Protein AF-0000000085047199 (afdb_homodimer)

Solvent-accessible surface area (backbone atoms only — not comparable to full-atom values): 19420 Å² total; per-residue (Å²): 117,48,75,77,82,39,86,48,45,67,44,55,68,60,93,44,68,46,81,56,95,71,26,40,35,42,41,34,53,51,65,13,33,79,44,28,37,49,86,72,67,48,75,38,83,56,32,27,30,48,27,32,76,36,67,72,45,54,24,23,40,33,38,36,36,38,49,59,74,70,35,55,49,20,31,47,38,41,32,36,55,75,51,96,34,33,33,36,38,38,32,50,28,36,61,51,88,68,34,20,33,43,32,38,34,46,23,56,88,44,36,32,29,40,36,40,41,82,38,59,42,80,63,47,58,42,25,38,38,42,22,35,57,53,36,21,37,38,38,26,38,17,89,76,75,70,66,69,40,66,41,32,38,38,62,42,88,75,26,75,53,63,36,26,37,39,36,36,42,24,9,51,39,96,29,53,36,56,37,37,38,34,71,69,41,59,45,69,48,71,71,71,77,86,129,118,46,77,78,81,40,85,48,46,67,43,56,69,60,93,45,70,47,77,56,96,72,27,40,36,41,41,33,52,51,65,14,33,78,45,28,37,50,85,72,66,48,73,37,82,56,32,26,30,47,27,30,76,38,66,72,44,54,25,23,40,34,37,34,36,40,50,59,74,69,35,55,48,20,30,48,38,41,32,36,54,76,51,97,34,32,35,36,38,37,32,50,29,35,62,51,88,68,34,20,33,45,32,39,34,46,24,56,88,44,37,32,28,39,36,38,43,81,38,59,42,81,62,47,59,43,24,39,39,43,23,35,56,53,36,19,36,40,37,26,38,16,86,75,73,71,67,68,40,66,41,31,38,36,63,41,89,77,27,74,52,64,36,28,37,39,36,36,42,25,10,51,38,96,28,54,35,56,40,36,38,32,70,69,41,60,45,69,47,72,70,71,78,85,128

pLDDT: mean 97.34, std 3.45, range [72.44, 98.94]

Organism: Alkalihalophilus pseudofirmus (strain ATCC BAA-2126 / JCM 17055 / OF4) (NCBI:txid398511)

InterPro domains:
  IPR009784 Protein of unknown function DUF1349 [PF07081] (10-188)
  IPR009784 Protein of unknown function DUF1349 [PTHR35332] (5-188)
  IPR013320 Concanavalin A-like lectin/glucanase domain superfamily [SSF49899] (10-189)
  IPR015987 Uncharacterised conserved protein UCP022704 [PIRSF022704] (6-194)

Foldseek 3Di:
DQLLPDPKDKDLAAPDWDDDPQKIKGKAAEQADQFFCPPPHDGGDRFMWIWDKDFDQWKKKKKKKFWDWDDFQWWKFKKKCDDNQFMKTWIWTHHDQAWTWGWMWTGARGHIDIDTDIDGPPQGMKMWMWTGHQQKIWIWIDSPVPDTDTDDIDGTPPRNGIIIMGMTTYHNHRTIIMMMMHDIDMGGHPPDDDD/DQLLPDPKDKDLAAPDWDDDPQKIKGKAAEQADQFFCPPPHDGGDRFMWIWDKDFDQWKKKKKKKFWDWDDFQWWKFKKKCDDNQFMKTWTWTDHDQAWTWGWMWTGARGHIDIDTDIDGPPQGMKMWMWTGHQQKIWIWIDSPVPDTDTDDIDGTPPRNGIIIMGMTTYHNHRTIIMMMMHDIDMGGHPPDDDD

Secondary structure (DSSP, 8-state):
--TTTS--EEES--SEEEEETTEEEEE--BS--EEESTTT--EEE---EEEEEE--SEEEEEEEEEE---STT-EEEEEEEEETTEEEEEEEEE--SSEEEEEEEEEETTEEEEEEEEEETT--EEEEEEEEETTEEEEEEESSSSS-EEEEEEE-TT-SS-EEEEEEEEBSSS---EEEEEEEEEES--SPPP-/--TTTS--EEES--SEEEEETTEEEEE--BS--EEESTTT--EEE---EEEEEE--SEEEEEEEEEE---STT-EEEEEEEEETTEEEEEEEEE--SSEEEEEEEEEETTEEEEEEEEEETT--EEEEEEEEETTEEEEEEESSSSS-EEEEEEE-TT-SS-EEEEEEEEBSSS---EEEEEEEEEES--SPPP-

Sequence (390 aa):
MNFISDNNKWIFKPKKFEIQDHNVAITTEPQTDFWQRTYYGFQNDNAPALLLPVEEKYFSFVVRTDFDYNGRFDQCGVIIYQDSENWFKASIEYENEQFQRLGSVVTNNGYSDWATIDISSKQKHMYYRLSRRESDFCIECSYDGIDFKQMRIFHLFSGNETVNIGIYACSPESSSFLARFSEFEMTDCLWKEHEMNFISDNNKWIFKPKKFEIQDHNVAITTEPQTDFWQRTYYGFQNDNAPALLLPVEEKYFSFVVRTDFDYNGRFDQCGVIIYQDSENWFKASIEYENEQFQRLGSVVTNNGYSDWATIDISSKQKHMYYRLSRRESDFCIECSYDGIDFKQMRIFHLFSGNETVNIGIYACSPESSSFLARFSEFEMTDCLWKEHE

Nearest PDB structures (foldseek):
  3mep-assembly1_A  TM=9.555E-01  e=7.178E-19  Pectobacterium atrosepticum SCRI1043
  3o12-assembly1_A  TM=9.445E-01  e=4.398E-18  Saccharomyces cerevisiae
  7k1r-assembly1_A  TM=7.188E-01  e=2.346E-09  Enterobacter sp. enrichment culture clone nf1B6
  1yrz-assembly2_B  TM=7.118E-01  e=1.557E-07  Halalkalibacterium halodurans C-125
  5joy-assembly1_A  TM=7.774E-01  e=1.058E-06  Bacteroides ovatus

Radius of gyration: 20.82 Å; Cα contacts (8 Å, |Δi|>4): 1166; chains: 2; bounding box: 46×63×42 Å

Structure (mmCIF, N/CA/C/O backbone):
data_AF-0000000085047199-model_v1
#
loop_
_entity.id
_entity.type
_entity.pdbx_description
1 polymer 'DUF1349 domain-containing protein'
#
loop_
_atom_site.group_PDB
_atom_site.id
_atom_site.type_symbol
_atom_site.label_atom_id
_atom_site.label_alt_id
_atom_site.label_comp_id
_atom_site.label_asym_id
_atom_site.label_entity_id
_atom_site.label_seq_id
_atom_site.pdbx_PDB_ins_code
_atom_site.Cartn_x
_atom_site.Cartn_y
_atom_site.Cartn_z
_atom_site.occupancy
_atom_site.B_iso_or_equiv
_atom_site.auth_seq_id
_atom_site.auth_comp_id
_atom_site.auth_asym_id
_atom_site.auth_atom_id
_atom_site.pdbx_PDB_model_num
ATOM 1 N N . MET A 1 1 ? -16.812 -22.156 -9.836 1 75.81 1 MET A N 1
ATOM 2 C CA . MET A 1 1 ? -15.523 -21.953 -10.477 1 75.81 1 MET A CA 1
ATOM 3 C C . MET A 1 1 ? -14.406 -22.609 -9.656 1 75.81 1 MET A C 1
ATOM 5 O O . MET A 1 1 ? -14.461 -22.625 -8.43 1 75.81 1 MET A O 1
ATOM 9 N N . ASN A 1 2 ? -13.594 -23.266 -10.422 1 87.56 2 ASN A N 1
ATOM 10 C CA . ASN A 1 2 ? -12.453 -23.953 -9.828 1 87.56 2 ASN A CA 1
ATOM 11 C C . ASN A 1 2 ? -11.141 -23.531 -10.477 1 87.56 2 ASN A C 1
ATOM 13 O O . ASN A 1 2 ? -10.977 -23.656 -11.695 1 87.56 2 ASN A O 1
ATOM 17 N N . PHE A 1 3 ? -10.281 -23.031 -9.703 1 92.75 3 PHE A N 1
ATOM 18 C CA . PHE A 1 3 ? -9.055 -22.438 -10.227 1 92.75 3 PHE A CA 1
ATOM 19 C C . PHE A 1 3 ? -8.266 -23.453 -11.047 1 92.75 3 PHE A C 1
ATOM 21 O O . PHE A 1 3 ? -7.746 -23.125 -12.117 1 92.75 3 PHE A O 1
ATOM 28 N N . ILE A 1 4 ? -8.141 -24.672 -10.641 1 89.19 4 ILE A N 1
ATOM 29 C CA . ILE A 1 4 ? -7.277 -25.672 -11.273 1 89.19 4 ILE A CA 1
ATOM 30 C C . ILE A 1 4 ? -8.016 -26.344 -12.422 1 89.19 4 ILE A C 1
ATOM 32 O O . ILE A 1 4 ? -7.434 -26.594 -13.484 1 89.19 4 ILE A O 1
ATOM 36 N N . SER A 1 5 ? -9.25 -26.547 -12.25 1 84.56 5 SER A N 1
ATOM 37 C CA . SER A 1 5 ? -10 -27.328 -13.219 1 84.56 5 SER A CA 1
ATOM 38 C C . SER A 1 5 ? -10.508 -26.469 -14.367 1 84.56 5 SER A C 1
ATOM 40 O O . SER A 1 5 ? -10.852 -26.969 -15.438 1 84.56 5 SER A O 1
ATOM 42 N N . ASP A 1 6 ? -10.539 -25.25 -14.086 1 86.19 6 ASP A N 1
ATOM 43 C CA . ASP A 1 6 ? -11.07 -24.359 -15.109 1 86.19 6 ASP A CA 1
ATOM 44 C C . ASP A 1 6 ? -9.977 -23.953 -16.094 1 86.19 6 ASP A C 1
ATOM 46 O O . ASP A 1 6 ? -8.859 -24.469 -16.047 1 86.19 6 ASP A O 1
ATOM 50 N N . ASN A 1 7 ? -10.359 -23.125 -17.047 1 88.31 7 ASN A N 1
ATOM 51 C CA . ASN A 1 7 ? -9.508 -22.766 -18.172 1 88.31 7 ASN A CA 1
ATOM 52 C C . ASN A 1 7 ? -8.414 -21.797 -17.75 1 88.31 7 ASN A C 1
ATOM 54 O O . ASN A 1 7 ? -8.328 -20.688 -18.281 1 88.31 7 ASN A O 1
ATOM 58 N N . ASN A 1 8 ? -7.52 -22.359 -16.891 1 92.25 8 ASN A N 1
ATOM 59 C CA . ASN A 1 8 ? -6.363 -21.547 -16.531 1 92.25 8 ASN A CA 1
ATOM 60 C C . ASN A 1 8 ? -5.301 -21.562 -17.625 1 92.25 8 ASN A C 1
ATOM 62 O O . ASN A 1 8 ? -5.305 -22.438 -18.484 1 92.25 8 ASN A O 1
ATOM 66 N N . LYS A 1 9 ? -4.539 -20.484 -17.641 1 96.69 9 LYS A N 1
ATOM 67 C CA . LYS A 1 9 ? -3.492 -20.344 -18.641 1 96.69 9 LYS A CA 1
ATOM 68 C C . LYS A 1 9 ? -2.227 -19.734 -18.047 1 96.69 9 LYS A C 1
ATOM 70 O O . LYS A 1 9 ? -2.301 -18.906 -17.141 1 96.69 9 LYS A O 1
ATOM 75 N N . TRP A 1 10 ? -1.139 -20.172 -18.594 1 98 10 TRP A N 1
ATOM 76 C CA . TRP A 1 10 ? 0.147 -19.625 -18.172 1 98 10 TRP A CA 1
ATOM 77 C C . TRP A 1 10 ? 0.481 -18.359 -18.969 1 98 10 TRP A C 1
ATOM 79 O O . TRP A 1 10 ? 0.246 -18.297 -20.172 1 98 10 TRP A O 1
ATOM 89 N N . ILE A 1 11 ? 0.966 -17.406 -18.25 1 98.19 11 ILE A N 1
ATOM 90 C CA . ILE A 1 11 ? 1.838 -16.422 -18.906 1 98.19 11 ILE A CA 1
ATOM 91 C C . ILE A 1 11 ? 3.275 -16.625 -18.422 1 98.19 11 ILE A C 1
ATOM 93 O O . ILE A 1 11 ? 3.51 -16.953 -17.266 1 98.19 11 ILE A O 1
ATOM 97 N N . PHE A 1 12 ? 4.242 -16.531 -19.391 1 98.31 12 PHE A N 1
ATOM 98 C CA . PHE A 1 12 ? 5.648 -16.797 -19.109 1 98.31 12 PHE A CA 1
ATOM 99 C C . PHE A 1 12 ? 5.816 -18.156 -18.438 1 98.31 12 PHE A C 1
ATOM 101 O O . PHE A 1 12 ? 6.441 -18.281 -17.391 1 98.31 12 PHE A O 1
ATOM 108 N N . LYS A 1 13 ? 5.344 -19.203 -19.094 1 98.31 13 LYS A N 1
ATOM 109 C CA . LYS A 1 13 ? 5.289 -20.562 -18.562 1 98.31 13 LYS A CA 1
ATOM 110 C C . LYS A 1 13 ? 6.656 -21 -18.047 1 98.31 13 LYS A C 1
ATOM 112 O O . LYS A 1 13 ? 7.664 -20.891 -18.75 1 98.31 13 LYS A O 1
ATOM 117 N N . PRO A 1 14 ? 6.688 -21.484 -16.812 1 98.44 14 PRO A N 1
ATOM 118 C CA . PRO A 1 14 ? 7.973 -21.922 -16.266 1 98.44 14 PRO A CA 1
ATOM 119 C C . PRO A 1 14 ? 8.492 -23.203 -16.906 1 98.44 14 PRO A C 1
ATOM 121 O O . PRO A 1 14 ? 7.711 -24 -17.438 1 98.44 14 PRO A O 1
ATOM 124 N N . LYS A 1 15 ? 9.789 -23.438 -16.828 1 98.44 15 LYS A N 1
ATOM 125 C CA . LYS A 1 15 ? 10.406 -24.641 -17.359 1 98.44 15 LYS A CA 1
ATOM 126 C C . LYS A 1 15 ? 9.984 -25.875 -16.562 1 98.44 15 LYS A C 1
ATOM 128 O O . LYS A 1 15 ? 9.789 -26.953 -17.125 1 98.44 15 LYS A O 1
ATOM 133 N N . LYS A 1 16 ? 9.898 -25.719 -15.33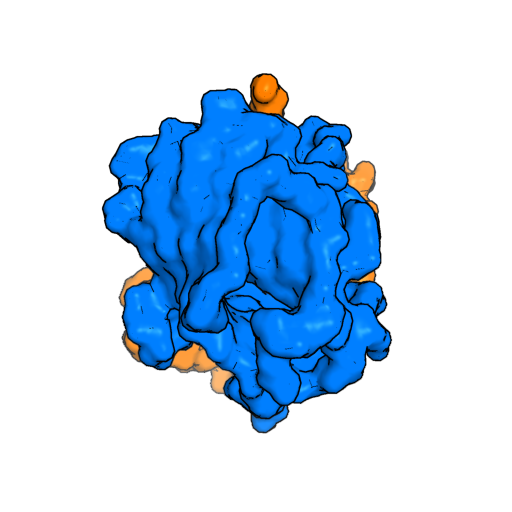6 1 98.62 16 LYS A N 1
ATOM 134 C CA . LYS A 1 16 ? 9.539 -26.828 -14.445 1 98.62 16 LYS A CA 1
ATOM 135 C C . LYS A 1 16 ? 8.336 -26.469 -13.578 1 98.62 16 LYS A C 1
ATOM 137 O O . LYS A 1 16 ? 8.359 -25.469 -12.852 1 98.62 16 LYS A O 1
ATOM 142 N N . PHE A 1 17 ? 7.289 -27.234 -13.703 1 98.25 17 PHE A N 1
ATOM 143 C CA . PHE A 1 17 ? 6.098 -27.094 -12.875 1 98.25 17 PHE A CA 1
ATOM 144 C C . PHE A 1 17 ? 5.348 -28.422 -12.773 1 98.25 17 PHE A C 1
ATOM 146 O O . PHE A 1 17 ? 5.617 -29.344 -13.531 1 98.25 17 PHE A O 1
ATOM 153 N N . GLU A 1 18 ? 4.488 -28.469 -11.727 1 97.81 18 GLU A N 1
ATOM 154 C CA . GLU A 1 18 ? 3.607 -29.609 -11.539 1 97.81 18 GLU A CA 1
ATOM 155 C C . GLU A 1 18 ? 2.215 -29.172 -11.102 1 97.81 18 GLU A C 1
ATOM 157 O O . GLU A 1 18 ? 2.072 -28.266 -10.273 1 97.81 18 GLU A O 1
ATOM 162 N N . ILE A 1 19 ? 1.224 -29.703 -11.734 1 96 19 ILE A N 1
ATOM 163 C CA . ILE A 1 19 ? -0.161 -29.547 -11.297 1 96 19 ILE A CA 1
ATOM 164 C C . ILE A 1 19 ? -0.762 -30.922 -10.992 1 96 19 ILE A C 1
ATOM 166 O O . ILE A 1 19 ? -0.966 -31.734 -11.898 1 96 19 ILE A O 1
ATOM 170 N N . GLN A 1 20 ? -0.962 -31.172 -9.688 1 93.38 20 GLN A N 1
ATOM 171 C CA . GLN A 1 20 ? -1.479 -32.469 -9.266 1 93.38 20 GLN A CA 1
ATOM 172 C C . GLN A 1 20 ? -2.391 -32.312 -8.047 1 93.38 20 GLN A C 1
ATOM 174 O O . GLN A 1 20 ? -2.041 -31.641 -7.082 1 93.38 20 GLN A O 1
ATOM 179 N N . ASP A 1 21 ? -3.561 -33.031 -8.031 1 90.56 21 ASP A N 1
ATOM 180 C CA . ASP A 1 21 ? -4.453 -33.125 -6.879 1 90.56 21 ASP A CA 1
ATOM 181 C C . ASP A 1 21 ? -4.789 -31.734 -6.332 1 90.56 21 ASP A C 1
ATOM 183 O O . ASP A 1 21 ? -4.656 -31.484 -5.133 1 90.56 21 ASP A O 1
ATOM 187 N N . HIS A 1 22 ? -5.008 -30.781 -7.121 1 90.25 22 HIS A N 1
ATOM 188 C CA . HIS A 1 22 ? -5.426 -29.438 -6.777 1 90.25 22 HIS A CA 1
ATOM 189 C C . HIS A 1 22 ? -4.281 -28.641 -6.152 1 90.25 22 HIS A C 1
ATOM 191 O O . HIS A 1 22 ? -4.512 -27.734 -5.352 1 90.25 22 HIS A O 1
ATOM 197 N N . ASN A 1 23 ? -3.084 -29.156 -6.41 1 96.31 23 ASN A N 1
ATOM 198 C CA . ASN A 1 23 ? -1.877 -28.438 -6 1 96.31 23 ASN A CA 1
ATOM 199 C C . ASN A 1 23 ? -1.038 -28.016 -7.203 1 96.31 23 ASN A C 1
ATOM 201 O O . ASN A 1 23 ? -1.032 -28.703 -8.234 1 96.31 23 ASN A O 1
ATOM 205 N N . VAL A 1 24 ? -0.407 -26.938 -7.027 1 98.38 24 VAL A N 1
ATOM 206 C CA . VAL A 1 24 ? 0.501 -26.453 -8.062 1 98.38 24 VAL A CA 1
ATOM 207 C C . VAL A 1 24 ? 1.889 -26.234 -7.469 1 98.38 24 VAL A C 1
ATOM 209 O O . VAL A 1 24 ? 2.016 -25.688 -6.367 1 98.38 24 VAL A O 1
ATOM 212 N N . ALA A 1 25 ? 2.908 -26.688 -8.141 1 98.69 25 ALA A N 1
ATOM 213 C CA . ALA A 1 25 ? 4.293 -26.406 -7.781 1 98.69 25 ALA A CA 1
ATOM 214 C C . ALA A 1 25 ? 5.035 -25.734 -8.938 1 98.69 25 ALA A C 1
ATOM 216 O O . ALA A 1 25 ? 4.914 -26.156 -10.086 1 98.69 25 ALA A O 1
ATOM 217 N N . ILE A 1 26 ? 5.688 -24.672 -8.656 1 98.69 26 ILE A N 1
ATOM 218 C CA . ILE A 1 26 ? 6.469 -23.953 -9.648 1 98.69 26 ILE A CA 1
ATOM 219 C C . ILE A 1 26 ? 7.926 -23.859 -9.203 1 98.69 26 ILE A C 1
ATOM 221 O O . ILE A 1 26 ? 8.211 -23.438 -8.078 1 98.69 26 ILE A O 1
ATOM 225 N N . THR A 1 27 ? 8.859 -24.266 -10 1 98.81 27 THR A N 1
ATOM 226 C CA . THR A 1 27 ? 10.266 -23.984 -9.789 1 98.81 27 THR A CA 1
ATOM 227 C C . THR A 1 27 ? 10.68 -22.719 -10.523 1 98.81 27 THR A C 1
ATOM 229 O O . THR A 1 27 ? 10.609 -22.656 -11.758 1 98.81 27 THR A O 1
ATOM 232 N N . THR A 1 28 ? 11.133 -21.797 -9.797 1 98.69 28 THR A N 1
ATOM 233 C CA . THR A 1 28 ? 11.406 -20.5 -10.406 1 98.69 28 THR A CA 1
ATOM 234 C C . THR A 1 28 ? 12.727 -20.531 -11.18 1 98.69 28 THR A C 1
ATOM 236 O O . THR A 1 28 ? 13.602 -21.344 -10.891 1 98.69 28 THR A O 1
ATOM 239 N N . GLU A 1 29 ? 12.82 -19.672 -12.156 1 98.5 29 GLU A N 1
ATOM 240 C CA . GLU A 1 29 ? 14.062 -19.406 -12.883 1 98.5 29 GLU A CA 1
ATOM 241 C C . GLU A 1 29 ? 14.672 -18.062 -12.453 1 98.5 29 GLU A C 1
ATOM 243 O O . GLU A 1 29 ? 13.953 -17.156 -12.047 1 98.5 29 GLU A O 1
ATOM 248 N N . PRO A 1 30 ? 16.016 -17.969 -12.523 1 98.62 30 PRO A N 1
ATOM 249 C CA . PRO A 1 30 ? 16.641 -16.719 -12.133 1 98.62 30 PRO A CA 1
ATOM 250 C C . PRO A 1 30 ? 16.234 -15.539 -13.023 1 98.62 30 PRO A C 1
ATOM 252 O O . PRO A 1 30 ? 15.836 -15.742 -14.172 1 98.62 30 PRO A O 1
ATOM 255 N N . GLN A 1 31 ? 16.266 -14.312 -12.523 1 98.31 31 GLN A N 1
ATOM 256 C CA . GLN A 1 31 ? 16.047 -13.055 -13.242 1 98.31 31 GLN A CA 1
ATOM 257 C C . GLN A 1 31 ? 14.617 -12.953 -13.758 1 98.31 31 GLN A C 1
ATOM 259 O O . GLN A 1 31 ? 14.391 -12.617 -14.922 1 98.31 31 GLN A O 1
ATOM 264 N N . THR A 1 32 ? 13.68 -13.359 -12.938 1 98.69 32 THR A N 1
ATOM 265 C CA . THR A 1 32 ? 12.266 -13.18 -13.219 1 98.69 32 THR A CA 1
ATOM 266 C C . THR A 1 32 ? 11.609 -12.273 -12.18 1 98.69 32 THR A C 1
ATOM 268 O O . THR A 1 32 ? 11.961 -12.336 -10.992 1 98.69 32 THR A O 1
ATOM 271 N N . ASP A 1 33 ? 10.688 -11.422 -12.672 1 98.62 33 ASP A N 1
ATOM 272 C CA . ASP A 1 33 ? 10.039 -10.5 -11.75 1 98.62 33 ASP A CA 1
ATOM 273 C C . ASP A 1 33 ? 8.906 -9.734 -12.438 1 98.62 33 ASP A C 1
ATOM 275 O O . ASP A 1 33 ? 8.703 -9.883 -13.648 1 98.62 33 ASP A O 1
ATOM 279 N N . PHE A 1 34 ? 8.07 -9.102 -11.656 1 98.75 34 PHE A N 1
ATOM 280 C CA . PHE A 1 34 ? 7.133 -8.07 -12.102 1 98.75 34 PHE A CA 1
ATOM 281 C C . PHE A 1 34 ? 7.418 -6.742 -11.414 1 98.75 34 PHE A C 1
ATOM 283 O O . PHE A 1 34 ? 7.406 -6.66 -10.188 1 98.75 34 PHE A O 1
ATOM 290 N N . TRP A 1 35 ? 7.715 -5.719 -12.117 1 98.75 35 TRP A N 1
ATOM 291 C CA . TRP A 1 35 ? 7.902 -4.352 -11.641 1 98.75 35 TRP A CA 1
ATOM 292 C C . TRP A 1 35 ? 7.863 -3.357 -12.797 1 98.75 35 TRP A C 1
ATOM 294 O O . TRP A 1 35 ? 8.391 -3.633 -13.883 1 98.75 35 TRP A O 1
ATOM 304 N N . GLN A 1 36 ? 7.238 -2.184 -12.5 1 98.69 36 GLN A N 1
ATOM 305 C CA . GLN A 1 36 ? 7.172 -1.206 -13.586 1 98.69 36 GLN A CA 1
ATOM 306 C C . GLN A 1 36 ? 7.617 0.174 -13.109 1 98.69 36 GLN A C 1
ATOM 308 O O . GLN A 1 36 ? 6.867 0.874 -12.43 1 98.69 36 GLN A O 1
ATOM 313 N N . ARG A 1 37 ? 8.828 0.709 -13.352 1 98.19 37 ARG A N 1
ATOM 314 C CA . ARG A 1 37 ? 9.367 2.055 -13.531 1 98.19 37 ARG A CA 1
ATOM 315 C C . ARG A 1 37 ? 9.633 2.719 -12.18 1 98.19 37 ARG A C 1
ATOM 317 O O . ARG A 1 37 ? 10.719 3.264 -11.961 1 98.19 37 ARG A O 1
ATOM 324 N N . THR A 1 38 ? 8.781 2.637 -11.203 1 98.5 38 THR A N 1
ATOM 325 C CA . THR A 1 38 ? 8.852 3.449 -9.992 1 98.5 38 THR A CA 1
ATOM 326 C C . THR A 1 38 ? 10.219 3.299 -9.328 1 98.5 38 THR A C 1
ATOM 328 O O . THR A 1 38 ? 10.664 2.182 -9.062 1 98.5 38 THR A O 1
ATOM 331 N N . TYR A 1 39 ? 10.82 4.418 -9.039 1 97.19 39 TYR A N 1
ATOM 332 C CA . TYR A 1 39 ? 12.047 4.504 -8.258 1 97.19 39 TYR A CA 1
ATOM 333 C C . TYR A 1 39 ? 13.227 3.943 -9.039 1 97.19 39 TYR A C 1
ATOM 335 O O . TYR A 1 39 ? 14.219 4.645 -9.266 1 97.19 39 TYR A O 1
ATOM 343 N N . TYR A 1 40 ? 13.125 2.754 -9.609 1 93.75 40 TYR A N 1
ATOM 344 C CA . TYR A 1 40 ? 14.25 2.035 -10.195 1 93.75 40 TYR A CA 1
ATOM 345 C C . TYR A 1 40 ? 14.445 2.42 -11.656 1 93.75 40 TYR A C 1
ATOM 347 O O . TYR A 1 40 ? 15.547 2.307 -12.188 1 93.75 40 TYR A O 1
ATOM 355 N N . GLY A 1 41 ? 13.398 2.703 -12.289 1 92.88 41 GLY A N 1
ATOM 356 C CA . GLY A 1 41 ? 13.461 3.07 -13.695 1 92.88 41 GLY A CA 1
ATOM 357 C C . GLY A 1 41 ? 13.461 1.872 -14.625 1 92.88 41 GLY A C 1
ATOM 358 O O . GLY A 1 41 ? 13.414 2.029 -15.844 1 92.88 41 GLY A O 1
ATOM 359 N N . PHE A 1 42 ? 13.391 0.709 -14.023 1 94.69 42 PHE A N 1
ATOM 360 C CA . PHE A 1 42 ? 13.391 -0.469 -14.883 1 94.69 42 PHE A CA 1
ATOM 361 C C . PHE A 1 42 ? 12 -1.086 -14.961 1 94.69 42 PHE A C 1
ATOM 363 O O . PHE A 1 42 ? 11.102 -0.692 -14.219 1 94.69 42 PHE A O 1
ATOM 370 N N . GLN A 1 43 ? 11.867 -1.945 -15.922 1 97.69 43 GLN A N 1
ATOM 371 C CA . GLN A 1 43 ? 10.656 -2.742 -16.109 1 97.69 43 GLN A CA 1
ATOM 372 C C . GLN A 1 43 ? 10.977 -4.234 -16.109 1 97.69 43 GLN A C 1
ATOM 374 O O . GLN A 1 43 ? 11.891 -4.676 -16.812 1 97.69 43 GLN A O 1
ATOM 379 N N . ASN A 1 44 ? 10.414 -4.949 -15.25 1 97.75 44 ASN A N 1
ATOM 380 C CA . ASN A 1 44 ? 10.43 -6.41 -15.219 1 97.75 44 ASN A CA 1
ATOM 381 C C . ASN A 1 44 ? 9.039 -6.992 -15.438 1 97.75 44 ASN A C 1
ATOM 383 O O . ASN A 1 44 ? 8.078 -6.574 -14.789 1 97.75 44 ASN A O 1
ATOM 387 N N . ASP A 1 45 ? 8.906 -7.828 -16.359 1 97.88 45 ASP A N 1
ATOM 388 C CA . ASP A 1 45 ? 7.617 -8.398 -16.734 1 97.88 45 ASP A CA 1
ATOM 389 C C . ASP A 1 45 ? 7.801 -9.758 -17.406 1 97.88 45 ASP A C 1
ATOM 391 O O . ASP A 1 45 ? 7.449 -9.938 -18.578 1 97.88 45 ASP A O 1
ATOM 395 N N . ASN A 1 46 ? 8.289 -10.727 -16.516 1 98.56 46 ASN A N 1
ATOM 396 C CA . ASN A 1 46 ? 8.641 -11.992 -17.141 1 98.56 46 ASN A CA 1
ATOM 397 C C . ASN A 1 46 ? 8.508 -13.164 -16.172 1 98.56 46 ASN A C 1
ATOM 399 O O . ASN A 1 46 ? 8.984 -14.266 -16.438 1 98.56 46 ASN A O 1
ATOM 403 N N . ALA A 1 47 ? 7.949 -12.969 -15.023 1 98.75 47 ALA A N 1
ATOM 404 C CA . ALA A 1 47 ? 7.785 -14.047 -14.055 1 98.75 47 ALA A CA 1
ATOM 405 C C . ALA A 1 47 ? 6.641 -14.977 -14.453 1 98.75 47 ALA A C 1
ATOM 407 O O . ALA A 1 47 ? 5.621 -14.523 -14.984 1 98.75 47 ALA A O 1
ATOM 408 N N . PRO A 1 48 ? 6.801 -16.266 -14.195 1 98.81 48 PRO A N 1
ATOM 409 C CA . PRO A 1 48 ? 5.699 -17.188 -14.492 1 98.81 48 PRO A CA 1
ATOM 410 C C . PRO A 1 48 ? 4.461 -16.922 -13.641 1 98.81 48 PRO A C 1
ATOM 412 O O . PRO A 1 48 ? 4.578 -16.688 -12.438 1 98.81 48 PRO A O 1
ATOM 415 N N . ALA A 1 49 ? 3.314 -16.984 -14.242 1 98.81 49 ALA A N 1
ATOM 416 C CA . ALA A 1 49 ? 2.027 -16.859 -13.562 1 98.81 49 ALA A CA 1
ATOM 417 C C . ALA A 1 49 ? 0.984 -17.781 -14.188 1 98.81 49 ALA A C 1
ATOM 419 O O . ALA A 1 49 ? 0.927 -17.922 -15.414 1 98.81 49 ALA A O 1
ATOM 420 N N . LEU A 1 50 ? 0.333 -18.469 -13.359 1 98.81 50 LEU A N 1
ATOM 421 C CA . LEU A 1 50 ? -0.833 -19.25 -13.758 1 98.81 50 LEU A CA 1
ATOM 422 C C . LEU A 1 50 ? -2.121 -18.484 -13.484 1 98.81 50 LEU A C 1
ATOM 424 O O . LEU A 1 50 ? -2.436 -18.172 -12.336 1 98.81 50 LEU A O 1
ATOM 428 N N . LEU A 1 51 ? -2.908 -18.203 -14.594 1 98.56 51 LEU A N 1
ATOM 429 C CA . LEU A 1 51 ? -4.008 -17.25 -14.492 1 98.56 51 LEU A CA 1
ATOM 430 C C . LEU A 1 51 ? -5.332 -17.906 -14.852 1 98.56 51 LEU A C 1
ATOM 432 O O . LEU A 1 51 ? -5.375 -18.797 -15.711 1 98.56 51 LEU A O 1
ATOM 436 N N . LEU A 1 52 ? -6.359 -17.438 -14.219 1 98.19 52 LEU A N 1
ATOM 437 C CA . LEU A 1 52 ? -7.746 -17.781 -14.539 1 98.19 52 LEU A CA 1
ATOM 438 C C . LEU A 1 52 ? -8.531 -16.531 -14.914 1 98.19 52 LEU A C 1
ATOM 440 O O . LEU A 1 52 ? -8.68 -15.609 -14.102 1 98.19 52 LEU A O 1
ATOM 444 N N . PRO A 1 53 ? -8.984 -16.453 -16.172 1 97.75 53 PRO A N 1
ATOM 445 C CA . PRO A 1 53 ? -9.883 -15.344 -16.5 1 97.75 53 PRO A CA 1
ATOM 446 C C . PRO A 1 53 ? -11.227 -15.438 -15.773 1 97.75 53 PRO A C 1
ATOM 448 O O . PRO A 1 53 ? -11.867 -16.484 -15.789 1 97.75 53 PRO A O 1
ATOM 451 N N . VAL A 1 54 ? -11.609 -14.367 -15.133 1 97.62 54 VAL A N 1
ATOM 452 C CA . VAL A 1 54 ? -12.844 -14.344 -14.352 1 97.62 54 VAL A CA 1
ATOM 453 C C . VAL A 1 54 ? -13.703 -13.156 -14.766 1 97.62 54 VAL A C 1
ATOM 455 O O . VAL A 1 54 ? -13.258 -12.008 -14.703 1 97.62 54 VAL A O 1
ATOM 458 N N . GLU A 1 55 ? -14.922 -13.375 -15.133 1 96.56 55 GLU A N 1
ATOM 459 C CA . GLU A 1 55 ? -15.844 -12.32 -15.547 1 96.56 55 GLU A CA 1
ATOM 460 C C . GLU A 1 55 ? -16.672 -11.82 -14.367 1 96.56 55 GLU A C 1
ATOM 462 O O . GLU A 1 55 ? -17.141 -10.68 -14.375 1 96.56 55 GLU A O 1
ATOM 467 N N . GLU A 1 56 ? -16.844 -12.766 -13.398 1 96.94 56 GLU A N 1
ATOM 468 C CA . GLU A 1 56 ? -17.656 -12.398 -12.242 1 96.94 56 GLU A CA 1
ATOM 469 C C . GLU A 1 56 ? -17.125 -11.141 -11.562 1 96.94 56 GLU A C 1
ATOM 471 O O . GLU A 1 56 ? -15.914 -11.023 -11.328 1 96.94 56 GLU A O 1
ATOM 476 N N . LYS A 1 57 ? -18.016 -10.312 -11.219 1 97.38 57 LYS A N 1
ATOM 477 C CA . LYS A 1 57 ? -17.625 -9.008 -10.688 1 97.38 57 LYS A CA 1
ATOM 478 C C . LYS A 1 57 ? -17.516 -9.047 -9.164 1 97.38 57 LYS A C 1
ATOM 480 O O . LYS A 1 57 ? -17.047 -8.086 -8.547 1 97.38 57 LYS A O 1
ATOM 485 N N . TYR A 1 58 ? -18.031 -10.117 -8.562 1 98 58 TYR A N 1
ATOM 486 C CA . TYR A 1 58 ? -17.984 -10.328 -7.121 1 98 58 TYR A CA 1
ATOM 487 C C . TYR A 1 58 ? -17.5 -11.734 -6.789 1 98 58 TYR A C 1
ATOM 489 O O . TYR A 1 58 ? -18.188 -12.719 -7.074 1 98 58 TYR A O 1
ATOM 497 N N . PHE A 1 59 ? -16.344 -11.844 -6.16 1 98.31 59 PHE A N 1
ATOM 498 C CA . PHE A 1 59 ? -15.828 -13.148 -5.762 1 98.31 59 PHE A CA 1
ATOM 499 C C . PHE A 1 59 ? -14.711 -13 -4.742 1 98.31 59 PHE A C 1
ATOM 501 O O . PHE A 1 59 ? -14.219 -11.891 -4.508 1 98.31 59 PHE A O 1
ATOM 508 N N . SER A 1 60 ? -14.336 -14.055 -4.152 1 98.75 60 SER A N 1
ATOM 509 C CA . SER A 1 60 ? -13.117 -14.188 -3.369 1 98.75 60 SER A CA 1
ATOM 510 C C . SER A 1 60 ? -12.312 -15.406 -3.795 1 98.75 60 SER A C 1
ATOM 512 O O . SER A 1 60 ? -12.875 -16.469 -4.062 1 98.75 60 SER A O 1
ATOM 514 N N . PHE A 1 61 ? -11.109 -15.203 -3.904 1 98.75 61 PHE A N 1
ATOM 515 C CA . PHE A 1 61 ? -10.125 -16.234 -4.242 1 98.75 61 PHE A CA 1
ATOM 516 C C . PHE A 1 61 ? -9.141 -16.422 -3.102 1 98.75 61 PHE A C 1
ATOM 518 O O . PHE A 1 61 ? -8.461 -15.484 -2.689 1 98.75 61 PHE A O 1
ATOM 525 N N . VAL A 1 62 ? -8.992 -17.656 -2.564 1 98.81 62 VAL A N 1
ATOM 526 C CA . VAL A 1 62 ? -8.078 -17.969 -1.47 1 98.81 62 VAL A CA 1
ATOM 527 C C . VAL A 1 62 ? -7.035 -18.984 -1.939 1 98.81 62 VAL A C 1
ATOM 529 O O . VAL A 1 62 ? -7.359 -19.906 -2.682 1 98.81 62 VAL A O 1
ATOM 532 N N . VAL A 1 63 ? -5.848 -18.828 -1.457 1 98.81 63 VAL A N 1
ATOM 533 C CA . VAL A 1 63 ? -4.789 -19.797 -1.764 1 98.81 63 VAL A CA 1
ATOM 534 C C . VAL A 1 63 ? -3.775 -19.828 -0.622 1 98.81 63 VAL A C 1
ATOM 536 O O . VAL A 1 63 ? -3.484 -18.797 -0.013 1 98.81 63 VAL A O 1
ATOM 539 N N . ARG A 1 64 ? -3.305 -20.984 -0.344 1 98.88 64 ARG A N 1
ATOM 540 C CA . ARG A 1 64 ? -2.156 -21.141 0.543 1 98.88 64 ARG A CA 1
ATOM 541 C C . ARG A 1 64 ? -0.859 -21.234 -0.253 1 98.88 64 ARG A C 1
ATOM 543 O O . ARG A 1 64 ? -0.794 -21.938 -1.265 1 98.88 64 ARG A O 1
ATOM 550 N N . THR A 1 65 ? 0.145 -20.594 0.193 1 98.94 65 THR A N 1
ATOM 551 C CA . THR A 1 65 ? 1.466 -20.609 -0.426 1 98.94 65 THR A CA 1
ATOM 552 C C . THR A 1 65 ? 2.508 -21.156 0.55 1 98.94 65 THR A C 1
ATOM 554 O O . THR A 1 65 ? 2.521 -20.781 1.723 1 98.94 65 THR A O 1
ATOM 557 N N . ASP A 1 66 ? 3.318 -22.062 0.087 1 98.81 66 ASP A N 1
ATOM 558 C CA . ASP A 1 66 ? 4.465 -22.594 0.82 1 98.81 66 ASP A CA 1
ATOM 559 C C . ASP A 1 66 ? 5.754 -22.406 0.027 1 98.81 66 ASP A C 1
ATOM 561 O O . ASP A 1 66 ? 5.77 -22.562 -1.195 1 98.81 66 ASP A O 1
ATOM 565 N N . PHE A 1 67 ? 6.805 -22.094 0.757 1 98.38 67 PHE A N 1
ATOM 566 C CA . PHE A 1 67 ? 8.047 -21.812 0.047 1 98.38 67 PHE A CA 1
ATOM 567 C C . PHE A 1 67 ? 9.25 -22.062 0.947 1 98.38 67 PHE A C 1
ATOM 569 O O . PHE A 1 67 ? 9.141 -22 2.172 1 98.38 67 PHE A O 1
ATOM 576 N N . ASP A 1 68 ? 10.289 -22.328 0.255 1 94 68 ASP A N 1
ATOM 577 C CA . ASP A 1 68 ? 11.625 -22.344 0.847 1 94 68 ASP A CA 1
ATOM 578 C C . ASP A 1 68 ? 12.594 -21.484 0.046 1 94 68 ASP A C 1
ATOM 580 O O . ASP A 1 68 ? 13.398 -22 -0.737 1 94 68 ASP A O 1
ATOM 584 N N . TYR A 1 69 ? 12.602 -20.234 0.287 1 96.69 69 TYR A N 1
ATOM 585 C CA . TYR A 1 69 ? 13.367 -19.266 -0.482 1 96.69 69 TYR A CA 1
ATOM 586 C C . TYR A 1 69 ? 14.859 -19.531 -0.375 1 96.69 69 TYR A C 1
ATOM 588 O O . TYR A 1 69 ? 15.344 -20 0.661 1 96.69 69 TYR A O 1
ATOM 596 N N . ASN A 1 70 ? 15.492 -19.25 -1.381 1 93.56 70 ASN A N 1
ATOM 597 C CA . ASN A 1 70 ? 16.922 -19.562 -1.438 1 93.56 70 ASN A CA 1
ATOM 598 C C . ASN A 1 70 ? 17.75 -18.297 -1.65 1 93.56 70 ASN A C 1
ATOM 600 O O . ASN A 1 70 ? 18.984 -18.328 -1.505 1 93.56 70 ASN A O 1
ATOM 604 N N . GLY A 1 71 ? 17.156 -17.281 -2.068 1 97.31 71 GLY A N 1
ATOM 605 C CA . GLY A 1 71 ? 17.891 -16.078 -2.4 1 97.31 71 GLY A CA 1
ATOM 606 C C . GLY A 1 71 ? 17.078 -14.812 -2.172 1 97.31 71 GLY A C 1
ATOM 607 O O . GLY A 1 71 ? 15.852 -14.859 -2.049 1 97.31 71 GLY A O 1
ATOM 608 N N . ARG A 1 72 ? 17.828 -13.773 -2.176 1 97.31 72 ARG A N 1
ATOM 609 C CA . ARG A 1 72 ? 17.219 -12.469 -1.944 1 97.31 72 ARG A CA 1
ATOM 610 C C . ARG A 1 72 ? 16.156 -12.172 -2.988 1 97.31 72 ARG A C 1
ATOM 612 O O . ARG A 1 72 ? 16.328 -12.461 -4.172 1 97.31 72 ARG A O 1
ATOM 619 N N . PHE A 1 73 ? 15.008 -11.727 -2.6 1 98.44 73 PHE A N 1
ATOM 620 C CA . PHE A 1 73 ? 13.859 -11.234 -3.352 1 98.44 73 PHE A CA 1
ATOM 621 C C . PHE A 1 73 ? 13.047 -12.391 -3.922 1 98.44 73 PHE A C 1
ATOM 623 O O . PHE A 1 73 ? 12.094 -12.18 -4.672 1 98.44 73 PHE A O 1
ATOM 630 N N . ASP A 1 74 ? 13.469 -13.664 -3.6 1 98.81 74 ASP A N 1
ATOM 631 C CA . ASP A 1 74 ? 12.562 -14.766 -3.906 1 98.81 74 ASP A CA 1
ATOM 632 C C . ASP A 1 74 ? 11.156 -14.484 -3.363 1 98.81 74 ASP A C 1
ATOM 634 O O . ASP A 1 74 ? 11.008 -13.984 -2.246 1 98.81 74 ASP A O 1
ATOM 638 N N . GLN A 1 75 ? 10.18 -14.797 -4.18 1 98.88 75 GLN A N 1
ATOM 639 C CA . GLN A 1 75 ? 8.82 -14.5 -3.748 1 98.88 75 GLN A CA 1
ATOM 640 C C . GLN A 1 75 ? 7.805 -15.328 -4.531 1 98.88 75 GLN A C 1
ATOM 642 O O . GLN A 1 75 ? 8.062 -15.719 -5.676 1 98.88 75 GLN A O 1
ATOM 647 N N . CYS A 1 76 ? 6.688 -15.609 -3.926 1 98.94 76 CYS A N 1
ATOM 648 C CA . CYS A 1 76 ? 5.539 -16.234 -4.574 1 98.94 76 CYS A CA 1
ATOM 649 C C . CYS A 1 76 ? 4.238 -15.82 -3.895 1 98.94 76 CYS A C 1
ATOM 651 O O . CYS A 1 76 ? 4.227 -15.523 -2.699 1 98.94 76 CYS A O 1
ATOM 653 N N . GLY A 1 77 ? 3.182 -15.758 -4.621 1 98.88 77 GLY A N 1
ATOM 654 C CA . GLY A 1 77 ? 1.909 -15.344 -4.051 1 98.88 77 GLY A CA 1
ATOM 655 C C . GLY A 1 77 ? 0.795 -15.258 -5.078 1 98.88 77 GLY A C 1
ATOM 656 O O . GLY A 1 77 ? 0.658 -16.141 -5.926 1 98.88 77 GLY A O 1
ATOM 657 N N . VAL A 1 78 ? -0.068 -14.289 -4.918 1 98.94 78 VAL A N 1
ATOM 658 C CA . VAL A 1 78 ? -1.242 -14.117 -5.77 1 98.94 78 VAL A CA 1
ATOM 659 C C . VAL A 1 78 ? -1.021 -12.945 -6.723 1 98.94 78 VAL A C 1
ATOM 661 O O . VAL A 1 78 ? -0.243 -12.039 -6.43 1 98.94 78 VAL A O 1
ATOM 664 N N . ILE A 1 79 ? -1.749 -13.008 -7.863 1 98.94 79 ILE A N 1
ATOM 665 C CA . ILE A 1 79 ? -1.553 -11.977 -8.875 1 98.94 79 ILE A CA 1
ATOM 666 C C . ILE A 1 79 ? -2.861 -11.734 -9.625 1 98.94 79 ILE A C 1
ATOM 668 O O . ILE A 1 79 ? -3.68 -12.648 -9.773 1 98.94 79 ILE A O 1
ATOM 672 N N . ILE A 1 80 ? -3.182 -10.531 -9.93 1 98.94 80 ILE A N 1
ATOM 673 C CA . ILE A 1 80 ? -4.023 -10.133 -11.055 1 98.94 80 ILE A CA 1
ATOM 674 C C . ILE A 1 80 ? -3.15 -9.602 -12.188 1 98.94 80 ILE A C 1
ATOM 676 O O . ILE A 1 80 ? -2.289 -8.742 -11.969 1 98.94 80 ILE A O 1
ATOM 680 N N . TYR A 1 81 ? -3.34 -10.109 -13.328 1 98.88 81 TYR A N 1
ATOM 681 C CA . TYR A 1 81 ? -2.541 -9.633 -14.453 1 98.88 81 TYR A CA 1
ATOM 682 C C . TYR A 1 81 ? -3.428 -9.297 -15.648 1 98.88 81 TYR A C 1
ATOM 684 O O . TYR A 1 81 ? -4.02 -10.18 -16.266 1 98.88 81 TYR A O 1
ATOM 692 N N . GLN A 1 82 ? -3.469 -8.016 -15.977 1 98.56 82 GLN A N 1
ATOM 693 C CA . GLN A 1 82 ? -4.258 -7.582 -17.125 1 98.56 82 GLN A CA 1
ATOM 694 C C . GLN A 1 82 ? -3.375 -7.34 -18.344 1 98.56 82 GLN A C 1
ATOM 696 O O . GLN A 1 82 ? -3.699 -7.777 -19.438 1 98.56 82 GLN A O 1
ATOM 701 N N . ASP A 1 83 ? -2.359 -6.633 -18.188 1 97.94 83 ASP A N 1
ATOM 702 C CA . ASP A 1 83 ? -1.323 -6.355 -19.172 1 97.94 83 ASP A CA 1
ATOM 703 C C . ASP A 1 83 ? -0.08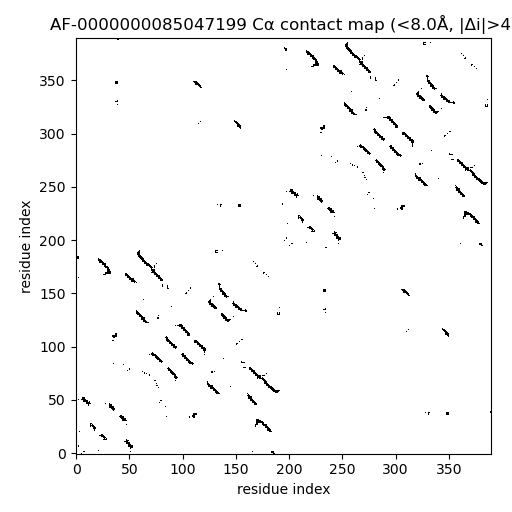 -5.762 -18.516 1 97.94 83 ASP A C 1
ATOM 705 O O . ASP A 1 83 ? -0.015 -5.645 -17.297 1 97.94 83 ASP A O 1
ATOM 709 N N . SER A 1 84 ? 0.927 -5.398 -19.266 1 97.88 84 SER A N 1
ATOM 710 C CA . SER A 1 84 ? 2.229 -4.977 -18.75 1 97.88 84 SER A CA 1
ATOM 711 C C . SER A 1 84 ? 2.113 -3.689 -17.938 1 97.88 84 SER A C 1
ATOM 713 O O . SER A 1 84 ? 2.992 -3.379 -17.125 1 97.88 84 SER A O 1
ATOM 715 N N . GLU A 1 85 ? 1.049 -3.004 -18.109 1 98 85 GLU A N 1
ATOM 716 C CA . GLU A 1 85 ? 0.933 -1.698 -17.469 1 98 85 GLU A CA 1
ATOM 717 C C . GLU A 1 85 ? -0.062 -1.739 -16.312 1 98 85 GLU A C 1
ATOM 719 O O . GLU A 1 85 ? -0.237 -0.748 -15.602 1 98 85 GLU A O 1
ATOM 724 N N . ASN A 1 86 ? -0.776 -2.871 -16.125 1 98.62 86 ASN A N 1
ATOM 725 C CA . ASN A 1 86 ? -1.853 -2.977 -15.148 1 98.62 86 ASN A CA 1
ATOM 726 C C . ASN A 1 86 ? -1.911 -4.371 -14.531 1 98.62 86 ASN A C 1
ATOM 728 O O . ASN A 1 86 ? -2.342 -5.324 -15.18 1 98.62 86 ASN A O 1
ATOM 732 N N . TRP A 1 87 ? -1.467 -4.469 -13.336 1 98.88 87 TRP A N 1
ATOM 733 C CA . TRP A 1 87 ? -1.474 -5.742 -12.617 1 98.88 87 TRP A CA 1
ATOM 734 C C . TRP A 1 87 ? -1.347 -5.523 -11.117 1 98.88 87 TRP A C 1
ATOM 736 O O . TRP A 1 87 ? -1.177 -4.391 -10.656 1 98.88 87 TRP A O 1
ATOM 746 N N . PHE A 1 88 ? -1.603 -6.496 -10.375 1 98.94 88 PHE A N 1
ATOM 747 C CA . PHE A 1 88 ? -1.452 -6.555 -8.93 1 98.94 88 PHE A CA 1
ATOM 748 C C . PHE A 1 88 ? -0.739 -7.832 -8.508 1 98.94 88 PHE A C 1
ATOM 750 O O . PHE A 1 88 ? -0.892 -8.875 -9.148 1 98.94 88 PHE A O 1
ATOM 757 N N . LYS A 1 89 ? 0.098 -7.73 -7.406 1 98.94 89 LYS A N 1
ATOM 758 C CA . L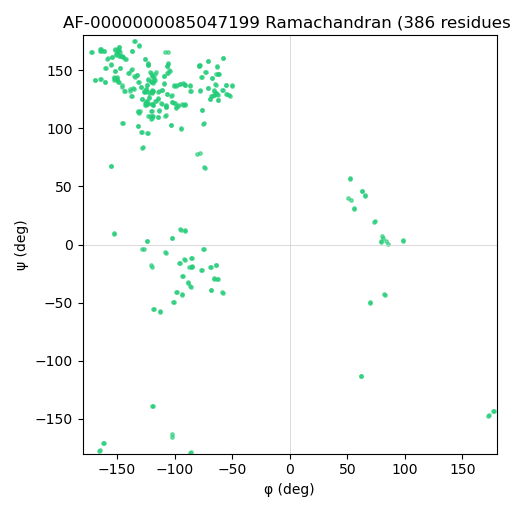YS A 1 89 ? 0.625 -8.945 -6.797 1 98.94 89 LYS A CA 1
ATOM 759 C C . LYS A 1 89 ? 0.801 -8.781 -5.293 1 98.94 89 LYS A C 1
ATOM 761 O O . LYS A 1 89 ? 1.02 -7.668 -4.805 1 98.94 89 LYS A O 1
ATOM 766 N N . ALA A 1 90 ? 0.716 -9.844 -4.551 1 98.94 90 ALA A N 1
ATOM 767 C CA . ALA A 1 90 ? 1.011 -9.914 -3.123 1 98.94 90 ALA A CA 1
ATOM 768 C C . ALA A 1 90 ? 1.841 -11.148 -2.789 1 98.94 90 ALA A C 1
ATOM 770 O O . ALA A 1 90 ? 1.567 -12.242 -3.289 1 98.94 90 ALA A O 1
ATOM 771 N N . SER A 1 91 ? 2.861 -10.961 -2.004 1 98.94 91 SER A N 1
ATOM 772 C CA . SER A 1 91 ? 3.777 -12.039 -1.654 1 98.94 91 SER A CA 1
ATOM 773 C C . SER A 1 91 ? 4.629 -11.672 -0.443 1 98.94 91 SER A C 1
ATOM 775 O O . SER A 1 91 ? 4.574 -10.539 0.04 1 98.94 91 SER A O 1
ATOM 777 N N . ILE A 1 92 ? 5.266 -12.711 0.089 1 98.81 92 ILE A N 1
ATOM 778 C CA . ILE A 1 92 ? 6.414 -12.5 0.966 1 98.81 92 ILE A CA 1
ATOM 779 C C . ILE A 1 92 ? 7.699 -12.5 0.145 1 98.81 92 ILE A C 1
ATOM 781 O O . ILE A 1 92 ? 7.977 -13.461 -0.581 1 98.81 92 ILE A O 1
ATOM 785 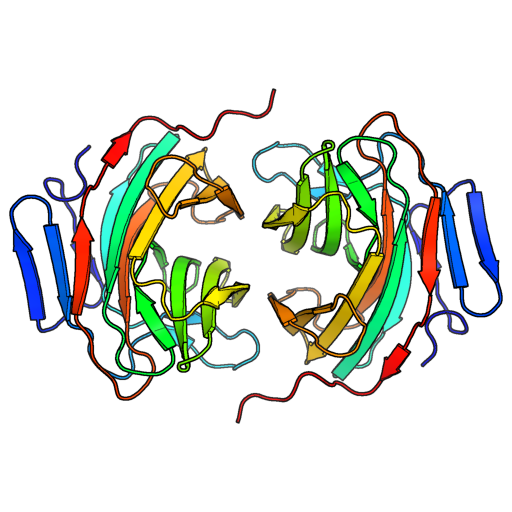N N . GLU A 1 93 ? 8.391 -11.453 0.193 1 98.75 93 GLU A N 1
ATOM 786 C CA . GLU A 1 93 ? 9.664 -11.328 -0.513 1 98.75 93 GLU A CA 1
ATOM 787 C C . GLU A 1 93 ? 10.844 -11.5 0.44 1 98.75 93 GLU A C 1
ATOM 789 O O . GLU A 1 93 ? 11.016 -10.711 1.369 1 98.75 93 GLU A O 1
ATOM 794 N N . TYR A 1 94 ? 11.703 -12.453 0.156 1 98.69 94 TYR A N 1
ATOM 795 C CA . TYR A 1 94 ? 12.82 -12.742 1.043 1 98.69 94 TYR A CA 1
ATOM 796 C C . TYR A 1 94 ? 13.859 -11.625 1 1 98.69 94 TYR A C 1
ATOM 798 O O . TYR A 1 94 ? 14.164 -11.102 -0.071 1 98.69 94 TYR A O 1
ATOM 806 N N . GLU A 1 95 ? 14.336 -11.195 2.148 1 97.88 95 GLU A N 1
ATOM 807 C CA . GLU A 1 95 ? 15.383 -10.18 2.217 1 97.88 95 GLU A CA 1
ATOM 808 C C . GLU A 1 95 ? 16.688 -10.773 2.766 1 97.88 95 GLU A C 1
ATOM 810 O O . GLU A 1 95 ? 17.719 -10.711 2.109 1 97.88 95 GLU A O 1
ATOM 815 N N . ASN A 1 96 ? 16.594 -11.32 3.951 1 97.44 96 ASN A N 1
ATOM 816 C CA . ASN A 1 96 ? 17.734 -11.953 4.602 1 97.44 96 ASN A CA 1
ATOM 817 C C . ASN A 1 96 ? 17.297 -12.891 5.727 1 97.44 96 ASN A C 1
ATOM 819 O O . ASN A 1 96 ? 16.109 -13.172 5.875 1 97.44 96 ASN A O 1
ATOM 823 N N . GLU A 1 97 ? 18.234 -13.352 6.488 1 96.56 97 GLU A N 1
ATOM 824 C CA . GLU A 1 97 ? 17.953 -14.383 7.48 1 96.56 97 GLU A CA 1
ATOM 825 C C . GLU A 1 97 ? 17.094 -13.844 8.609 1 96.56 97 GLU A C 1
ATOM 827 O O . GLU A 1 97 ? 16.453 -14.609 9.344 1 96.56 97 GLU A O 1
ATOM 832 N N . GLN A 1 98 ? 17.078 -12.555 8.734 1 96.56 98 GLN A N 1
ATOM 833 C CA . GLN A 1 98 ? 16.375 -11.961 9.867 1 96.56 98 GLN A CA 1
ATOM 834 C C . GLN A 1 98 ? 14.945 -11.594 9.5 1 96.56 98 GLN A C 1
ATOM 836 O O . GLN A 1 98 ? 14.023 -11.812 10.289 1 96.56 98 GLN A O 1
ATOM 841 N N . PHE A 1 99 ? 14.836 -11.016 8.289 1 97.44 99 PHE A N 1
ATOM 842 C CA . PHE A 1 99 ? 13.492 -10.547 7.992 1 97.44 99 PHE A CA 1
ATOM 843 C C . PHE A 1 99 ? 13.172 -10.719 6.508 1 97.44 99 PHE A C 1
ATOM 845 O O . PHE A 1 99 ? 14.07 -10.992 5.707 1 97.44 99 PHE A O 1
ATOM 852 N N . GLN A 1 100 ? 11.984 -10.703 6.164 1 98.5 100 GLN A N 1
ATOM 853 C CA . GLN A 1 100 ? 11.398 -10.68 4.828 1 98.5 100 GLN A CA 1
ATOM 854 C C . GLN A 1 100 ? 10.234 -9.695 4.758 1 98.5 100 GLN A C 1
ATOM 856 O O . GLN A 1 100 ? 9.789 -9.18 5.785 1 98.5 100 GLN A O 1
ATOM 861 N N . ARG A 1 101 ? 9.82 -9.391 3.596 1 98.56 101 ARG A N 1
ATOM 862 C CA . ARG A 1 101 ? 8.844 -8.32 3.439 1 98.56 101 ARG A CA 1
ATOM 863 C C . ARG A 1 101 ? 7.523 -8.859 2.91 1 98.56 101 ARG A C 1
ATOM 865 O O . ARG A 1 101 ? 7.445 -9.312 1.766 1 98.56 101 ARG A O 1
ATOM 872 N N . LEU A 1 102 ? 6.555 -8.852 3.771 1 98.81 102 LEU A N 1
ATOM 873 C CA . LEU A 1 102 ? 5.184 -9.078 3.328 1 98.81 102 LEU A CA 1
ATOM 874 C C . LEU A 1 102 ? 4.621 -7.836 2.65 1 98.81 102 LEU A C 1
ATOM 876 O O . LEU A 1 102 ? 4.551 -6.766 3.26 1 98.81 102 LEU A O 1
ATOM 880 N N . GLY A 1 103 ? 4.309 -7.973 1.32 1 98.62 103 GLY A N 1
ATOM 881 C CA . GLY A 1 103 ? 3.932 -6.758 0.613 1 98.62 103 GLY A CA 1
ATOM 882 C C . GLY A 1 103 ? 2.941 -7.004 -0.51 1 98.62 103 GLY A C 1
ATOM 883 O O . GLY A 1 103 ? 2.596 -8.148 -0.799 1 98.62 103 GLY A O 1
ATOM 884 N N . SER A 1 104 ? 2.398 -5.926 -1.008 1 98.94 104 SER A N 1
ATOM 885 C CA . SER A 1 104 ? 1.536 -5.879 -2.184 1 98.94 104 SER A CA 1
ATOM 886 C C . SER A 1 104 ? 1.978 -4.785 -3.15 1 98.94 104 SER A C 1
ATOM 888 O O . SER A 1 104 ? 2.41 -3.713 -2.727 1 98.94 104 SER A O 1
ATOM 890 N N . VAL A 1 105 ? 1.919 -5.117 -4.383 1 98.94 105 VAL A N 1
ATOM 891 C CA . VAL A 1 105 ? 2.25 -4.168 -5.441 1 98.94 105 VAL A CA 1
ATOM 892 C C . VAL A 1 105 ? 1.037 -3.959 -6.348 1 98.94 105 VAL A C 1
ATOM 894 O O . VAL A 1 105 ? 0.474 -4.922 -6.871 1 98.94 105 VAL A O 1
ATOM 897 N N . VAL A 1 106 ? 0.587 -2.75 -6.453 1 98.94 106 VAL A N 1
ATOM 898 C CA . VAL A 1 106 ? -0.441 -2.387 -7.422 1 98.94 106 VAL A CA 1
ATOM 899 C C . VAL A 1 106 ? 0.181 -1.57 -8.555 1 98.94 106 VAL A C 1
ATOM 901 O O . VAL A 1 106 ? 0.806 -0.535 -8.312 1 98.94 106 VAL A O 1
ATOM 904 N N . THR A 1 107 ? 0.085 -2.07 -9.719 1 98.88 107 THR A N 1
ATOM 905 C CA . THR A 1 107 ? 0.539 -1.356 -10.906 1 98.88 107 THR A CA 1
ATOM 906 C C . THR A 1 107 ? -0.649 -0.873 -11.734 1 98.88 107 THR A C 1
ATOM 908 O O . THR A 1 107 ? -1.405 -1.682 -12.273 1 98.88 107 THR A O 1
ATOM 911 N N . ASN A 1 108 ? -0.805 0.407 -11.742 1 98.38 108 ASN A N 1
ATOM 912 C CA . ASN A 1 108 ? -1.766 1.1 -12.594 1 98.38 108 ASN A CA 1
ATOM 913 C C . ASN A 1 108 ? -1.071 2.07 -13.547 1 98.38 108 ASN A C 1
ATOM 915 O O . ASN A 1 108 ? -0.175 2.811 -13.141 1 98.38 108 ASN A O 1
ATOM 919 N N . ASN A 1 109 ? -1.466 1.971 -14.82 1 97.44 109 ASN A N 1
ATOM 920 C CA . ASN A 1 109 ? -0.969 2.918 -15.82 1 97.44 109 ASN A CA 1
ATOM 921 C C . ASN A 1 109 ? 0.557 2.936 -15.859 1 97.44 109 ASN A C 1
ATOM 923 O O . ASN A 1 109 ? 1.167 4.004 -15.914 1 97.44 109 ASN A O 1
ATOM 927 N N . GLY A 1 110 ? 1.157 1.885 -15.594 1 98.12 110 GLY A N 1
ATOM 928 C CA . GLY A 1 110 ? 2.557 1.688 -15.945 1 98.12 110 GLY A CA 1
ATOM 929 C C . GLY A 1 110 ? 3.5 1.949 -14.781 1 98.12 110 GLY A C 1
ATOM 930 O O . GLY A 1 110 ? 4.719 1.886 -14.945 1 98.12 110 GLY A O 1
ATOM 931 N N . TYR A 1 111 ? 2.977 2.25 -13.586 1 98.69 111 TYR A N 1
ATOM 932 C CA . TYR A 1 111 ? 3.855 2.486 -12.445 1 98.69 111 TYR A CA 1
ATOM 933 C C . TYR A 1 111 ? 3.469 1.604 -11.266 1 98.69 111 TYR A C 1
ATOM 935 O O . TYR A 1 111 ? 2.289 1.495 -10.922 1 98.69 111 TYR A O 1
ATOM 943 N N . SER A 1 112 ? 4.48 0.941 -10.672 1 98.81 112 SER A N 1
ATOM 944 C CA . SER A 1 112 ? 4.281 0.028 -9.555 1 98.81 112 SER A CA 1
ATOM 945 C C . SER A 1 112 ? 4.285 0.776 -8.227 1 98.81 112 SER A C 1
ATOM 947 O O . SER A 1 112 ? 5.09 1.688 -8.023 1 98.81 112 SER A O 1
ATOM 949 N N . ASP A 1 113 ? 3.342 0.509 -7.406 1 98.88 113 ASP A N 1
ATOM 950 C CA . ASP A 1 113 ? 3.178 1.002 -6.039 1 98.88 113 ASP A CA 1
ATOM 951 C C . ASP A 1 113 ? 3.305 -0.134 -5.027 1 98.88 113 ASP A C 1
ATOM 953 O O . ASP A 1 113 ? 2.455 -1.025 -4.977 1 98.88 113 ASP A O 1
ATOM 957 N N . TRP A 1 114 ? 4.367 -0.098 -4.133 1 98.94 114 TRP A N 1
ATOM 958 C CA . TRP A 1 114 ? 4.715 -1.243 -3.299 1 98.94 114 TRP A CA 1
ATOM 959 C C . TRP A 1 114 ? 4.613 -0.89 -1.819 1 98.94 114 TRP A C 1
ATOM 961 O O . TRP A 1 114 ? 5.41 -0.105 -1.305 1 98.94 114 TRP A O 1
ATOM 971 N N . ALA A 1 115 ? 3.613 -1.47 -1.125 1 98.94 115 ALA A N 1
ATOM 972 C CA . ALA A 1 115 ? 3.467 -1.356 0.324 1 98.94 115 ALA A CA 1
ATOM 973 C C . ALA A 1 115 ? 3.984 -2.609 1.027 1 98.94 115 ALA A C 1
ATOM 975 O O . ALA A 1 115 ? 3.688 -3.73 0.608 1 98.94 115 ALA A O 1
ATOM 976 N N . THR A 1 116 ? 4.754 -2.408 2.158 1 98.69 116 THR A N 1
ATOM 977 C CA . THR A 1 116 ? 5.371 -3.576 2.771 1 98.69 116 THR A CA 1
ATOM 978 C C . THR A 1 116 ? 5.352 -3.463 4.293 1 98.69 116 THR A C 1
ATOM 980 O O . THR A 1 116 ? 5.242 -2.361 4.836 1 98.69 116 THR A O 1
ATOM 983 N N . ILE A 1 117 ? 5.477 -4.57 4.961 1 98.12 117 ILE A N 1
ATOM 984 C CA . ILE A 1 117 ? 5.84 -4.672 6.371 1 98.12 117 ILE A CA 1
ATOM 985 C C . ILE A 1 117 ? 6.895 -5.762 6.551 1 98.12 117 ILE A C 1
ATOM 987 O O . ILE A 1 117 ? 6.855 -6.789 5.871 1 98.12 117 ILE A O 1
ATOM 991 N N . ASP A 1 118 ? 7.805 -5.539 7.469 1 98.19 118 ASP A N 1
ATOM 992 C CA . ASP A 1 118 ? 8.805 -6.555 7.781 1 98.19 118 ASP A CA 1
ATOM 993 C C . ASP A 1 118 ? 8.211 -7.656 8.664 1 98.19 118 ASP A C 1
ATOM 995 O O . ASP A 1 118 ? 7.535 -7.367 9.648 1 98.19 118 ASP A O 1
ATOM 999 N N . ILE A 1 119 ? 8.469 -8.828 8.281 1 98.19 119 ILE A N 1
ATOM 1000 C CA . ILE A 1 119 ? 8.102 -9.953 9.125 1 98.19 119 ILE A CA 1
ATOM 1001 C C . ILE A 1 119 ? 9.297 -10.898 9.281 1 98.19 119 ILE A C 1
ATOM 1003 O O . ILE A 1 119 ? 10.305 -10.742 8.586 1 98.19 119 ILE A O 1
ATOM 1007 N N . SER A 1 120 ? 9.117 -11.812 10.148 1 97.88 120 SER A N 1
ATOM 1008 C CA . SER A 1 120 ? 10.211 -12.742 10.422 1 97.88 120 SER A CA 1
ATOM 1009 C C . SER A 1 120 ? 10.492 -13.641 9.219 1 97.88 120 SER A C 1
ATOM 1011 O O . SER A 1 120 ? 9.562 -14.109 8.555 1 97.88 120 SER A O 1
ATOM 1013 N N . SER A 1 121 ? 11.773 -13.938 8.992 1 97.31 121 SER A N 1
ATOM 1014 C CA . SER A 1 121 ? 12.172 -14.828 7.902 1 97.31 121 SER A CA 1
ATOM 1015 C C . SER A 1 121 ? 11.859 -16.281 8.234 1 97.31 121 SER A C 1
ATOM 1017 O O . SER A 1 121 ? 11.977 -17.156 7.375 1 97.31 121 SER A O 1
ATOM 1019 N N . LYS A 1 122 ? 11.367 -16.531 9.438 1 97.06 122 LYS A N 1
ATOM 1020 C CA . LYS A 1 122 ? 11 -17.875 9.844 1 97.06 122 LYS A CA 1
ATOM 1021 C C . LYS A 1 122 ? 9.664 -18.297 9.227 1 97.06 122 LYS A C 1
ATOM 1023 O O . LYS A 1 122 ? 9.336 -19.484 9.195 1 97.06 122 LYS A O 1
ATOM 1028 N N . GLN A 1 123 ? 8.961 -17.25 8.883 1 97.88 123 GLN A N 1
ATOM 1029 C CA . GLN A 1 123 ? 7.684 -17.562 8.258 1 97.88 123 GLN A CA 1
ATOM 1030 C C . GLN A 1 123 ? 7.887 -18.188 6.879 1 97.88 123 GLN A C 1
ATOM 1032 O O . GLN A 1 123 ? 8.555 -17.609 6.016 1 97.88 123 GLN A O 1
ATOM 1037 N N . LYS A 1 124 ? 7.223 -19.391 6.645 1 98.12 124 LYS A N 1
ATOM 1038 C CA . LYS A 1 124 ? 7.5 -20.109 5.406 1 98.12 124 LYS A CA 1
ATOM 1039 C C . LYS A 1 124 ? 6.219 -20.359 4.617 1 98.12 124 LYS A C 1
ATOM 1041 O O . LYS A 1 124 ? 6.234 -21.078 3.615 1 98.12 124 LYS A O 1
ATOM 1046 N N . HIS A 1 125 ? 5.16 -19.875 5.105 1 98.81 125 HIS A N 1
ATOM 1047 C CA . HIS A 1 125 ? 3.889 -20 4.406 1 98.81 125 HIS A CA 1
ATOM 1048 C C . HIS A 1 125 ? 2.992 -18.797 4.668 1 98.81 125 HIS A C 1
ATOM 1050 O O . HIS A 1 125 ? 3.23 -18.031 5.605 1 98.81 125 HIS A O 1
ATOM 1056 N N . MET A 1 126 ? 1.977 -18.625 3.809 1 98.94 126 MET A N 1
ATOM 1057 C CA . MET A 1 126 ? 0.974 -17.578 3.982 1 98.94 126 MET A CA 1
ATOM 1058 C C . MET A 1 126 ? -0.286 -17.891 3.182 1 98.94 126 MET A C 1
ATOM 1060 O O . MET A 1 126 ? -0.204 -18.391 2.057 1 98.94 126 MET A O 1
ATOM 1064 N N . TYR A 1 127 ? -1.427 -17.609 3.791 1 98.94 127 TYR A N 1
ATOM 1065 C CA . TYR A 1 127 ? -2.686 -17.578 3.055 1 98.94 127 TYR A CA 1
ATOM 1066 C C . TYR A 1 127 ? -2.975 -16.188 2.518 1 98.94 127 TYR A C 1
ATOM 1068 O O . TYR A 1 127 ? -2.758 -15.188 3.209 1 98.94 127 TYR A O 1
ATOM 1076 N N . TYR A 1 128 ? -3.426 -16.156 1.312 1 98.94 128 TYR A N 1
ATOM 1077 C CA . TYR A 1 128 ? -3.936 -14.898 0.753 1 98.94 128 TYR A CA 1
ATOM 1078 C C . TYR A 1 128 ? -5.406 -15.039 0.366 1 98.94 128 TYR A C 1
ATOM 1080 O O . TYR A 1 128 ? -5.824 -16.078 -0.151 1 98.94 128 TYR A O 1
ATOM 1088 N N . ARG A 1 129 ? -6.191 -14.047 0.609 1 98.94 129 ARG A N 1
ATOM 1089 C CA . ARG A 1 129 ? -7.566 -13.93 0.132 1 98.94 129 ARG A CA 1
ATOM 1090 C C . ARG A 1 129 ? -7.75 -12.648 -0.682 1 98.94 129 ARG A C 1
ATOM 1092 O O . ARG A 1 129 ? -7.633 -11.547 -0.148 1 98.94 129 ARG A O 1
ATOM 1099 N N . LEU A 1 130 ? -7.941 -12.82 -1.937 1 98.94 130 LEU A N 1
ATOM 1100 C CA . LEU A 1 130 ? -8.203 -11.727 -2.869 1 98.94 130 LEU A CA 1
ATOM 1101 C C . LEU A 1 130 ? -9.695 -11.625 -3.182 1 98.94 130 LEU A C 1
ATOM 1103 O O . LEU A 1 130 ? -10.289 -12.578 -3.693 1 98.94 130 LEU A O 1
ATOM 1107 N N . SER A 1 131 ? -10.273 -10.469 -2.91 1 98.88 131 SER A N 1
ATOM 1108 C CA . SER A 1 131 ? -11.695 -10.266 -3.168 1 98.88 131 SER A CA 1
ATOM 1109 C C . SER A 1 131 ? -11.922 -9.133 -4.16 1 98.88 131 SER A C 1
ATOM 1111 O O . SER A 1 131 ? -11.203 -8.133 -4.141 1 98.88 131 SER A O 1
ATOM 1113 N N . ARG A 1 132 ? -12.922 -9.336 -4.922 1 98.81 132 ARG A N 1
ATOM 1114 C CA . ARG A 1 132 ? -13.281 -8.367 -5.949 1 98.81 132 ARG A CA 1
ATOM 1115 C C . ARG A 1 132 ? -14.688 -7.832 -5.73 1 98.81 132 ARG A C 1
ATOM 1117 O O . ARG A 1 132 ? -15.617 -8.594 -5.457 1 98.81 132 ARG A O 1
ATOM 1124 N N . ARG A 1 133 ? -14.859 -6.582 -5.758 1 98.25 133 ARG A N 1
ATOM 1125 C CA . ARG A 1 133 ? -16.125 -5.871 -5.977 1 98.25 133 ARG A CA 1
ATOM 1126 C C . ARG A 1 133 ? -16.016 -4.91 -7.152 1 98.25 133 ARG A C 1
ATOM 1128 O O . ARG A 1 133 ? -15.547 -3.779 -6.996 1 98.25 133 ARG A O 1
ATOM 1135 N N . GLU A 1 134 ? -16.453 -5.387 -8.352 1 97 134 GLU A N 1
ATOM 1136 C CA . GLU A 1 134 ? -16.344 -4.629 -9.594 1 97 134 GLU A CA 1
ATOM 1137 C C . GLU A 1 134 ? -14.875 -4.355 -9.93 1 97 134 GLU A C 1
ATOM 1139 O O . GLU A 1 134 ? -14.086 -5.285 -10.109 1 97 134 GLU A O 1
ATOM 1144 N N . SER A 1 135 ? -14.477 -3.088 -9.883 1 98.25 135 SER A N 1
ATOM 1145 C CA . SER A 1 135 ? -13.094 -2.785 -10.242 1 98.25 135 SER A CA 1
ATOM 1146 C C . SER A 1 135 ? -12.242 -2.545 -8.992 1 98.25 135 SER A C 1
ATOM 1148 O O . SER A 1 135 ? -11.109 -2.072 -9.094 1 98.25 135 SER A O 1
ATOM 1150 N N . ASP A 1 136 ? -12.836 -2.75 -7.844 1 98.69 136 ASP A N 1
ATOM 1151 C CA . ASP A 1 136 ? -12.148 -2.584 -6.57 1 98.69 136 ASP A CA 1
ATOM 1152 C C . ASP A 1 136 ? -11.82 -3.938 -5.941 1 9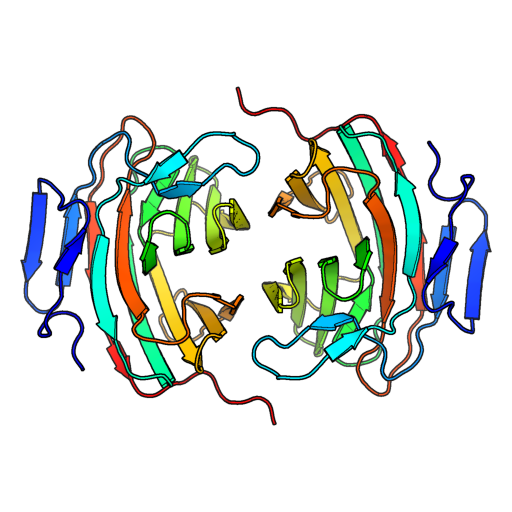8.69 136 ASP A C 1
ATOM 1154 O O . ASP A 1 136 ? -12.578 -4.898 -6.094 1 98.69 136 ASP A O 1
ATOM 1158 N N . PHE A 1 137 ? -10.719 -3.982 -5.234 1 98.94 137 PHE A N 1
ATOM 1159 C CA . PHE A 1 137 ? -10.219 -5.242 -4.703 1 98.94 137 PHE A CA 1
ATOM 1160 C C . PHE A 1 137 ? -9.727 -5.07 -3.27 1 98.94 137 PHE A C 1
ATOM 1162 O O . PHE A 1 137 ? -9.305 -3.979 -2.879 1 98.94 137 PHE A O 1
ATOM 1169 N N . CYS A 1 138 ? -9.82 -6.109 -2.51 1 98.94 138 CYS A N 1
ATOM 1170 C CA . CYS A 1 138 ? -9.234 -6.227 -1.177 1 98.94 138 CYS A CA 1
ATOM 1171 C C . CYS A 1 138 ? -8.328 -7.445 -1.081 1 98.94 138 CYS A C 1
ATOM 1173 O O . CYS A 1 138 ? -8.75 -8.562 -1.392 1 98.94 138 CYS A O 1
ATOM 1175 N N . ILE A 1 139 ? -7.062 -7.27 -0.71 1 98.94 139 ILE A N 1
ATOM 1176 C CA . ILE A 1 139 ? -6.164 -8.383 -0.422 1 98.94 139 ILE A CA 1
ATOM 1177 C C . ILE A 1 139 ? -5.938 -8.484 1.085 1 98.94 139 ILE A C 1
ATOM 1179 O O . ILE A 1 139 ? -5.621 -7.492 1.74 1 98.94 139 ILE A O 1
ATOM 1183 N N . GLU A 1 140 ? -6.125 -9.664 1.593 1 98.94 140 GLU A N 1
ATOM 1184 C CA . GLU A 1 140 ? -5.879 -10.016 2.988 1 98.94 140 GLU A CA 1
ATOM 1185 C C . GLU A 1 140 ? -4.887 -11.172 3.104 1 98.94 140 GLU A C 1
ATOM 1187 O O . GLU A 1 140 ? -4.73 -11.953 2.17 1 98.94 140 GLU A O 1
ATOM 1192 N N . CYS A 1 141 ? -4.227 -11.258 4.203 1 98.88 141 CYS A N 1
ATOM 1193 C CA . CYS A 1 141 ? -3.352 -12.391 4.488 1 98.88 141 CYS A CA 1
ATOM 1194 C C . CYS A 1 141 ? -3.717 -13.039 5.82 1 98.88 141 CYS A C 1
ATOM 1196 O O . CYS A 1 141 ? -4.406 -12.438 6.641 1 98.88 141 CYS A O 1
ATOM 1198 N N . SER A 1 142 ? -3.305 -14.266 5.98 1 98.88 142 SER A N 1
ATOM 1199 C CA . SER A 1 142 ? -3.539 -15.023 7.203 1 98.88 142 SER A CA 1
ATOM 1200 C C . SER A 1 142 ? -2.424 -16.031 7.449 1 98.88 142 SER A C 1
ATOM 1202 O O . SER A 1 142 ? -1.956 -16.688 6.516 1 98.88 142 SER A O 1
ATOM 1204 N N . TYR A 1 143 ? -2.039 -16.203 8.695 1 98.38 143 TYR A N 1
ATOM 1205 C CA . TYR A 1 143 ? -1.013 -17.172 9.055 1 98.38 143 TYR A CA 1
ATOM 1206 C C . TYR A 1 143 ? -1.615 -18.562 9.242 1 98.38 143 TYR A C 1
ATOM 1208 O O . TYR A 1 143 ? -0.905 -19.562 9.172 1 98.38 143 TYR A O 1
ATOM 1216 N N . ASP A 1 144 ? -2.957 -18.578 9.445 1 98.25 144 ASP A N 1
ATOM 1217 C CA . ASP A 1 144 ? -3.543 -19.859 9.836 1 98.25 144 ASP A CA 1
ATOM 1218 C C . ASP A 1 144 ? -4.703 -20.234 8.914 1 98.25 144 ASP A C 1
ATOM 1220 O O . ASP A 1 144 ? -5.332 -21.281 9.094 1 98.25 144 ASP A O 1
ATOM 1224 N N . GLY A 1 145 ? -5.039 -19.391 8.023 1 98.25 145 GLY A N 1
ATOM 1225 C CA . GLY A 1 145 ? -6.145 -19.641 7.117 1 98.25 145 GLY A CA 1
ATOM 1226 C C . GLY A 1 145 ? -7.5 -19.359 7.727 1 98.25 145 GLY A C 1
ATOM 1227 O O . GLY A 1 145 ? -8.531 -19.609 7.105 1 98.25 145 GLY A O 1
ATOM 1228 N N . ILE A 1 146 ? -7.438 -18.797 8.922 1 98.19 146 ILE A N 1
ATOM 1229 C CA . ILE A 1 146 ? -8.68 -18.547 9.648 1 98.19 146 ILE A CA 1
ATOM 1230 C C . ILE A 1 146 ? -8.836 -17.047 9.891 1 98.19 146 ILE A C 1
ATOM 1232 O O . ILE A 1 146 ? -9.844 -16.453 9.5 1 98.19 146 ILE A O 1
ATOM 1236 N N . ASP A 1 147 ? -7.918 -16.453 10.469 1 98.06 147 ASP A N 1
ATOM 1237 C CA . ASP A 1 147 ? -7.949 -15.023 10.781 1 98.06 147 ASP A CA 1
ATOM 1238 C C . ASP A 1 147 ? -7.254 -14.203 9.703 1 98.06 147 ASP A C 1
ATOM 1240 O O . ASP A 1 147 ? -6.035 -14.031 9.734 1 98.06 147 ASP A O 1
ATOM 1244 N N . PHE A 1 148 ? -8.039 -13.656 8.852 1 98.56 148 PHE A N 1
ATOM 1245 C CA . PHE A 1 148 ? -7.5 -12.844 7.766 1 98.56 148 PHE A CA 1
ATOM 1246 C C . PHE A 1 148 ? -7.426 -11.375 8.164 1 98.56 148 PHE A C 1
ATOM 1248 O O . PHE A 1 148 ? -8.336 -10.859 8.812 1 98.56 148 PHE A O 1
ATOM 1255 N N . LYS A 1 149 ? -6.332 -10.758 7.785 1 98.25 149 LYS A N 1
ATOM 1256 C CA . LYS A 1 149 ? -6.113 -9.336 8.039 1 98.25 149 LYS A CA 1
ATOM 1257 C C . LYS A 1 149 ? -5.914 -8.562 6.742 1 98.25 149 LYS A C 1
ATOM 1259 O O . LYS A 1 149 ? -5.234 -9.039 5.828 1 98.25 149 LYS A O 1
ATOM 1264 N N . GLN A 1 150 ? -6.496 -7.406 6.711 1 98.38 150 GLN A N 1
ATOM 1265 C CA . GLN A 1 150 ? -6.391 -6.574 5.52 1 98.38 150 GLN A CA 1
ATOM 1266 C C . GLN A 1 150 ? -4.945 -6.16 5.266 1 98.38 150 GLN A C 1
ATOM 1268 O O . GLN A 1 150 ? -4.254 -5.695 6.176 1 98.38 150 GLN A O 1
ATOM 1273 N N . MET A 1 151 ? -4.562 -6.375 4.016 1 98.81 151 MET A N 1
ATOM 1274 C CA . MET A 1 151 ? -3.295 -5.82 3.555 1 98.81 151 MET A CA 1
ATOM 1275 C C . MET A 1 151 ? -3.518 -4.52 2.789 1 98.81 151 MET A C 1
ATOM 1277 O O . MET A 1 151 ? -2.775 -3.551 2.973 1 98.81 151 MET A O 1
ATOM 1281 N N . ARG A 1 152 ? -4.602 -4.578 1.965 1 98.88 152 ARG A N 1
ATOM 1282 C CA . ARG A 1 152 ? -4.723 -3.453 1.046 1 98.88 152 ARG A CA 1
ATOM 1283 C C . ARG A 1 152 ? -6.082 -3.451 0.357 1 98.88 152 ARG A C 1
ATOM 1285 O O . ARG A 1 152 ? -6.617 -4.512 0.025 1 98.88 152 ARG A O 1
ATOM 1292 N N . ILE A 1 153 ? -6.66 -2.26 0.164 1 98.81 153 ILE A N 1
ATOM 1293 C CA . ILE A 1 153 ? -7.793 -2.021 -0.721 1 98.81 153 ILE A CA 1
ATOM 1294 C C . ILE A 1 153 ? -7.363 -1.127 -1.882 1 98.81 153 ILE A C 1
ATOM 1296 O O . ILE A 1 153 ? -6.688 -0.115 -1.677 1 98.81 153 ILE A O 1
ATOM 1300 N N . PHE A 1 154 ? -7.719 -1.55 -3.047 1 98.88 154 PHE A N 1
ATOM 1301 C CA . PHE A 1 154 ? -7.207 -0.799 -4.188 1 98.88 154 PHE A CA 1
ATOM 1302 C C . PHE A 1 154 ? -8.172 -0.883 -5.367 1 98.88 154 PHE A C 1
ATOM 1304 O O . PHE A 1 154 ? -9.086 -1.707 -5.367 1 98.88 154 PHE A O 1
ATOM 1311 N N . HIS A 1 155 ? -7.996 0.01 -6.34 1 98.81 155 HIS A N 1
ATOM 1312 C CA . HIS A 1 155 ? -8.734 0.086 -7.594 1 98.81 155 HIS A CA 1
ATOM 1313 C C . HIS A 1 155 ? -7.844 -0.279 -8.781 1 98.81 155 HIS A C 1
ATOM 1315 O O . HIS A 1 155 ? -6.688 0.151 -8.852 1 98.81 155 HIS A O 1
ATOM 1321 N N . LEU A 1 156 ? -8.312 -1.087 -9.609 1 98.62 156 LEU A N 1
ATOM 1322 C CA . LEU A 1 156 ? -7.668 -1.305 -10.906 1 98.62 156 LEU A CA 1
ATOM 1323 C C . LEU A 1 156 ? -8.492 -0.688 -12.031 1 98.62 156 LEU A C 1
ATOM 1325 O O . LEU A 1 156 ? -9.617 -1.12 -12.289 1 98.62 156 LEU A O 1
ATOM 1329 N N . PHE A 1 157 ? -7.934 0.245 -12.719 1 97.5 157 PHE A N 1
ATOM 1330 C CA . PHE A 1 157 ? -8.656 0.909 -13.797 1 97.5 157 PHE A CA 1
ATOM 1331 C C . PHE A 1 157 ? -9.016 -0.079 -14.906 1 97.5 157 PHE A C 1
ATOM 1333 O O . PHE A 1 157 ? -10.047 0.062 -15.562 1 97.5 157 PHE A O 1
ATOM 1340 N N . SER A 1 158 ? -8.242 -1.055 -15.07 1 97.38 158 SER A N 1
ATOM 1341 C CA . SER A 1 158 ? -8.469 -2.076 -16.078 1 97.38 158 SER A CA 1
ATOM 1342 C C . SER A 1 158 ? -9.281 -3.24 -15.523 1 97.38 158 SER A C 1
ATOM 1344 O O . SER A 1 158 ? -9.336 -4.312 -16.141 1 97.38 158 SER A O 1
ATOM 1346 N N . GLY A 1 159 ? -9.844 -3.072 -14.391 1 95.88 159 GLY A N 1
ATOM 1347 C CA . GLY A 1 159 ? -10.516 -4.168 -13.711 1 95.88 159 GLY A CA 1
ATOM 1348 C C . GLY A 1 159 ? -12.008 -4.207 -13.977 1 95.88 159 GLY A C 1
ATOM 1349 O O . GLY A 1 159 ? -12.75 -4.906 -13.289 1 95.88 159 GLY A O 1
ATOM 1350 N N . ASN A 1 160 ? -12.484 -3.447 -14.969 1 93.12 160 ASN A N 1
ATOM 1351 C CA . ASN A 1 160 ? -13.922 -3.279 -15.148 1 93.12 160 ASN A CA 1
ATOM 1352 C C . ASN A 1 160 ? -14.516 -4.41 -15.977 1 93.12 160 ASN A C 1
ATOM 1354 O O . ASN A 1 160 ? -15.742 -4.547 -16.062 1 93.12 160 ASN A O 1
ATOM 1358 N N . GLU A 1 161 ? -13.758 -5.199 -16.594 1 95.75 161 GLU A N 1
ATOM 1359 C CA . GLU A 1 161 ? -14.211 -6.363 -17.344 1 95.75 161 GLU A CA 1
ATOM 1360 C C . GLU A 1 161 ? -13.617 -7.652 -16.781 1 95.75 161 GLU A C 1
ATOM 1362 O O . GLU A 1 161 ? -13.625 -7.863 -15.57 1 95.75 161 GLU A O 1
ATOM 1367 N N . THR A 1 162 ? -13.234 -8.5 -17.688 1 97.94 162 THR A N 1
ATOM 1368 C CA . THR A 1 162 ? -12.586 -9.734 -17.266 1 97.94 162 THR A CA 1
ATOM 1369 C C . THR A 1 162 ? -11.281 -9.438 -16.531 1 97.94 162 THR A C 1
ATOM 1371 O O . THR A 1 162 ? -10.492 -8.594 -16.984 1 97.94 162 THR A O 1
ATOM 1374 N N . VAL A 1 163 ? -11.133 -9.992 -15.406 1 98.31 163 VAL A N 1
ATOM 1375 C CA . VAL A 1 163 ? -9.844 -9.922 -14.727 1 98.31 163 VAL A CA 1
ATOM 1376 C C . VAL A 1 163 ? -9.172 -11.289 -14.742 1 98.31 163 VAL A C 1
ATOM 1378 O O . VAL A 1 163 ? -9.852 -12.32 -14.664 1 98.31 163 VAL A O 1
ATOM 1381 N N . ASN A 1 164 ? -7.898 -11.305 -14.852 1 98.62 164 ASN A N 1
ATOM 1382 C CA . ASN A 1 164 ? -7.098 -12.523 -14.828 1 98.62 164 ASN A CA 1
ATOM 1383 C C . ASN A 1 164 ? -6.395 -12.711 -13.492 1 98.62 164 ASN A C 1
ATOM 1385 O O . ASN A 1 164 ? -5.367 -12.086 -13.227 1 98.62 164 ASN A O 1
ATOM 1389 N N . ILE A 1 165 ? -6.953 -13.609 -12.695 1 98.81 165 ILE A N 1
ATOM 1390 C CA . ILE A 1 165 ? -6.414 -13.789 -11.352 1 98.81 165 ILE A CA 1
ATOM 1391 C C . ILE A 1 165 ? -5.645 -15.109 -11.273 1 98.81 165 ILE A C 1
ATOM 1393 O O . ILE A 1 165 ? -5.918 -16.031 -12.039 1 98.81 165 ILE A O 1
ATOM 1397 N N . GLY A 1 166 ? -4.656 -15.148 -10.32 1 98.81 166 GLY A N 1
ATOM 1398 C CA . GLY A 1 166 ? -3.996 -16.438 -10.141 1 98.81 166 GLY A CA 1
ATOM 1399 C C . GLY A 1 166 ? -2.801 -16.359 -9.203 1 98.81 166 GLY A C 1
ATOM 1400 O O . GLY A 1 166 ? -2.85 -15.695 -8.172 1 98.81 166 GLY A O 1
ATOM 1401 N N . ILE A 1 167 ? -1.804 -17.203 -9.516 1 98.94 167 ILE A N 1
ATOM 1402 C CA . ILE A 1 167 ? -0.615 -17.359 -8.68 1 98.94 167 ILE A CA 1
ATOM 1403 C C . ILE A 1 167 ? 0.636 -17.078 -9.516 1 98.94 167 ILE A C 1
ATOM 1405 O O . ILE A 1 167 ? 0.607 -17.188 -10.742 1 98.94 167 ILE A O 1
ATOM 1409 N N . TYR A 1 168 ? 1.609 -16.703 -8.859 1 98.94 168 TYR A N 1
ATOM 1410 C CA . TYR A 1 168 ? 2.896 -16.453 -9.5 1 98.94 168 TYR A CA 1
ATOM 1411 C C . TYR A 1 168 ? 4.047 -16.797 -8.562 1 98.94 168 TYR A C 1
ATOM 1413 O O . TYR A 1 168 ? 3.854 -16.922 -7.352 1 98.94 168 TYR A O 1
ATOM 1421 N N . ALA A 1 169 ? 5.254 -16.969 -9.109 1 98.88 169 ALA A N 1
ATOM 1422 C CA . ALA A 1 169 ? 6.5 -17.172 -8.375 1 98.88 169 ALA A CA 1
ATOM 1423 C C . ALA A 1 169 ? 7.691 -16.625 -9.156 1 98.88 169 ALA A C 1
ATOM 1425 O O . ALA A 1 169 ? 7.746 -16.766 -10.383 1 98.88 169 ALA A O 1
ATOM 1426 N N . CYS A 1 170 ? 8.656 -16.062 -8.406 1 98.81 170 CYS A N 1
ATOM 1427 C CA . CYS A 1 170 ? 9.781 -15.539 -9.18 1 98.81 170 CYS A CA 1
ATOM 1428 C C . CYS A 1 170 ? 11.023 -15.406 -8.305 1 98.81 170 CYS A C 1
ATOM 1430 O O . CYS A 1 170 ? 10.93 -15.414 -7.074 1 98.81 170 CYS A O 1
ATOM 1432 N N . SER A 1 171 ? 12.125 -15.352 -8.945 1 98.88 171 SER A N 1
ATOM 1433 C CA . SER A 1 171 ? 13.445 -15.102 -8.383 1 98.88 171 SER A CA 1
ATOM 1434 C C . SER A 1 171 ? 14.164 -13.977 -9.133 1 98.88 171 SER A C 1
ATOM 1436 O O . SER A 1 171 ? 14.82 -14.227 -10.148 1 98.88 171 SER A O 1
ATOM 1438 N N . PRO A 1 172 ? 14.078 -12.797 -8.586 1 98.31 172 PRO A N 1
ATOM 1439 C CA . PRO A 1 172 ? 14.602 -11.641 -9.32 1 98.31 172 PRO A CA 1
ATOM 1440 C C . PRO A 1 172 ? 16.109 -11.688 -9.5 1 98.31 172 PRO A C 1
ATOM 1442 O O . PRO A 1 172 ? 16.641 -11.109 -10.461 1 98.31 172 PRO A O 1
ATOM 1445 N N . GLU A 1 173 ? 16.797 -12.281 -8.633 1 98 173 GLU A N 1
ATOM 1446 C CA . GLU A 1 173 ? 18.25 -12.391 -8.727 1 98 173 GLU A CA 1
ATOM 1447 C C . GLU A 1 173 ? 18.672 -13.773 -9.203 1 98 173 GLU A C 1
ATO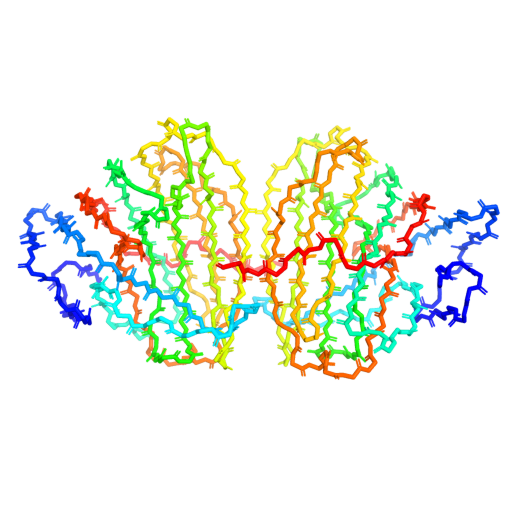M 1449 O O . GLU A 1 173 ? 17.922 -14.453 -9.906 1 98 173 GLU A O 1
ATOM 1454 N N . SER A 1 174 ? 19.938 -14.125 -9 1 98.06 174 SER A N 1
ATOM 1455 C CA . SER A 1 174 ? 20.422 -15.438 -9.406 1 98.06 174 SER A CA 1
ATOM 1456 C C . SER A 1 174 ? 20.047 -16.5 -8.383 1 98.06 174 SER A C 1
ATOM 1458 O O . SER A 1 174 ? 20.891 -16.938 -7.598 1 98.06 174 SER A O 1
ATOM 1460 N N . SER A 1 175 ? 18.844 -16.891 -8.445 1 98.31 175 SER A N 1
ATOM 1461 C CA . SER A 1 175 ? 18.297 -17.859 -7.5 1 98.31 175 SER A CA 1
ATOM 1462 C C . SER A 1 175 ? 17.203 -18.719 -8.148 1 98.31 175 SER A C 1
ATOM 1464 O O . SER A 1 175 ? 16.766 -18.422 -9.258 1 98.31 175 SER A O 1
ATOM 1466 N N . SER A 1 176 ? 16.891 -19.734 -7.48 1 98.5 176 SER A N 1
ATOM 1467 C CA . SER A 1 176 ? 15.773 -20.609 -7.824 1 98.5 176 SER A CA 1
ATOM 1468 C C . SER A 1 176 ? 15.211 -21.297 -6.582 1 98.5 176 SER A C 1
ATOM 1470 O O . SER A 1 176 ? 15.961 -21.672 -5.68 1 98.5 176 SER A O 1
ATOM 1472 N N . PHE A 1 177 ? 13.938 -21.484 -6.527 1 98.62 177 PHE A N 1
ATOM 1473 C CA . PHE A 1 177 ? 13.32 -22.203 -5.418 1 98.62 177 PHE A CA 1
ATOM 1474 C C . PHE A 1 177 ? 12.023 -22.875 -5.867 1 98.62 177 PHE A C 1
ATOM 1476 O O . PHE A 1 177 ? 11.539 -22.625 -6.969 1 98.62 177 PHE A O 1
ATOM 1483 N N . LEU A 1 178 ? 11.539 -23.734 -5.023 1 98.5 178 LEU A N 1
ATOM 1484 C CA . LEU A 1 178 ? 10.273 -24.406 -5.277 1 98.5 178 LEU A CA 1
ATOM 1485 C C . LEU A 1 178 ? 9.141 -23.719 -4.512 1 98.5 178 LEU A C 1
ATOM 1487 O O . LEU A 1 178 ? 9.156 -23.672 -3.279 1 98.5 178 LEU A O 1
ATOM 1491 N N . ALA A 1 179 ? 8.172 -23.172 -5.191 1 98.81 179 ALA A N 1
ATOM 1492 C CA . ALA A 1 179 ? 6.941 -22.625 -4.625 1 98.81 179 ALA A CA 1
ATOM 1493 C C . ALA A 1 179 ? 5.793 -23.625 -4.715 1 98.81 179 ALA A C 1
ATOM 1495 O O . ALA A 1 179 ? 5.598 -24.266 -5.75 1 98.81 179 ALA A O 1
ATOM 1496 N N . ARG A 1 180 ? 5.051 -23.703 -3.654 1 98.81 180 ARG A N 1
ATOM 1497 C CA . ARG A 1 180 ? 3.902 -24.594 -3.637 1 98.81 180 ARG A CA 1
ATOM 1498 C C . ARG A 1 180 ? 2.619 -23.844 -3.307 1 98.81 180 ARG A C 1
ATOM 1500 O O . ARG A 1 180 ? 2.609 -22.984 -2.424 1 98.81 180 ARG A O 1
ATOM 1507 N N . PHE A 1 181 ? 1.564 -24.156 -4.008 1 98.81 181 PHE A N 1
ATOM 1508 C CA . PHE A 1 181 ? 0.245 -23.562 -3.844 1 98.81 181 PHE A CA 1
ATOM 1509 C C . PHE A 1 181 ? -0.813 -24.641 -3.623 1 98.81 181 PHE A C 1
ATOM 1511 O O . PHE A 1 181 ? -0.87 -25.625 -4.363 1 98.81 181 PHE A O 1
ATOM 1518 N N . SER A 1 182 ? -1.567 -24.391 -2.641 1 98.38 182 SER A N 1
ATOM 1519 C CA . SER A 1 182 ? -2.592 -25.359 -2.297 1 98.38 182 SER A CA 1
ATOM 1520 C C . SER A 1 182 ? -3.824 -24.688 -1.703 1 98.38 182 SER A C 1
ATOM 1522 O O . SER A 1 182 ? -3.848 -23.469 -1.523 1 98.38 182 SER A O 1
ATOM 1524 N N . GLU A 1 183 ? -4.91 -25.453 -1.533 1 98 183 GLU A N 1
ATOM 1525 C CA . GLU A 1 183 ? -6.141 -25.047 -0.862 1 98 183 GLU A CA 1
ATOM 1526 C C . GLU A 1 183 ? -6.809 -23.891 -1.6 1 98 183 GLU A C 1
ATOM 1528 O O . GLU A 1 183 ? -7.227 -22.906 -0.979 1 98 183 GLU A O 1
ATOM 1533 N N . PHE A 1 184 ? -6.848 -24.109 -2.861 1 98 184 PHE A N 1
ATOM 1534 C CA . PHE A 1 184 ? -7.531 -23.125 -3.688 1 98 184 PHE A CA 1
ATOM 1535 C C . PHE A 1 184 ? -9.023 -23.094 -3.371 1 98 184 PHE A C 1
ATOM 1537 O O . PHE A 1 184 ? -9.672 -24.141 -3.309 1 98 184 PHE A O 1
ATOM 1544 N N . GLU A 1 185 ? -9.5 -21.891 -3.191 1 97.19 185 GLU A N 1
ATOM 1545 C CA . GLU A 1 185 ? -10.938 -21.703 -3.033 1 97.19 185 GLU A CA 1
ATOM 1546 C C . GLU A 1 185 ? -11.438 -20.5 -3.826 1 97.19 185 GLU A C 1
ATOM 1548 O O . GLU A 1 185 ? -10.852 -19.422 -3.754 1 97.19 185 GLU A O 1
ATOM 1553 N N . MET A 1 186 ? -12.469 -20.734 -4.652 1 96.81 186 MET A N 1
ATOM 1554 C CA . MET A 1 186 ? -13.234 -19.656 -5.277 1 96.81 186 MET A CA 1
ATOM 1555 C C . MET A 1 186 ? -14.648 -19.609 -4.707 1 96.81 186 MET A C 1
ATOM 1557 O O . MET A 1 186 ? -15.383 -20.594 -4.75 1 96.81 186 MET A O 1
ATOM 1561 N N . THR A 1 187 ? -14.977 -18.516 -4.164 1 97.75 187 THR A N 1
ATOM 1562 C CA . THR A 1 187 ? -16.281 -18.391 -3.533 1 97.75 187 THR A CA 1
ATOM 1563 C C . THR A 1 187 ? -16.953 -17.078 -3.932 1 97.75 187 THR A C 1
ATOM 1565 O O . THR A 1 187 ? -16.359 -16.25 -4.633 1 97.75 187 THR A O 1
ATOM 1568 N N . ASP A 1 188 ? -18.219 -16.984 -3.445 1 97.38 188 ASP A N 1
ATOM 1569 C CA . ASP A 1 188 ? -18.812 -15.641 -3.477 1 97.38 188 ASP A CA 1
ATOM 1570 C C . ASP A 1 188 ? -17.953 -14.648 -2.693 1 97.38 188 ASP A C 1
ATOM 1572 O O . ASP A 1 188 ? -17.141 -15.039 -1.853 1 97.38 188 ASP A O 1
ATOM 1576 N N . CYS A 1 189 ? -18.188 -13.461 -3.012 1 98.25 189 CYS A N 1
ATOM 1577 C CA . CYS A 1 189 ? -17.375 -12.414 -2.418 1 98.25 189 CYS A CA 1
ATOM 1578 C C . CYS A 1 189 ? -17.547 -12.375 -0.905 1 98.25 189 CYS A C 1
ATOM 1580 O O . CYS A 1 189 ? -18.672 -12.227 -0.408 1 98.25 189 CYS A O 1
ATOM 1582 N N . LEU A 1 190 ? -16.484 -12.477 -0.226 1 98.12 190 LEU A N 1
ATOM 1583 C CA . LEU A 1 190 ? -16.484 -12.469 1.233 1 98.12 190 LEU A CA 1
ATOM 1584 C C . LEU A 1 190 ? -16.203 -11.07 1.773 1 98.12 190 LEU A C 1
ATOM 1586 O O . LEU A 1 190 ? -16.359 -10.82 2.971 1 98.12 190 LEU A O 1
ATOM 1590 N N . TRP A 1 191 ? -15.695 -10.203 0.936 1 97.88 191 TRP A N 1
ATOM 1591 C CA . TRP A 1 191 ? -15.523 -8.797 1.285 1 97.88 191 TRP A CA 1
ATOM 1592 C C . TRP A 1 191 ? -16.859 -8.062 1.281 1 97.88 191 TRP A C 1
ATOM 1594 O O . TRP A 1 191 ? -17.312 -7.598 0.233 1 97.88 191 TRP A O 1
ATOM 1604 N N . LYS A 1 192 ? -17.359 -7.801 2.441 1 93.81 192 LYS A N 1
ATOM 1605 C CA . LYS A 1 192 ? -18.719 -7.281 2.564 1 93.81 192 LYS A CA 1
ATOM 1606 C C . LYS A 1 192 ? -18.781 -5.816 2.133 1 93.81 192 LYS A C 1
ATOM 1608 O O . LYS A 1 192 ? -17.812 -5.07 2.293 1 93.81 192 LYS A O 1
ATOM 1613 N N . GLU A 1 193 ? -19.906 -5.492 1.602 1 89 193 GLU A N 1
ATOM 1614 C CA . GLU A 1 193 ? -20.156 -4.094 1.257 1 89 193 GLU A CA 1
ATOM 1615 C C . GLU A 1 193 ? -20.125 -3.205 2.496 1 89 193 GLU A C 1
ATOM 1617 O O . GLU A 1 193 ? -20.516 -3.635 3.584 1 89 193 GLU A O 1
ATOM 1622 N N . HIS A 1 194 ? -19.641 -1.996 2.197 1 84.56 194 HIS A N 1
ATOM 1623 C CA . HIS A 1 194 ? -19.688 -1.051 3.307 1 84.56 194 HIS A CA 1
ATOM 1624 C C . HIS A 1 194 ? -21.109 -0.642 3.641 1 84.56 194 HIS A C 1
ATOM 1626 O O . HIS A 1 194 ? -21.906 -0.337 2.744 1 84.56 194 HIS A O 1
ATOM 1632 N N . GLU A 1 195 ? -21.609 -0.796 4.965 1 72.44 195 GLU A N 1
ATOM 1633 C CA . GLU A 1 195 ? -22.953 -0.403 5.398 1 72.44 195 GLU A CA 1
ATOM 1634 C C . GLU A 1 195 ? -23.016 1.094 5.691 1 72.44 195 GLU A C 1
ATOM 1636 O O . GLU A 1 195 ? -22.031 1.695 6.113 1 72.44 195 GLU A O 1
ATOM 1641 N N . MET B 1 1 ? 15.359 24.766 3.893 1 76.25 1 MET B N 1
ATOM 1642 C CA . MET B 1 1 ? 13.906 24.844 3.977 1 76.25 1 MET B CA 1
ATOM 1643 C C . MET B 1 1 ? 13.414 24.438 5.363 1 76.25 1 MET B C 1
ATOM 1645 O O . MET B 1 1 ? 13.992 23.562 5.992 1 76.25 1 MET B O 1
ATOM 1649 N N . ASN B 1 2 ? 12.508 25.266 5.785 1 87.69 2 ASN B N 1
ATOM 1650 C CA . ASN B 1 2 ? 11.906 25.031 7.094 1 87.69 2 ASN B CA 1
ATOM 1651 C C . ASN B 1 2 ? 10.383 24.953 7.008 1 87.69 2 ASN B C 1
ATOM 1653 O O . ASN B 1 2 ? 9.742 25.906 6.543 1 87.69 2 ASN B O 1
ATOM 1657 N N . PHE B 1 3 ? 9.836 23.891 7.414 1 92.81 3 PHE B N 1
ATOM 1658 C CA . PHE B 1 3 ? 8.414 23.641 7.23 1 92.81 3 PHE B CA 1
ATOM 1659 C C . PHE B 1 3 ? 7.578 24.719 7.895 1 92.81 3 PHE B C 1
ATOM 1661 O O . PHE B 1 3 ? 6.59 25.188 7.32 1 92.81 3 PHE B O 1
ATOM 1668 N N . ILE B 1 4 ? 7.91 25.188 9.062 1 89.44 4 ILE B N 1
ATOM 1669 C CA . ILE B 1 4 ? 7.086 26.109 9.844 1 89.44 4 ILE B CA 1
ATOM 1670 C C . ILE B 1 4 ? 7.379 27.547 9.422 1 89.44 4 ILE B C 1
ATOM 1672 O O . ILE B 1 4 ? 6.465 28.359 9.312 1 89.44 4 ILE B O 1
ATOM 1676 N N . SER B 1 5 ? 8.578 27.812 9.117 1 84.75 5 SER B N 1
ATOM 1677 C CA . SER B 1 5 ? 8.977 29.188 8.875 1 84.75 5 SER B CA 1
ATOM 1678 C C . SER B 1 5 ? 8.75 29.594 7.426 1 84.75 5 SER B C 1
ATOM 1680 O O . SER B 1 5 ? 8.703 30.781 7.105 1 84.75 5 SER B O 1
ATOM 1682 N N . ASP B 1 6 ? 8.648 28.625 6.66 1 86.44 6 ASP B N 1
ATOM 1683 C CA . ASP B 1 6 ? 8.492 28.922 5.238 1 86.44 6 ASP B CA 1
ATOM 1684 C C . ASP B 1 6 ? 7.027 29.141 4.883 1 86.44 6 ASP B C 1
ATOM 1686 O O . ASP B 1 6 ? 6.168 29.188 5.77 1 86.44 6 ASP B O 1
ATOM 1690 N N . ASN B 1 7 ? 6.789 29.391 3.631 1 88.44 7 ASN B N 1
ATOM 1691 C CA . ASN B 1 7 ? 5.477 29.797 3.139 1 88.44 7 ASN B CA 1
ATOM 1692 C C . ASN B 1 7 ? 4.496 28.641 3.109 1 88.44 7 ASN B C 1
ATOM 1694 O O . ASN B 1 7 ? 3.945 28.312 2.057 1 88.44 7 ASN B O 1
ATOM 1698 N N . ASN B 1 8 ? 4.211 28.188 4.352 1 92.31 8 ASN B N 1
ATOM 1699 C CA . ASN B 1 8 ? 3.182 27.156 4.441 1 92.31 8 ASN B CA 1
ATOM 1700 C C . ASN B 1 8 ? 1.782 27.75 4.34 1 92.31 8 ASN B C 1
ATOM 1702 O O . ASN B 1 8 ? 1.601 28.953 4.531 1 92.31 8 ASN B O 1
ATOM 1706 N N . LYS B 1 9 ? 0.877 26.906 3.879 1 96.62 9 LYS B N 1
ATOM 1707 C CA . LYS B 1 9 ? -0.505 27.344 3.697 1 96.62 9 LYS B CA 1
ATOM 1708 C C . LYS B 1 9 ? -1.483 26.25 4.109 1 96.62 9 LYS B C 1
ATOM 1710 O O . LYS B 1 9 ? -1.206 25.062 3.932 1 96.62 9 LYS B O 1
ATOM 1715 N N . TRP B 1 10 ? -2.59 26.703 4.613 1 98 10 TRP B N 1
ATOM 1716 C CA . TRP B 1 10 ? -3.656 25.781 4.977 1 98 10 TRP B CA 1
ATOM 1717 C C . TRP B 1 10 ? -4.551 25.484 3.779 1 98 10 TRP B C 1
ATOM 1719 O O . TRP B 1 10 ? -4.879 26.375 3.002 1 98 10 TRP B O 1
ATOM 1729 N N . ILE B 1 11 ? -4.871 24.234 3.645 1 98.25 11 ILE B N 1
ATOM 1730 C CA . ILE B 1 11 ? -6.117 23.922 2.961 1 98.25 11 ILE B CA 1
ATOM 1731 C C . ILE B 1 11 ? -7.137 23.391 3.971 1 98.25 11 ILE B C 1
ATOM 1733 O O . ILE B 1 11 ? -6.777 22.703 4.926 1 98.25 11 ILE B O 1
ATOM 1737 N N . PHE B 1 12 ? -8.414 23.828 3.816 1 98.31 12 PHE B N 1
ATOM 1738 C CA . PHE B 1 12 ? -9.469 23.5 4.766 1 98.31 12 PHE B CA 1
ATOM 1739 C C . PHE B 1 12 ? -9.047 23.859 6.188 1 98.31 12 PHE B C 1
ATOM 1741 O O . PHE B 1 12 ? -9.117 23.016 7.09 1 98.31 12 PHE B O 1
ATOM 1748 N N . LYS B 1 13 ? -8.695 25.109 6.422 1 98.31 13 LYS B N 1
ATOM 1749 C CA . LYS B 1 13 ? -8.141 25.609 7.676 1 98.31 13 LYS B CA 1
ATOM 1750 C C . LYS B 1 13 ? -9.023 25.219 8.859 1 98.31 13 LYS B C 1
ATOM 1752 O O . LYS B 1 13 ? -10.234 25.453 8.836 1 98.31 13 LYS B O 1
ATOM 1757 N N . PRO B 1 14 ? -8.422 24.609 9.867 1 98.44 14 PRO B N 1
ATOM 1758 C CA . PRO B 1 14 ? -9.227 24.203 11.023 1 98.44 14 PRO B CA 1
ATOM 1759 C C . PRO B 1 14 ? -9.703 25.391 11.859 1 98.44 14 PRO B C 1
ATOM 1761 O O . PRO B 1 14 ? -9.07 26.453 11.836 1 98.44 14 PRO B O 1
ATOM 1764 N N . LYS B 1 15 ? -10.758 25.203 12.625 1 98.5 15 LYS B N 1
ATOM 1765 C CA . LYS B 1 15 ? -11.281 26.25 13.508 1 98.5 15 LYS B CA 1
ATOM 1766 C C . LYS B 1 15 ? -10.312 26.531 14.648 1 98.5 15 LYS B C 1
ATOM 1768 O O . LYS B 1 15 ? -10.164 27.688 15.07 1 98.5 15 LYS B O 1
ATOM 1773 N N . LYS B 1 16 ? -9.734 25.547 15.141 1 98.56 16 LYS B N 1
ATOM 1774 C CA . LYS B 1 16 ? -8.812 25.672 16.266 1 98.56 16 LYS B CA 1
ATOM 1775 C C . LYS B 1 16 ? -7.457 25.047 15.93 1 98.56 16 LYS B C 1
ATOM 1777 O O . LYS B 1 16 ? -7.375 23.859 15.594 1 98.56 16 LYS B O 1
ATOM 1782 N N . PHE B 1 17 ? -6.434 25.859 15.984 1 98.19 17 PHE B N 1
ATOM 1783 C CA . PHE B 1 17 ? -5.062 25.406 15.797 1 98.19 17 PHE B CA 1
ATOM 1784 C C . PHE B 1 17 ? -4.082 26.328 16.5 1 98.19 17 PHE B C 1
ATOM 1786 O O . PHE B 1 17 ? -4.449 27.438 16.906 1 98.19 17 PHE B O 1
ATOM 1793 N N . GLU B 1 18 ? -2.863 25.781 16.719 1 97.88 18 GLU B N 1
ATOM 1794 C CA . GLU B 1 18 ? -1.767 26.562 17.281 1 97.88 18 GLU B CA 1
ATOM 1795 C C . GLU B 1 18 ? -0.447 26.25 16.578 1 97.88 18 GLU B C 1
ATOM 1797 O O . GLU B 1 18 ? -0.158 25.078 16.281 1 97.88 18 GLU B O 1
ATOM 1802 N N . ILE B 1 19 ? 0.269 27.25 16.234 1 96 19 ILE B N 1
ATOM 1803 C CA . ILE B 1 19 ? 1.639 27.125 15.742 1 96 19 ILE B CA 1
ATOM 1804 C C . ILE B 1 19 ? 2.586 27.906 16.656 1 96 19 ILE B C 1
ATOM 1806 O O . ILE B 1 19 ? 2.545 29.125 16.703 1 96 19 ILE B O 1
ATOM 1810 N N . GLN B 1 20 ? 3.381 27.141 17.438 1 93.31 20 GLN B N 1
ATOM 1811 C CA . GLN B 1 20 ? 4.293 27.766 18.391 1 93.31 20 GLN B CA 1
ATOM 1812 C C . GLN B 1 20 ? 5.578 26.953 18.531 1 93.31 20 GLN B C 1
ATOM 1814 O O . GLN B 1 20 ? 5.539 25.734 18.688 1 93.31 20 GLN B O 1
ATOM 1819 N N . ASP B 1 21 ? 6.77 27.641 18.531 1 90.56 21 ASP B N 1
ATOM 1820 C CA . ASP B 1 21 ? 8.062 27.031 18.828 1 90.56 21 ASP B CA 1
ATOM 1821 C C . ASP B 1 21 ? 8.305 25.797 17.938 1 90.56 21 ASP B C 1
ATOM 1823 O O . ASP B 1 21 ? 8.633 24.719 18.438 1 90.56 21 ASP B O 1
ATOM 1827 N N . HIS B 1 22 ? 7.945 25.812 16.75 1 90.25 22 HIS B N 1
ATOM 1828 C CA . HIS B 1 22 ? 8.172 24.781 15.75 1 90.25 22 HIS B CA 1
ATOM 1829 C C . HIS B 1 22 ? 7.27 23.578 15.992 1 90.25 22 HIS B C 1
ATOM 1831 O O . HIS B 1 22 ? 7.637 22.453 15.664 1 90.25 22 HIS B O 1
ATOM 1837 N N . ASN B 1 23 ? 6.211 23.859 16.734 1 96.31 23 ASN B N 1
ATOM 1838 C CA . ASN B 1 23 ? 5.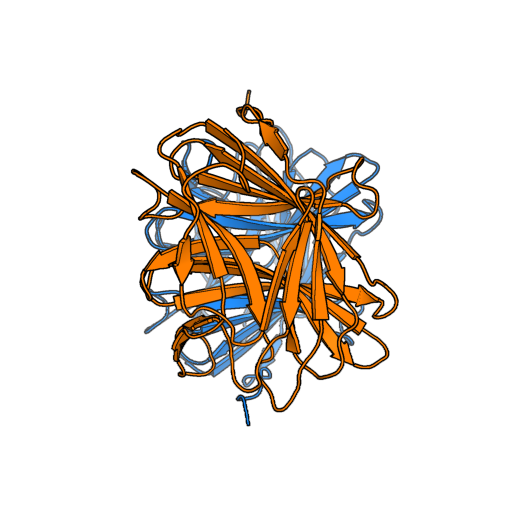172 22.859 16.953 1 96.31 23 ASN B CA 1
ATOM 1839 C C . ASN B 1 23 ? 3.834 23.297 16.375 1 96.31 23 ASN B C 1
ATOM 1841 O O . ASN B 1 23 ? 3.531 24.484 16.344 1 96.31 23 ASN B O 1
ATOM 1845 N N . VAL B 1 24 ? 3.129 22.344 15.93 1 98.38 24 VAL B N 1
ATOM 1846 C CA . VAL B 1 24 ? 1.787 22.625 15.43 1 98.38 24 VAL B CA 1
ATOM 1847 C C . VAL B 1 24 ? 0.774 21.75 16.156 1 98.38 24 VAL B C 1
ATOM 1849 O O . VAL B 1 24 ? 1.017 20.547 16.391 1 98.38 24 VAL B O 1
ATOM 1852 N N . ALA B 1 25 ? -0.311 22.328 16.594 1 98.69 25 ALA B N 1
ATOM 1853 C CA . ALA B 1 25 ? -1.434 21.578 17.156 1 98.69 25 ALA B CA 1
ATOM 1854 C C . ALA B 1 25 ? -2.719 21.859 16.391 1 98.69 25 ALA B C 1
ATOM 1856 O O . ALA B 1 25 ? -3.021 23 16.062 1 98.69 25 ALA B O 1
ATOM 1857 N N . ILE B 1 26 ? -3.402 20.828 16.031 1 98.69 26 ILE B N 1
ATOM 1858 C CA . ILE B 1 26 ? -4.668 20.938 15.312 1 98.69 26 ILE B CA 1
ATOM 1859 C C . ILE B 1 26 ? -5.773 20.234 16.109 1 98.69 26 ILE B C 1
ATOM 1861 O O . ILE B 1 26 ? -5.629 19.078 16.5 1 98.69 26 ILE B O 1
ATOM 1865 N N . THR B 1 27 ? -6.848 20.891 16.391 1 98.81 27 THR B N 1
ATOM 1866 C CA . THR B 1 27 ? -8.055 20.25 16.891 1 98.81 27 THR B CA 1
ATOM 1867 C C . THR B 1 27 ? -9 19.906 15.742 1 98.81 27 THR B C 1
ATOM 1869 O O . THR B 1 27 ? -9.477 20.781 15.039 1 98.81 27 THR B O 1
ATOM 1872 N N . THR B 1 28 ? -9.273 18.672 15.641 1 98.69 28 THR B N 1
ATOM 1873 C CA . THR B 1 28 ? -10.047 18.234 14.484 1 98.69 28 THR B CA 1
ATOM 1874 C C . THR B 1 28 ? -11.531 18.531 14.672 1 98.69 28 THR B C 1
ATOM 1876 O O . THR B 1 28 ? -12 18.672 15.797 1 98.69 28 THR B O 1
ATOM 1879 N N . GLU B 1 29 ? -12.203 18.688 13.57 1 98.5 29 GLU B N 1
ATOM 1880 C CA . GLU B 1 29 ? -13.656 18.797 13.523 1 98.5 29 GLU B CA 1
ATOM 1881 C C . GLU B 1 29 ? -14.289 17.5 13.016 1 98.5 29 GLU B C 1
ATOM 1883 O O . GLU B 1 29 ? -13.672 16.766 12.234 1 98.5 29 GLU B O 1
ATOM 1888 N N . PRO B 1 30 ? -15.523 17.203 13.484 1 98.62 30 PRO B N 1
ATOM 1889 C CA . PRO B 1 30 ? -16.172 15.977 13.023 1 98.62 30 PRO B CA 1
ATOM 1890 C C . PRO B 1 30 ? -16.438 15.977 11.523 1 98.62 30 PRO B C 1
ATOM 1892 O O . PRO B 1 30 ? -16.547 17.031 10.906 1 98.62 30 PRO B O 1
ATOM 1895 N N . GLN B 1 31 ? -16.5 14.82 10.891 1 98.31 31 GLN B N 1
ATOM 1896 C CA . GLN B 1 31 ? -16.875 14.594 9.492 1 98.31 31 GLN B CA 1
ATOM 1897 C C . GLN B 1 31 ? -15.867 15.219 8.539 1 98.31 31 GLN B C 1
ATOM 1899 O O . GLN B 1 31 ? -16.234 15.914 7.598 1 98.31 31 GLN B O 1
ATOM 1904 N N . THR B 1 32 ? -14.617 15.062 8.859 1 98.75 32 THR B N 1
ATOM 1905 C CA . THR B 1 32 ? -13.523 15.461 7.973 1 98.75 32 THR B CA 1
ATOM 1906 C C . THR B 1 32 ? -12.688 14.25 7.57 1 98.75 32 THR B C 1
ATOM 1908 O O . THR B 1 32 ? -12.469 13.344 8.375 1 98.75 32 THR B O 1
ATOM 1911 N N . ASP B 1 33 ? -12.273 14.25 6.277 1 98.62 33 ASP B N 1
ATOM 1912 C CA . ASP B 1 33 ? -11.5 13.117 5.793 1 98.62 33 ASP B CA 1
ATOM 1913 C C . ASP B 1 33 ? -10.961 13.375 4.391 1 98.62 33 ASP B C 1
ATOM 1915 O O . ASP B 1 33 ? -11.281 14.391 3.775 1 98.62 33 ASP B O 1
ATOM 1919 N N . PHE B 1 34 ? -10.016 12.57 3.969 1 98.75 34 PHE B N 1
ATOM 1920 C CA . PHE B 1 34 ? -9.594 12.438 2.578 1 98.75 34 PHE B CA 1
ATOM 1921 C C . PHE B 1 34 ? -9.828 11.016 2.076 1 98.75 34 PHE B C 1
ATOM 1923 O O . PHE B 1 34 ? -9.305 10.055 2.65 1 98.75 34 PHE B O 1
ATOM 1930 N N . TRP B 1 35 ? -10.602 10.812 1.075 1 98.75 35 TRP B N 1
ATOM 1931 C CA . TRP B 1 35 ? -10.844 9.547 0.398 1 98.75 35 TRP B CA 1
ATOM 1932 C C . TRP B 1 35 ? -11.516 9.773 -0.955 1 98.75 35 TRP B C 1
ATOM 1934 O O . TRP B 1 35 ? -12.383 10.633 -1.088 1 98.75 35 TRP B O 1
ATOM 1944 N N . GLN B 1 36 ? -11.086 8.922 -1.939 1 98.69 36 GLN B N 1
ATOM 1945 C CA . GLN B 1 36 ? -11.688 9.117 -3.254 1 98.69 36 GLN B CA 1
ATOM 1946 C C . GLN B 1 36 ? -12.164 7.785 -3.836 1 98.69 36 GLN B C 1
ATOM 1948 O O . GLN B 1 36 ? -11.359 6.98 -4.297 1 98.69 36 GLN B O 1
ATOM 1953 N N . ARG B 1 37 ? -13.438 7.383 -3.852 1 98.12 37 ARG B N 1
ATOM 1954 C CA . ARG B 1 37 ? -14.266 6.547 -4.715 1 98.12 37 ARG B CA 1
ATOM 1955 C C . ARG B 1 37 ? -14.062 5.066 -4.402 1 98.12 37 ARG B C 1
ATOM 1957 O O . ARG B 1 37 ? -15.031 4.324 -4.238 1 98.12 37 ARG B O 1
ATOM 1964 N N . THR B 1 38 ? -12.883 4.57 -4.184 1 98.5 38 THR B N 1
ATOM 1965 C CA . THR B 1 38 ? -12.602 3.139 -4.121 1 98.5 38 THR B CA 1
ATOM 1966 C C . THR B 1 38 ? -13.484 2.457 -3.082 1 98.5 38 THR B C 1
ATOM 1968 O O . THR B 1 38 ? -13.555 2.898 -1.932 1 98.5 38 THR B O 1
ATOM 1971 N N . TYR B 1 39 ? -14.117 1.404 -3.496 1 97.19 39 TYR B N 1
ATOM 1972 C CA . TYR B 1 39 ? -14.875 0.514 -2.629 1 97.19 39 TYR B CA 1
ATOM 1973 C C . TYR B 1 39 ? -16.141 1.202 -2.113 1 97.19 39 TYR B C 1
ATOM 1975 O O . TYR B 1 39 ? -17.25 0.716 -2.33 1 97.19 39 TYR B O 1
ATOM 1983 N N . TYR B 1 40 ? -16.047 2.406 -1.566 1 93.56 40 TYR B N 1
ATOM 1984 C CA . TYR B 1 40 ? -17.141 3.064 -0.855 1 93.56 40 TYR B CA 1
ATOM 1985 C C . TYR B 1 40 ? -18.016 3.859 -1.816 1 93.56 40 TYR B C 1
ATOM 1987 O O . TYR B 1 40 ? -19.188 4.109 -1.532 1 93.56 40 TYR B O 1
ATOM 1995 N N . GLY B 1 41 ? -17.422 4.359 -2.809 1 92.62 41 GLY B N 1
ATOM 1996 C CA . GLY B 1 41 ? -18.156 5.148 -3.785 1 92.62 41 GLY B CA 1
ATOM 1997 C C . GLY B 1 41 ? -18.328 6.598 -3.377 1 92.62 41 GLY B C 1
ATOM 1998 O O . GLY B 1 41 ? -18.891 7.395 -4.121 1 92.62 41 GLY B O 1
ATOM 1999 N N . PHE B 1 42 ? -17.734 6.926 -2.254 1 94.5 42 PHE B N 1
ATOM 2000 C CA . PHE B 1 42 ? -17.875 8.312 -1.828 1 94.5 42 PHE B CA 1
ATOM 2001 C C . PHE B 1 42 ? -16.547 9.055 -1.995 1 94.5 42 PHE B C 1
ATOM 2003 O O . PHE B 1 42 ? -15.516 8.445 -2.287 1 94.5 42 PHE B O 1
ATOM 2010 N N . GLN B 1 43 ? -16.672 10.344 -1.912 1 97.69 43 GLN B N 1
ATOM 2011 C CA . GLN B 1 43 ? -15.516 11.242 -1.933 1 97.69 43 GLN B CA 1
ATOM 2012 C C . GLN B 1 43 ? -15.484 12.125 -0.689 1 97.69 43 GLN B C 1
ATOM 2014 O O . GLN B 1 43 ? -16.5 12.734 -0.332 1 97.69 43 GLN B O 1
ATOM 2019 N N . ASN B 1 44 ? -14.477 12.062 0.046 1 97.81 44 ASN B N 1
ATOM 2020 C CA . ASN B 1 44 ? -14.172 12.969 1.152 1 97.81 44 ASN B CA 1
ATOM 2021 C C . ASN B 1 44 ? -12.922 13.797 0.877 1 97.81 44 ASN B C 1
ATOM 2023 O O . ASN B 1 44 ? -11.883 13.25 0.5 1 97.81 44 ASN B O 1
ATOM 2027 N N . ASP B 1 45 ? -13.016 15.039 0.957 1 98 45 ASP B N 1
ATOM 2028 C CA . ASP B 1 45 ? -11.93 15.961 0.636 1 98 45 ASP B CA 1
ATOM 2029 C C . ASP B 1 45 ? -12.109 17.281 1.369 1 98 45 ASP B C 1
ATOM 2031 O O . ASP B 1 45 ? -12.281 18.328 0.738 1 98 45 ASP B O 1
ATOM 2035 N N . ASN B 1 46 ? -11.945 17.141 2.75 1 98.62 46 ASN B N 1
ATOM 2036 C CA . ASN B 1 46 ? -12.266 18.344 3.512 1 98.62 46 ASN B CA 1
ATOM 2037 C C . ASN B 1 46 ? -11.492 18.406 4.824 1 98.62 46 ASN B C 1
ATOM 2039 O O . ASN B 1 46 ? -11.812 19.203 5.707 1 98.62 46 ASN B O 1
ATOM 2043 N N . ALA B 1 47 ? -10.547 17.562 5.035 1 98.81 47 ALA B N 1
ATOM 2044 C CA . ALA B 1 47 ? -9.766 17.578 6.27 1 98.81 47 ALA B CA 1
ATOM 2045 C C . ALA B 1 47 ? -8.742 18.703 6.262 1 98.81 47 ALA B C 1
ATOM 2047 O O . ALA B 1 47 ? -8.164 19.016 5.215 1 98.81 47 ALA B O 1
ATOM 2048 N N . PRO B 1 48 ? -8.508 19.312 7.414 1 98.81 48 PRO B N 1
ATOM 2049 C CA . PRO B 1 48 ? -7.469 20.344 7.473 1 98.81 48 PRO B CA 1
ATOM 2050 C C . PRO B 1 48 ? -6.074 19.797 7.188 1 98.81 48 PRO B C 1
ATOM 2052 O O . PRO B 1 48 ? -5.711 18.719 7.684 1 98.81 48 PRO B O 1
ATOM 2055 N N . ALA B 1 49 ? -5.309 20.516 6.422 1 98.81 49 ALA B N 1
ATOM 2056 C CA . ALA B 1 49 ? -3.91 20.203 6.133 1 98.81 49 ALA B CA 1
ATOM 2057 C C . ALA B 1 49 ? -3.068 21.469 6.043 1 98.81 49 ALA B C 1
ATOM 2059 O O . ALA B 1 49 ? -3.512 22.484 5.492 1 98.81 49 ALA B O 1
ATOM 2060 N N . LEU B 1 50 ? -1.988 21.438 6.699 1 98.81 50 LEU B N 1
ATOM 2061 C CA . LEU B 1 50 ? -0.973 22.484 6.566 1 98.81 50 LEU B CA 1
ATOM 2062 C C . LEU B 1 50 ? 0.115 22.047 5.586 1 98.81 50 LEU B C 1
ATOM 2064 O O . LEU B 1 50 ? 0.821 21.078 5.828 1 98.81 50 LEU B O 1
ATOM 2068 N N . LEU B 1 51 ? 0.272 22.859 4.469 1 98.62 51 LEU B N 1
ATOM 2069 C CA . LEU B 1 51 ? 1.085 22.391 3.348 1 98.62 51 LEU B CA 1
ATOM 2070 C C . LEU B 1 51 ? 2.232 23.359 3.08 1 98.62 51 LEU B C 1
ATOM 2072 O O . LEU B 1 51 ? 2.09 24.578 3.277 1 98.62 51 LEU B O 1
ATOM 2076 N N . LEU B 1 52 ? 3.316 22.828 2.627 1 98.25 52 LEU B N 1
ATOM 2077 C CA . LEU B 1 52 ? 4.469 23.562 2.115 1 98.25 52 LEU B CA 1
ATOM 2078 C C . LEU B 1 52 ? 4.742 23.203 0.66 1 98.25 52 LEU B C 1
ATOM 2080 O O . LEU B 1 52 ? 5.031 22.047 0.347 1 98.25 52 LEU B O 1
ATOM 2084 N N . PRO B 1 53 ? 4.582 24.172 -0.251 1 97.81 53 PRO B N 1
ATOM 2085 C CA . PRO B 1 53 ? 5.004 23.891 -1.624 1 97.81 53 PRO B CA 1
ATOM 2086 C C . PRO B 1 53 ? 6.512 23.703 -1.748 1 97.81 53 PRO B C 1
ATOM 2088 O O . PRO B 1 53 ? 7.289 24.516 -1.251 1 97.81 53 PRO B O 1
ATOM 2091 N N . VAL B 1 54 ? 6.906 22.625 -2.367 1 97.69 54 VAL B N 1
ATOM 2092 C CA . VAL B 1 54 ? 8.32 22.281 -2.506 1 97.69 54 VAL B CA 1
ATOM 2093 C C . VAL B 1 54 ? 8.648 22 -3.973 1 97.69 54 VAL B C 1
ATOM 2095 O O . VAL B 1 54 ? 8.039 21.125 -4.594 1 97.69 54 VAL B O 1
ATOM 2098 N N . GLU B 1 55 ? 9.609 22.656 -4.531 1 96.56 55 GLU B N 1
ATOM 2099 C CA . GLU B 1 55 ? 10.016 22.484 -5.922 1 96.56 55 GLU B CA 1
ATOM 2100 C C . GLU B 1 55 ? 11.148 21.469 -6.035 1 96.56 55 GLU B C 1
ATOM 2102 O O . GLU B 1 55 ? 11.32 20.828 -7.078 1 96.56 55 GLU B O 1
ATOM 2107 N N . GLU B 1 56 ? 11.914 21.391 -4.906 1 96.94 56 GLU B N 1
ATOM 2108 C CA . GLU B 1 56 ? 13.047 20.469 -4.922 1 96.94 56 GLU B CA 1
ATOM 2109 C C . GLU B 1 56 ? 12.602 19.062 -5.266 1 96.94 56 GLU B C 1
ATOM 2111 O O . GLU B 1 56 ? 11.625 18.547 -4.711 1 96.94 56 GLU B O 1
ATOM 2116 N N . LYS B 1 57 ? 13.359 18.453 -6.09 1 97.5 57 LYS B N 1
ATOM 2117 C CA . LYS B 1 57 ? 12.969 17.141 -6.602 1 97.5 57 LYS B CA 1
ATOM 2118 C C . LYS B 1 57 ? 13.523 16.016 -5.727 1 97.5 57 LYS B C 1
ATOM 2120 O O . LYS B 1 57 ? 13.18 14.852 -5.91 1 97.5 57 LYS B O 1
ATOM 2125 N N . TYR B 1 58 ? 14.461 16.375 -4.844 1 98 58 TYR B N 1
ATOM 2126 C CA . TYR B 1 58 ? 15.094 15.438 -3.92 1 98 58 TYR B CA 1
ATOM 2127 C C . TYR B 1 58 ? 15.102 15.992 -2.502 1 98 58 TYR B C 1
ATOM 2129 O O . TYR B 1 58 ? 15.789 16.984 -2.219 1 98 58 TYR B O 1
ATOM 2137 N N . PHE B 1 59 ? 14.375 15.352 -1.596 1 98.31 59 PHE B N 1
ATOM 2138 C CA . PHE B 1 59 ? 14.359 15.781 -0.204 1 98.31 59 PHE B CA 1
ATOM 2139 C C . PHE B 1 59 ? 13.781 14.703 0.695 1 98.31 59 PHE B C 1
ATOM 2141 O O . PHE B 1 59 ? 13.219 13.719 0.207 1 98.31 59 PHE B O 1
ATOM 2148 N N . SER B 1 60 ? 13.93 14.867 1.945 1 98.75 60 SER B N 1
ATOM 2149 C CA . SER B 1 60 ? 13.219 14.117 2.973 1 98.75 60 SER B CA 1
ATOM 2150 C C . SER B 1 60 ? 12.586 15.047 3.998 1 98.75 60 SER B C 1
ATOM 2152 O O . SER B 1 60 ? 13.195 16.047 4.402 1 98.75 60 SER B O 1
ATOM 2154 N N . PHE B 1 61 ? 11.438 14.75 4.301 1 98.75 61 PHE B N 1
ATOM 2155 C CA . PHE B 1 61 ? 10.641 15.453 5.301 1 98.75 61 PHE B CA 1
ATOM 2156 C C . PHE B 1 61 ? 10.305 14.531 6.465 1 98.75 61 PHE B C 1
ATOM 2158 O O . PHE B 1 61 ? 9.68 13.484 6.273 1 98.75 61 PHE B O 1
ATOM 2165 N N . VAL B 1 62 ? 10.656 14.891 7.715 1 98.81 62 VAL B N 1
ATOM 2166 C CA . VAL B 1 62 ? 10.383 14.094 8.906 1 98.81 62 VAL B CA 1
ATOM 2167 C C . VAL B 1 62 ? 9.484 14.875 9.859 1 98.81 62 VAL B C 1
ATOM 2169 O O . VAL B 1 62 ? 9.641 16.078 10.016 1 98.81 62 VAL B O 1
ATOM 2172 N N . VAL B 1 63 ? 8.617 14.172 10.508 1 98.81 63 VAL B N 1
ATOM 2173 C CA . VAL B 1 63 ? 7.75 14.789 11.516 1 98.81 63 VAL B CA 1
ATOM 2174 C C . VAL B 1 63 ? 7.355 13.75 12.562 1 98.81 63 VAL B C 1
ATOM 2176 O O . VAL B 1 63 ? 7.148 12.578 12.242 1 98.81 63 VAL B O 1
ATOM 2179 N N . ARG B 1 64 ? 7.305 14.195 13.781 1 98.88 64 ARG B N 1
ATOM 2180 C CA . ARG B 1 64 ? 6.707 13.398 14.844 1 98.88 64 ARG B CA 1
ATOM 2181 C C . ARG B 1 64 ? 5.242 13.781 15.055 1 98.88 64 ARG B C 1
ATOM 2183 O O . ARG B 1 64 ? 4.898 14.961 15.07 1 98.88 64 ARG B O 1
ATOM 2190 N N . THR B 1 65 ? 4.418 12.82 15.234 1 98.94 65 THR B N 1
ATOM 2191 C CA . THR B 1 65 ? 2.996 13.023 15.5 1 98.94 65 THR B CA 1
ATOM 2192 C C . THR B 1 65 ? 2.605 12.43 16.844 1 98.94 65 THR B C 1
ATOM 2194 O O . THR B 1 65 ? 3.006 11.305 17.172 1 98.94 65 THR B O 1
ATOM 2197 N N . ASP B 1 66 ? 1.89 13.18 17.625 1 98.81 66 ASP B N 1
ATOM 2198 C CA . ASP B 1 66 ? 1.307 12.742 18.891 1 98.81 66 ASP B CA 1
ATOM 2199 C C . ASP B 1 66 ? -0.207 12.938 18.891 1 98.81 66 ASP B C 1
ATOM 2201 O O . ASP B 1 66 ? -0.708 13.945 18.375 1 98.81 66 ASP B O 1
ATOM 2205 N N . PHE B 1 67 ? -0.882 11.984 19.484 1 98.38 67 PHE B N 1
ATOM 2206 C CA . PHE B 1 67 ? -2.338 12.078 19.438 1 98.38 67 PHE B CA 1
ATOM 2207 C C . PHE B 1 67 ? -2.965 11.328 20.609 1 98.38 67 PHE B C 1
ATOM 2209 O O . PHE B 1 67 ? -2.357 10.406 21.172 1 98.38 67 PHE B O 1
ATOM 2216 N N . ASP B 1 68 ? -4.121 11.797 20.891 1 94 68 ASP B N 1
ATOM 2217 C CA . ASP B 1 68 ? -5.039 11.109 21.797 1 94 68 ASP B CA 1
ATOM 2218 C C . ASP B 1 68 ? -6.414 10.93 21.141 1 94 68 ASP B C 1
ATOM 2220 O O . ASP B 1 68 ? -7.348 11.672 21.453 1 94 68 ASP B O 1
ATOM 2224 N N . TYR B 1 69 ? -6.574 9.945 20.375 1 96.75 69 TYR B N 1
ATOM 2225 C CA . TYR B 1 69 ? -7.777 9.719 19.578 1 96.75 69 TYR B CA 1
ATOM 2226 C C . TYR B 1 69 ? -8.992 9.492 20.469 1 96.75 69 TYR B C 1
ATOM 2228 O O . TYR B 1 69 ? -8.867 8.938 21.562 1 96.75 69 TYR B O 1
ATOM 2236 N N . ASN B 1 70 ? -10.039 9.914 20 1 93.62 70 ASN B N 1
ATOM 2237 C CA . ASN B 1 70 ? -11.25 9.844 20.797 1 93.62 70 ASN B CA 1
ATOM 2238 C C . ASN B 1 70 ? -12.328 9 20.125 1 93.62 70 ASN B C 1
ATOM 2240 O O . ASN B 1 70 ? -13.305 8.602 20.75 1 93.62 70 ASN B O 1
ATOM 2244 N N . GLY B 1 71 ? -12.195 8.812 18.891 1 97.38 71 GLY B N 1
ATOM 2245 C CA . GLY B 1 71 ? -13.227 8.117 18.141 1 97.38 71 GLY B CA 1
ATOM 2246 C C . GLY B 1 71 ? -12.68 7.312 16.984 1 97.38 71 GLY B C 1
ATOM 2247 O O . GLY B 1 71 ? -11.539 7.516 16.562 1 97.38 71 GLY B O 1
ATOM 2248 N N . ARG B 1 72 ? -13.562 6.492 16.547 1 97.38 72 ARG B N 1
ATOM 2249 C CA . ARG B 1 72 ? -13.195 5.617 15.43 1 97.38 72 ARG B CA 1
ATOM 2250 C C . ARG B 1 72 ? -12.758 6.426 14.219 1 97.38 72 ARG B C 1
ATOM 2252 O O . ARG B 1 72 ? -13.367 7.445 13.891 1 97.38 72 ARG B O 1
ATOM 2259 N N . PHE B 1 73 ? -11.672 6.098 13.586 1 98.44 73 PHE B N 1
ATOM 2260 C CA . PHE B 1 73 ? -11.094 6.586 12.336 1 98.44 73 PHE B CA 1
ATOM 2261 C C . PHE B 1 73 ? -10.383 7.914 12.555 1 98.44 73 PHE B C 1
ATOM 2263 O O . PHE B 1 73 ? -9.906 8.539 11.602 1 98.44 73 PHE B O 1
ATOM 2270 N N . ASP B 1 74 ? -10.352 8.398 13.859 1 98.81 74 ASP B N 1
ATOM 2271 C CA . ASP B 1 74 ? -9.453 9.516 14.125 1 98.81 74 ASP B CA 1
ATOM 2272 C C . ASP B 1 74 ? -8.055 9.227 13.602 1 98.81 74 ASP B C 1
ATOM 2274 O O . ASP B 1 74 ? -7.543 8.117 13.742 1 98.81 74 ASP B O 1
ATOM 2278 N N . GLN B 1 75 ? -7.48 10.234 12.977 1 98.88 75 GLN B N 1
ATOM 2279 C CA . GLN B 1 75 ? -6.16 10.016 12.406 1 98.88 75 GLN B CA 1
ATOM 2280 C C . GLN B 1 75 ? -5.43 11.336 12.172 1 98.88 75 GLN B C 1
ATOM 2282 O O . GLN B 1 75 ? -6.066 12.375 11.977 1 98.88 75 GLN B O 1
ATOM 2287 N N . CYS B 1 76 ? -4.133 11.312 12.219 1 98.94 76 CYS B N 1
ATOM 2288 C CA . CYS B 1 76 ? -3.273 12.43 11.852 1 98.94 76 CYS B CA 1
ATOM 2289 C C . CYS B 1 76 ? -1.923 11.938 11.344 1 98.94 76 CYS B C 1
ATOM 2291 O O . CYS B 1 76 ? -1.455 10.875 11.75 1 98.94 76 CYS B O 1
ATOM 2293 N N . GLY B 1 77 ? -1.315 12.648 10.469 1 98.88 77 GLY B N 1
ATOM 2294 C CA . GLY B 1 77 ? -0.037 12.234 9.914 1 98.88 77 GLY B CA 1
ATOM 2295 C C . GLY B 1 77 ? 0.484 13.172 8.844 1 98.88 77 GLY B C 1
ATOM 2296 O O . GLY B 1 77 ? 0.425 14.391 9 1 98.88 77 GLY B O 1
ATOM 2297 N N . VAL B 1 78 ? 1.105 12.617 7.832 1 98.94 78 VAL B N 1
ATOM 2298 C CA . VAL B 1 78 ? 1.734 13.383 6.762 1 98.94 78 VAL B CA 1
ATOM 2299 C C . VAL B 1 78 ? 0.887 13.297 5.496 1 98.94 78 VAL B C 1
ATOM 2301 O O . VAL B 1 78 ? 0.137 12.336 5.309 1 98.94 78 VAL B O 1
ATOM 2304 N N . ILE B 1 79 ? 1.05 14.32 4.625 1 98.94 79 ILE B N 1
ATOM 2305 C CA . ILE B 1 79 ? 0.23 14.375 3.418 1 98.94 79 ILE B CA 1
ATOM 2306 C C . ILE B 1 79 ? 1.011 15.039 2.291 1 98.94 79 ILE B C 1
ATOM 2308 O O . ILE B 1 79 ? 1.856 15.906 2.539 1 98.94 79 ILE B O 1
ATOM 2312 N N . ILE B 1 80 ? 0.914 14.562 1.11 1 98.94 80 ILE B N 1
ATOM 2313 C CA . ILE B 1 80 ? 1.092 15.32 -0.127 1 98.94 80 ILE B CA 1
ATOM 2314 C C . ILE B 1 80 ? -0.271 15.625 -0.742 1 98.94 80 ILE B C 1
ATOM 2316 O O . ILE B 1 80 ? -1.107 14.734 -0.898 1 98.94 80 ILE B O 1
ATOM 2320 N N . TYR B 1 81 ? -0.487 16.844 -1.033 1 98.88 81 TYR B N 1
ATOM 2321 C CA . TYR B 1 81 ? -1.768 17.188 -1.631 1 98.88 81 TYR B CA 1
ATOM 2322 C C . TYR B 1 81 ? -1.569 18.047 -2.883 1 98.88 81 TYR B C 1
ATOM 2324 O O . TYR B 1 81 ? -1.122 19.188 -2.799 1 98.88 81 TYR B O 1
ATOM 2332 N N . GLN B 1 82 ? -1.948 17.484 -4.012 1 98.62 82 GLN B N 1
ATOM 2333 C CA . GLN B 1 82 ? -1.832 18.219 -5.27 1 98.62 82 GLN B CA 1
ATOM 2334 C C . GLN B 1 82 ? -3.184 18.781 -5.707 1 98.62 82 GLN B C 1
ATOM 2336 O O . GLN B 1 82 ? -3.279 19.938 -6.102 1 98.62 82 GLN B O 1
ATOM 2341 N N . ASP B 1 83 ? -4.152 18 -5.707 1 98 83 ASP B N 1
ATOM 2342 C CA . ASP B 1 83 ? -5.547 18.328 -5.988 1 98 83 ASP B CA 1
ATOM 2343 C C . ASP B 1 83 ? -6.48 17.203 -5.555 1 98 83 ASP B C 1
ATOM 2345 O O . ASP B 1 83 ? -6.039 16.203 -4.98 1 98 83 ASP B O 1
ATOM 2349 N N . SER B 1 84 ? -7.758 17.312 -5.777 1 97.94 84 SER B N 1
ATOM 2350 C CA . SER B 1 84 ? -8.773 16.391 -5.266 1 97.94 84 SER B CA 1
ATOM 2351 C C . SER B 1 84 ? -8.594 14.992 -5.848 1 97.94 84 SER B C 1
ATOM 2353 O O . SER B 1 84 ? -9.086 14.016 -5.285 1 97.94 84 SER B O 1
ATOM 2355 N N . GLU B 1 85 ? -7.879 14.898 -6.902 1 98.06 85 GLU B N 1
ATOM 2356 C CA . GLU B 1 85 ? -7.773 13.617 -7.582 1 98.06 85 GLU B CA 1
ATOM 2357 C C . GLU B 1 85 ? -6.395 12.992 -7.371 1 98.06 85 GLU B C 1
ATOM 2359 O O . GLU B 1 85 ? -6.137 11.875 -7.812 1 98.06 85 GLU B O 1
ATOM 2364 N N . ASN B 1 86 ? -5.453 13.727 -6.746 1 98.62 86 ASN B N 1
ATOM 2365 C CA . ASN B 1 86 ? -4.062 13.305 -6.621 1 98.62 86 ASN B CA 1
ATOM 2366 C C . ASN B 1 86 ? -3.459 13.742 -5.293 1 98.62 86 ASN B C 1
ATOM 2368 O O . ASN B 1 86 ? -3.156 14.922 -5.105 1 98.62 86 ASN B O 1
ATOM 2372 N N . TRP B 1 87 ? -3.307 12.836 -4.402 1 98.88 87 TRP B N 1
ATOM 2373 C CA . TRP B 1 87 ? -2.73 13.125 -3.096 1 98.88 87 TRP B CA 1
ATOM 2374 C C . TRP B 1 87 ? -2.242 11.852 -2.422 1 98.88 87 TRP B C 1
ATOM 2376 O O . TRP B 1 87 ? -2.426 10.75 -2.951 1 98.88 87 TRP B O 1
ATOM 2386 N N . PHE B 1 88 ? -1.506 11.969 -1.428 1 98.94 88 PHE B N 1
ATOM 2387 C CA . PHE B 1 88 ? -1.005 10.906 -0.568 1 98.94 88 PHE B CA 1
ATOM 2388 C C . PHE B 1 88 ? -1.19 11.266 0.902 1 98.94 88 PHE B C 1
ATOM 2390 O O . PHE B 1 88 ? -1.122 12.438 1.273 1 98.94 88 PHE B O 1
ATOM 2397 N N . LYS B 1 89 ? -1.471 10.211 1.763 1 98.94 89 LYS B N 1
ATOM 2398 C CA . LYS B 1 89 ? -1.423 10.43 3.205 1 98.94 89 LYS B CA 1
ATOM 2399 C C . LYS B 1 89 ? -0.966 9.18 3.939 1 98.94 89 LYS B C 1
ATOM 2401 O O . LYS B 1 89 ? -1.181 8.062 3.463 1 98.94 89 LYS B O 1
ATOM 2406 N N . ALA B 1 90 ? -0.362 9.336 5.074 1 98.94 90 ALA B N 1
ATOM 2407 C CA . ALA B 1 90 ? 0.005 8.258 5.988 1 98.94 90 ALA B CA 1
ATOM 2408 C C . ALA B 1 90 ? -0.322 8.625 7.434 1 98.94 90 ALA B C 1
ATOM 2410 O O . ALA B 1 90 ? -0.072 9.758 7.863 1 98.94 90 ALA B O 1
ATOM 2411 N N . SER B 1 91 ? -0.911 7.707 8.148 1 98.94 91 SER B N 1
ATOM 2412 C CA . SER B 1 91 ? -1.339 7.949 9.523 1 98.94 91 SER B CA 1
ATOM 2413 C C . SER B 1 91 ? -1.646 6.637 10.242 1 98.94 91 SER B C 1
ATOM 2415 O O . SER B 1 91 ? -1.628 5.57 9.625 1 98.94 91 SER B O 1
ATOM 2417 N N . ILE B 1 92 ? -1.763 6.77 11.555 1 98.81 92 ILE B N 1
ATOM 2418 C CA . ILE B 1 92 ? -2.439 5.746 12.344 1 98.81 92 ILE B CA 1
ATOM 2419 C C . ILE B 1 92 ? -3.924 6.086 12.461 1 98.81 92 ILE B C 1
ATOM 2421 O O . ILE B 1 92 ? -4.281 7.18 12.914 1 98.81 92 ILE B O 1
ATOM 2425 N N . GLU B 1 93 ? -4.73 5.238 12.016 1 98.75 93 GLU B N 1
ATOM 2426 C CA . GLU B 1 93 ? -6.176 5.414 12.102 1 98.75 93 GLU B CA 1
ATOM 2427 C C . GLU B 1 93 ? -6.77 4.57 13.227 1 98.75 93 GLU B C 1
ATOM 2429 O O . GLU B 1 93 ? -6.688 3.342 13.195 1 98.75 93 GLU B O 1
ATOM 2434 N N . TYR B 1 94 ? -7.449 5.215 14.148 1 98.69 94 TYR B N 1
ATOM 2435 C CA . TYR B 1 94 ? -7.992 4.512 15.305 1 98.69 94 TYR B CA 1
ATOM 2436 C C . TYR B 1 94 ? -9.156 3.613 14.906 1 98.69 94 TYR B C 1
ATOM 2438 O O . TYR B 1 94 ? -10 4.004 14.094 1 98.69 94 TYR B O 1
ATOM 2446 N N . GLU B 1 95 ? -9.18 2.387 15.391 1 97.88 95 GLU B N 1
ATOM 2447 C CA . GLU B 1 95 ? -10.281 1.469 15.133 1 97.88 95 GLU B CA 1
ATOM 2448 C C . GLU B 1 95 ? -11.062 1.175 16.406 1 97.88 95 GLU B C 1
ATOM 2450 O O . GLU B 1 95 ? -12.273 1.398 16.469 1 97.88 95 GLU B O 1
ATOM 2455 N N . ASN B 1 96 ? -10.367 0.679 17.406 1 97.44 96 ASN B N 1
ATOM 2456 C CA . ASN B 1 96 ? -10.961 0.372 18.703 1 97.44 96 ASN B CA 1
ATOM 2457 C C . ASN B 1 96 ? -9.891 0.228 19.781 1 97.44 96 ASN B C 1
ATOM 2459 O O . ASN B 1 96 ? -8.727 0.544 19.562 1 97.44 96 ASN B O 1
ATOM 2463 N N . GLU B 1 97 ? -10.297 -0.224 20.922 1 96.56 97 GLU B N 1
ATOM 2464 C CA . GLU B 1 97 ? -9.406 -0.239 22.078 1 96.56 97 GLU B CA 1
ATOM 2465 C C . GLU B 1 97 ? -8.273 -1.245 21.891 1 96.56 97 GLU B C 1
ATOM 2467 O O . GLU B 1 97 ? -7.246 -1.163 22.562 1 96.56 97 GLU B O 1
ATOM 2472 N N . GLN B 1 98 ? -8.484 -2.154 21 1 96.62 98 GLN B N 1
ATOM 2473 C CA . GLN B 1 98 ? -7.512 -3.23 20.844 1 96.62 98 GLN B CA 1
ATOM 2474 C C . GLN B 1 98 ? -6.484 -2.898 19.766 1 96.62 98 GLN B C 1
ATOM 2476 O O . GLN B 1 98 ? -5.293 -3.16 19.938 1 96.62 98 GLN B O 1
ATOM 2481 N N . PHE B 1 99 ? -7.031 -2.35 18.656 1 97.38 99 PHE B N 1
ATOM 2482 C CA . PHE B 1 99 ? -6.074 -2.15 17.578 1 97.38 99 PHE B CA 1
ATOM 2483 C C . PHE B 1 99 ? -6.398 -0.885 16.797 1 97.38 99 PHE B C 1
ATOM 2485 O O . PHE B 1 99 ? -7.473 -0.303 16.969 1 97.38 99 PHE B O 1
ATOM 2492 N N . GLN B 1 100 ? -5.496 -0.403 16.109 1 98.5 100 GLN B N 1
ATOM 2493 C CA . GLN B 1 100 ? -5.559 0.69 15.141 1 98.5 100 GLN B CA 1
ATOM 2494 C C . GLN B 1 100 ? -4.766 0.356 13.883 1 98.5 100 GLN B C 1
ATOM 2496 O O . GLN B 1 100 ? -4.047 -0.646 13.836 1 98.5 100 GLN B O 1
ATOM 2501 N N . ARG B 1 101 ? -4.965 1.109 12.875 1 98.56 101 ARG B N 1
ATOM 2502 C CA . ARG B 1 101 ? -4.395 0.741 11.586 1 98.56 101 ARG B CA 1
ATOM 2503 C C . ARG B 1 101 ? -3.346 1.754 11.141 1 98.56 101 ARG B C 1
ATOM 2505 O O . ARG B 1 101 ? -3.672 2.906 10.852 1 98.56 101 ARG B O 1
ATOM 2512 N N . LEU B 1 102 ? -2.119 1.316 11.172 1 98.81 102 LEU B N 1
ATOM 2513 C CA . LEU B 1 102 ? -1.056 2.074 10.523 1 98.81 102 LEU B CA 1
ATOM 2514 C C . LEU B 1 102 ? -1.112 1.897 9.008 1 98.81 102 LEU B C 1
ATOM 2516 O O . LEU B 1 102 ? -1.011 0.776 8.508 1 98.81 102 LEU B O 1
ATOM 2520 N N . GLY B 1 103 ? -1.387 3.035 8.273 1 98.56 103 GLY B N 1
ATOM 2521 C CA . GLY B 1 103 ? -1.616 2.861 6.852 1 98.56 103 GLY B CA 1
ATOM 2522 C C . GLY B 1 103 ? -1.172 4.055 6.023 1 98.56 103 GLY B C 1
ATOM 2523 O O . GLY B 1 103 ? -0.751 5.074 6.574 1 98.56 103 GLY B O 1
ATOM 2524 N N . SER B 1 104 ? -1.126 3.846 4.73 1 98.94 104 SER B N 1
ATOM 2525 C CA . SER B 1 104 ? -0.881 4.867 3.715 1 98.94 104 SER B CA 1
ATOM 2526 C C . SER B 1 104 ? -1.91 4.785 2.594 1 98.94 104 SER B C 1
ATOM 2528 O O . SER B 1 104 ? -2.332 3.695 2.205 1 98.94 104 SER B O 1
ATOM 2530 N N . VAL B 1 105 ? -2.307 5.922 2.176 1 98.94 105 VAL B N 1
ATOM 2531 C CA . VAL B 1 105 ? -3.25 6.027 1.067 1 98.94 105 VAL B CA 1
ATOM 2532 C C . VAL B 1 105 ? -2.617 6.812 -0.078 1 98.94 105 VAL B C 1
ATOM 2534 O O . VAL B 1 105 ? -2.145 7.934 0.117 1 98.94 105 VAL B O 1
ATOM 2537 N N . VAL B 1 106 ? -2.52 6.207 -1.222 1 98.94 106 VAL B N 1
ATOM 2538 C CA . VAL B 1 106 ? -2.107 6.906 -2.436 1 98.94 106 VAL B CA 1
ATOM 2539 C C . VAL B 1 106 ? -3.311 7.094 -3.357 1 98.94 106 VAL B C 1
ATOM 2541 O O . VAL B 1 106 ? -3.973 6.121 -3.729 1 98.94 106 VAL B O 1
ATOM 2544 N N . THR B 1 107 ? -3.617 8.297 -3.635 1 98.88 107 THR B N 1
ATOM 2545 C CA . THR B 1 107 ? -4.676 8.625 -4.582 1 98.88 107 THR B CA 1
ATOM 2546 C C . THR B 1 107 ? -4.086 9.172 -5.879 1 98.88 107 THR B C 1
ATOM 2548 O O . THR B 1 107 ? -3.484 10.25 -5.891 1 98.88 107 THR B O 1
ATOM 2551 N N . ASN B 1 108 ? -4.215 8.391 -6.895 1 98.44 108 ASN B N 1
ATOM 2552 C CA . ASN B 1 108 ? -3.883 8.781 -8.258 1 98.44 108 ASN B CA 1
ATOM 2553 C C . ASN B 1 108 ? -5.105 8.727 -9.172 1 98.44 108 ASN B C 1
ATOM 2555 O O . ASN B 1 108 ? -5.879 7.766 -9.125 1 98.44 108 ASN B O 1
ATOM 2559 N N . ASN B 1 109 ? -5.281 9.82 -9.93 1 97.5 109 ASN B N 1
ATOM 2560 C CA . ASN B 1 109 ? -6.34 9.844 -10.93 1 97.5 109 ASN B CA 1
ATOM 2561 C C . ASN B 1 109 ? -7.703 9.555 -10.312 1 97.5 109 ASN B C 1
ATOM 2563 O O . ASN B 1 109 ? -8.492 8.781 -10.875 1 97.5 109 ASN B O 1
ATOM 2567 N N . GLY B 1 110 ? -7.902 9.891 -9.141 1 98.12 110 GLY B N 1
ATOM 2568 C CA . GLY B 1 110 ? -9.242 9.984 -8.57 1 98.12 110 GLY B CA 1
ATOM 2569 C C . GLY B 1 110 ? -9.625 8.758 -7.762 1 98.12 110 GLY B C 1
ATOM 2570 O O . GLY B 1 110 ? -10.758 8.664 -7.277 1 98.12 110 GLY B O 1
ATOM 2571 N N . TYR B 1 111 ? -8.719 7.793 -7.59 1 98.69 111 TYR B N 1
ATOM 2572 C CA . TYR B 1 111 ? -9.055 6.613 -6.805 1 98.69 111 TYR B CA 1
ATOM 2573 C C . TYR B 1 111 ? -8.023 6.383 -5.703 1 98.69 111 TYR B C 1
ATOM 2575 O O . TYR B 1 111 ? -6.816 6.438 -5.953 1 98.69 111 TYR B O 1
ATOM 2583 N N . SER B 1 112 ? -8.516 6.16 -4.477 1 98.81 112 SER B N 1
ATOM 2584 C CA . SER B 1 112 ? -7.672 5.961 -3.303 1 98.81 112 SER B CA 1
ATOM 2585 C C . SER B 1 112 ? -7.262 4.5 -3.162 1 98.81 112 SER B C 1
ATOM 2587 O O . SER B 1 112 ? -8.07 3.596 -3.385 1 98.81 112 SER B O 1
ATOM 2589 N N . ASP B 1 113 ? -6.023 4.25 -2.943 1 98.88 113 ASP B N 1
ATOM 2590 C CA . ASP B 1 113 ? -5.398 2.961 -2.674 1 98.88 113 ASP B CA 1
ATOM 2591 C C . ASP B 1 113 ? -4.836 2.908 -1.255 1 98.88 113 ASP B C 1
ATOM 2593 O O . ASP B 1 113 ? -3.877 3.617 -0.936 1 98.88 113 ASP B O 1
ATOM 2597 N N . TRP B 1 114 ? -5.402 2.02 -0.357 1 98.94 114 TRP B N 1
ATOM 2598 C CA . TRP B 1 114 ? -5.113 2.062 1.072 1 98.94 114 TRP B CA 1
ATOM 2599 C C . TRP B 1 114 ? -4.461 0.764 1.536 1 98.94 114 TRP B C 1
ATOM 2601 O O . TRP B 1 114 ? -5.109 -0.286 1.564 1 98.94 114 TRP B O 1
ATOM 2611 N N . ALA B 1 115 ? -3.172 0.823 1.9 1 98.94 115 ALA B N 1
ATOM 2612 C CA . ALA B 1 115 ? -2.449 -0.289 2.512 1 98.94 115 ALA B CA 1
ATOM 2613 C C . ALA B 1 115 ? -2.344 -0.111 4.023 1 98.94 115 ALA B C 1
ATOM 2615 O O . ALA B 1 115 ? -2.041 0.983 4.508 1 98.94 115 ALA B O 1
ATOM 2616 N N . THR B 1 116 ? -2.566 -1.23 4.793 1 98.69 116 THR B N 1
ATOM 2617 C CA . THR B 1 116 ? -2.6 -1.063 6.242 1 98.69 116 THR B CA 1
ATOM 2618 C C . THR B 1 116 ? -1.956 -2.26 6.938 1 98.69 116 THR B C 1
ATOM 2620 O O . THR B 1 116 ? -1.853 -3.342 6.355 1 98.69 116 THR B O 1
ATOM 2623 N N . ILE B 1 117 ? -1.557 -2.082 8.164 1 98.12 117 ILE B N 1
ATOM 2624 C CA . ILE B 1 117 ? -1.259 -3.137 9.125 1 98.12 117 ILE B CA 1
ATOM 2625 C C . ILE B 1 117 ? -1.881 -2.791 10.477 1 98.12 117 ILE B C 1
ATOM 2627 O O . ILE B 1 117 ? -1.923 -1.622 10.867 1 98.12 117 ILE B O 1
ATOM 2631 N N . ASP B 1 118 ? -2.336 -3.799 11.18 1 98.19 118 ASP B N 1
ATOM 2632 C CA . ASP B 1 118 ? -2.867 -3.586 12.523 1 98.19 118 ASP B CA 1
ATOM 2633 C C . ASP B 1 118 ? -1.74 -3.41 13.539 1 98.19 118 ASP B C 1
ATOM 2635 O O . ASP B 1 118 ? -0.779 -4.18 13.547 1 98.19 118 ASP B O 1
ATOM 2639 N N . ILE B 1 119 ? -1.888 -2.428 14.312 1 98.25 119 ILE B N 1
ATOM 2640 C CA . ILE B 1 119 ? -0.97 -2.258 15.43 1 98.25 119 ILE B CA 1
ATOM 2641 C C . ILE B 1 119 ? -1.763 -2.018 16.719 1 98.25 119 ILE B C 1
ATOM 2643 O O . ILE B 1 119 ? -2.979 -1.816 16.672 1 98.25 119 ILE B O 1
ATOM 2647 N N . SER B 1 120 ? -1.045 -2.027 17.766 1 97.94 120 SER B N 1
ATOM 2648 C CA . SER B 1 120 ? -1.696 -1.858 19.062 1 97.94 120 SER B CA 1
ATOM 2649 C C . SER B 1 120 ? -2.268 -0.453 19.219 1 97.94 120 SER B C 1
ATOM 2651 O O . SER B 1 120 ? -1.632 0.527 18.828 1 97.94 120 SER B O 1
ATOM 2653 N N . SER B 1 121 ? -3.434 -0.359 19.875 1 97.31 121 SER B N 1
ATOM 2654 C CA . SER B 1 121 ? -4.055 0.936 20.125 1 97.31 121 SER B CA 1
ATOM 2655 C C . SER B 1 121 ? -3.34 1.683 21.25 1 97.31 121 SER B C 1
ATOM 2657 O O . SER B 1 121 ? -3.631 2.852 21.5 1 97.31 121 SER B O 1
ATOM 2659 N N . LYS B 1 122 ? -2.35 1.045 21.859 1 97.12 122 LYS B N 1
ATOM 2660 C CA . LYS B 1 122 ? -1.568 1.686 22.906 1 97.12 122 LYS B CA 1
ATOM 2661 C C . LYS B 1 122 ? -0.569 2.68 22.328 1 97.12 122 LYS B C 1
ATOM 2663 O O . LYS B 1 122 ? -0.048 3.537 23.047 1 97.12 122 LYS B O 1
ATOM 2668 N N . GLN B 1 123 ? -0.31 2.416 21.078 1 97.94 123 GLN B N 1
ATOM 2669 C CA . GLN B 1 123 ? 0.607 3.346 20.422 1 97.94 123 GLN B CA 1
ATOM 2670 C C . GLN B 1 123 ? -0.029 4.723 20.266 1 97.94 123 GLN B C 1
ATOM 2672 O O . GLN B 1 123 ? -1.108 4.852 19.688 1 97.94 123 GLN B O 1
ATOM 2677 N N . LYS B 1 124 ? 0.71 5.805 20.75 1 98.19 124 LYS B N 1
ATOM 2678 C CA . LYS B 1 124 ? 0.084 7.125 20.766 1 98.19 124 LYS B CA 1
ATOM 2679 C C . LYS B 1 124 ? 0.922 8.141 19.984 1 98.19 124 LYS B C 1
ATOM 2681 O O . LYS B 1 124 ? 0.624 9.336 20 1 98.19 124 LYS B O 1
ATOM 2686 N N . HIS B 1 125 ? 1.957 7.68 19.422 1 98.81 125 HIS B N 1
ATOM 2687 C CA . HIS B 1 125 ? 2.799 8.547 18.594 1 98.81 125 HIS B CA 1
ATOM 2688 C C . HIS B 1 125 ? 3.449 7.77 17.469 1 98.81 125 HIS B C 1
ATOM 2690 O O . HIS B 1 125 ? 3.484 6.535 17.484 1 98.81 125 HIS B O 1
ATOM 2696 N N . MET B 1 126 ? 3.936 8.516 16.453 1 98.94 126 MET B N 1
ATOM 2697 C CA . MET B 1 126 ? 4.676 7.922 15.344 1 98.94 126 MET B CA 1
ATOM 2698 C C . MET B 1 126 ? 5.508 8.977 14.617 1 98.94 126 MET B C 1
ATOM 2700 O O . MET B 1 126 ? 5.055 10.109 14.438 1 98.94 126 MET B O 1
ATOM 2704 N N . TYR B 1 127 ? 6.719 8.578 14.234 1 98.94 127 TYR B N 1
ATOM 2705 C CA . TYR B 1 127 ? 7.504 9.367 13.289 1 98.94 127 TYR B CA 1
ATOM 2706 C C . TYR B 1 127 ? 7.242 8.93 11.859 1 98.94 127 TYR B C 1
ATOM 2708 O O . TYR B 1 127 ? 7.141 7.734 11.57 1 98.94 127 TYR B O 1
ATOM 2716 N N . TYR B 1 128 ? 7.105 9.906 11.008 1 98.94 128 TYR B N 1
ATOM 2717 C CA . TYR B 1 128 ? 7.051 9.625 9.578 1 98.94 128 TYR B CA 1
ATOM 2718 C C . TYR B 1 128 ? 8.203 10.312 8.844 1 98.94 128 TYR B C 1
ATOM 2720 O O . TYR B 1 128 ? 8.562 11.445 9.164 1 98.94 128 TYR B O 1
ATOM 2728 N N . ARG B 1 129 ? 8.812 9.656 7.906 1 98.94 129 ARG B N 1
ATOM 2729 C CA . ARG B 1 129 ? 9.789 10.219 6.98 1 98.94 129 ARG B CA 1
ATOM 2730 C C . ARG B 1 129 ? 9.336 10.039 5.531 1 98.94 129 ARG B C 1
ATOM 2732 O O . ARG B 1 129 ? 9.234 8.914 5.043 1 98.94 129 ARG B O 1
ATOM 2739 N N . LEU B 1 130 ? 8.992 11.117 4.918 1 98.94 130 LEU B N 1
ATOM 2740 C CA . LEU B 1 130 ? 8.594 11.164 3.516 1 98.94 130 LEU B CA 1
ATOM 2741 C C . LEU B 1 130 ? 9.75 11.641 2.641 1 98.94 130 LEU B C 1
ATOM 2743 O O . LEU B 1 130 ? 10.258 12.75 2.82 1 98.94 130 LEU B O 1
ATOM 2747 N N . SER B 1 131 ? 10.141 10.82 1.678 1 98.88 131 SER B N 1
ATOM 2748 C CA . SER B 1 131 ? 11.242 11.18 0.786 1 98.88 131 SER B CA 1
ATOM 2749 C C . SER B 1 131 ? 10.781 11.234 -0.667 1 98.88 131 SER B C 1
ATOM 2751 O O . SER B 1 131 ? 9.945 10.43 -1.089 1 98.88 131 SER B O 1
ATOM 2753 N N . ARG B 1 132 ? 11.367 12.133 -1.337 1 98.81 132 ARG B N 1
ATOM 2754 C CA . ARG B 1 132 ? 11.039 12.352 -2.742 1 98.81 132 ARG B CA 1
ATOM 2755 C C . ARG B 1 132 ? 12.266 12.133 -3.629 1 98.81 132 ARG B C 1
ATOM 2757 O O . ARG B 1 132 ? 13.352 12.617 -3.32 1 98.81 132 ARG B O 1
ATOM 2764 N N . ARG B 1 133 ? 12.148 11.383 -4.637 1 98.31 133 ARG B N 1
ATOM 2765 C CA . ARG B 1 133 ? 13.016 11.344 -5.812 1 98.31 133 ARG B CA 1
ATOM 2766 C C . ARG B 1 133 ? 12.219 11.578 -7.09 1 98.31 133 ARG B C 1
ATOM 2768 O O . ARG B 1 133 ? 11.641 10.641 -7.645 1 98.31 133 ARG B O 1
ATOM 2775 N N . GLU B 1 134 ? 12.203 12.859 -7.551 1 97.06 134 GLU B N 1
ATOM 2776 C CA . GLU B 1 134 ? 11.406 13.266 -8.711 1 97.06 134 GLU B CA 1
ATOM 2777 C C . GLU B 1 134 ? 9.914 13.039 -8.461 1 97.06 134 GLU B C 1
ATOM 2779 O O . GLU B 1 134 ? 9.344 13.609 -7.531 1 97.06 134 GLU B O 1
ATOM 2784 N N . SER B 1 135 ? 9.32 12.102 -9.203 1 98.31 135 SER B N 1
ATOM 2785 C CA . SER B 1 135 ? 7.891 11.883 -9.023 1 98.31 135 SER B CA 1
ATOM 2786 C C . SER B 1 135 ? 7.625 10.633 -8.195 1 98.31 135 SER B C 1
ATOM 2788 O O . SER B 1 135 ? 6.488 10.164 -8.117 1 98.31 135 SER B O 1
ATOM 2790 N N . ASP B 1 136 ? 8.688 10.047 -7.691 1 98.75 136 ASP B N 1
ATOM 2791 C CA . ASP B 1 136 ? 8.586 8.852 -6.852 1 98.75 136 ASP B CA 1
ATOM 2792 C C . ASP B 1 136 ? 8.859 9.188 -5.387 1 98.75 136 ASP B C 1
ATOM 2794 O O . ASP B 1 136 ? 9.656 10.078 -5.082 1 98.75 136 ASP B O 1
ATOM 2798 N N . PHE B 1 137 ? 8.195 8.469 -4.512 1 98.94 137 PHE B N 1
ATOM 2799 C CA . PHE B 1 137 ? 8.25 8.781 -3.088 1 98.94 137 PHE B CA 1
ATOM 2800 C C . PHE B 1 137 ? 8.398 7.508 -2.262 1 98.94 137 PHE B C 1
ATOM 2802 O O . PHE B 1 137 ? 7.965 6.434 -2.684 1 98.94 137 PHE B O 1
ATOM 2809 N N . CYS B 1 138 ? 9.016 7.629 -1.136 1 98.94 138 CYS B N 1
ATOM 2810 C CA . CYS B 1 138 ? 9.102 6.598 -0.108 1 98.94 138 CYS B CA 1
ATOM 2811 C C . CYS B 1 138 ? 8.594 7.121 1.231 1 98.94 138 CYS B C 1
ATOM 2813 O O . CYS B 1 138 ? 9.062 8.156 1.715 1 98.94 138 CYS B O 1
ATOM 2815 N N . ILE B 1 139 ? 7.602 6.461 1.828 1 98.94 139 ILE B N 1
ATOM 2816 C CA . ILE B 1 139 ? 7.164 6.773 3.184 1 98.94 139 ILE B CA 1
ATOM 2817 C C . ILE B 1 139 ? 7.633 5.68 4.141 1 98.94 139 ILE B C 1
ATOM 2819 O O . ILE B 1 139 ? 7.426 4.492 3.883 1 98.94 139 ILE B O 1
ATOM 2823 N N . GLU B 1 140 ? 8.258 6.109 5.199 1 98.94 140 GLU B N 1
ATOM 2824 C CA . GLU B 1 140 ? 8.719 5.246 6.289 1 98.94 140 GLU B CA 1
ATOM 2825 C C . GLU B 1 140 ? 8.133 5.691 7.625 1 98.94 140 GLU B C 1
ATOM 2827 O O . GLU B 1 140 ? 7.754 6.855 7.789 1 98.94 140 GLU B O 1
ATOM 2832 N N . CYS B 1 141 ? 8.047 4.793 8.555 1 98.88 141 CYS B N 1
ATOM 2833 C CA . CYS B 1 141 ? 7.633 5.125 9.914 1 98.88 141 CYS B CA 1
ATOM 2834 C C . CYS B 1 141 ? 8.656 4.637 10.93 1 98.88 141 CYS B C 1
ATOM 2836 O O . CYS B 1 141 ? 9.484 3.779 10.617 1 98.88 141 CYS B O 1
ATOM 2838 N N . SER B 1 142 ? 8.617 5.219 12.094 1 98.88 142 SER B N 1
ATOM 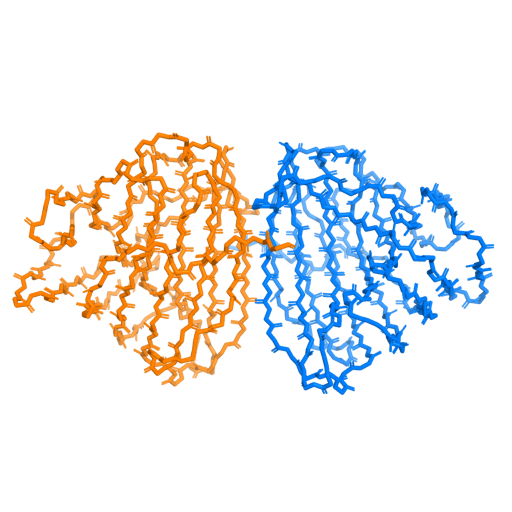2839 C CA . SER B 1 142 ? 9.508 4.852 13.188 1 98.88 142 SER B CA 1
ATOM 2840 C C . SER B 1 142 ? 8.844 5.086 14.539 1 98.88 142 SER B C 1
ATOM 2842 O O . SER B 1 142 ? 8.164 6.102 14.742 1 98.88 142 SER B O 1
ATOM 2844 N N . TYR B 1 143 ? 9.078 4.195 15.477 1 98.44 143 TYR B N 1
ATOM 2845 C CA . TYR B 1 143 ? 8.531 4.34 16.828 1 98.44 143 TYR B CA 1
ATOM 2846 C C . TYR B 1 143 ? 9.43 5.219 17.688 1 98.44 143 TYR B C 1
ATOM 2848 O O . TYR B 1 143 ? 8.984 5.77 18.688 1 98.44 143 TYR B O 1
ATOM 2856 N N . ASP B 1 144 ? 10.695 5.371 17.234 1 98.31 144 ASP B N 1
ATOM 2857 C CA . ASP B 1 144 ? 11.641 6.027 18.141 1 98.31 144 ASP B CA 1
ATOM 2858 C C . ASP B 1 144 ? 12.352 7.188 17.438 1 98.31 144 ASP B C 1
ATOM 2860 O O . ASP B 1 144 ? 13.195 7.855 18.031 1 98.31 144 ASP B O 1
ATOM 2864 N N . GLY B 1 145 ? 12.078 7.363 16.188 1 98.31 145 GLY B N 1
ATOM 2865 C CA . GLY B 1 145 ? 12.719 8.43 15.438 1 98.31 145 GLY B CA 1
ATOM 2866 C C . GLY B 1 145 ? 14.109 8.078 14.961 1 98.31 145 GLY B C 1
ATOM 2867 O O . GLY B 1 145 ? 14.805 8.914 14.375 1 98.31 145 GLY B O 1
ATOM 2868 N N . ILE B 1 146 ? 14.461 6.824 15.195 1 98.25 146 ILE B N 1
ATOM 2869 C CA . ILE B 1 146 ? 15.812 6.383 14.852 1 98.25 146 ILE B CA 1
ATOM 2870 C C . ILE B 1 146 ? 15.742 5.277 13.797 1 98.25 146 ILE B C 1
ATOM 2872 O O . ILE B 1 146 ? 16.344 5.395 12.727 1 98.25 146 ILE B O 1
ATOM 2876 N N . ASP B 1 147 ? 15.055 4.277 14.062 1 98.12 147 ASP B N 1
ATOM 2877 C CA . ASP B 1 147 ? 14.922 3.137 13.156 1 98.12 147 ASP B CA 1
ATOM 2878 C C . ASP B 1 147 ? 13.672 3.27 12.289 1 98.12 147 ASP B C 1
ATOM 2880 O O . ASP B 1 147 ? 12.578 2.881 12.703 1 98.12 147 ASP B O 1
ATOM 2884 N N . PHE B 1 148 ? 13.883 3.695 11.102 1 98.56 148 PHE B N 1
ATOM 2885 C CA . PHE B 1 148 ? 12.773 3.869 10.172 1 98.56 148 PHE B CA 1
ATOM 2886 C C . PHE B 1 148 ? 12.578 2.615 9.328 1 98.56 148 PHE B C 1
ATOM 2888 O O . PHE B 1 148 ? 13.547 1.997 8.883 1 98.56 148 PHE B O 1
ATOM 2895 N N . LYS B 1 149 ? 11.32 2.271 9.141 1 98.25 149 LYS B N 1
ATOM 2896 C CA . LYS B 1 149 ? 10.945 1.126 8.312 1 98.25 149 LYS B CA 1
ATOM 2897 C C . LYS B 1 149 ? 10.055 1.55 7.152 1 98.25 149 LYS B C 1
ATOM 2899 O O . LYS B 1 149 ? 9.164 2.387 7.324 1 98.25 149 LYS B O 1
ATOM 2904 N N . GLN B 1 150 ? 10.312 0.945 6.035 1 98.44 150 GLN B N 1
ATOM 2905 C CA . GLN B 1 150 ? 9.531 1.272 4.844 1 98.44 150 GLN B CA 1
ATOM 2906 C C . GLN B 1 150 ? 8.07 0.891 5.023 1 98.44 150 GLN B C 1
ATOM 2908 O O . GLN B 1 150 ? 7.758 -0.224 5.445 1 98.44 150 GLN B O 1
ATOM 2913 N N . MET B 1 151 ? 7.242 1.874 4.699 1 98.81 151 MET B N 1
ATOM 2914 C CA . MET B 1 151 ? 5.812 1.593 4.59 1 98.81 151 MET B CA 1
ATOM 2915 C C . MET B 1 151 ? 5.414 1.37 3.135 1 98.81 151 MET B C 1
ATOM 2917 O O . MET B 1 151 ? 4.637 0.464 2.832 1 98.81 151 MET B O 1
ATOM 2921 N N . ARG B 1 152 ? 6.023 2.24 2.291 1 98.88 152 ARG B N 1
ATOM 2922 C CA . ARG B 1 152 ? 5.504 2.223 0.929 1 98.88 152 ARG B CA 1
ATOM 2923 C C . ARG B 1 152 ? 6.402 3.014 -0.013 1 98.88 152 ARG B C 1
ATOM 2925 O O . ARG B 1 152 ? 6.953 4.051 0.368 1 98.88 152 ARG B O 1
ATOM 2932 N N . ILE B 1 153 ? 6.586 2.514 -1.243 1 98.81 153 ILE B N 1
ATOM 2933 C CA . ILE B 1 153 ? 7.152 3.26 -2.363 1 98.81 153 ILE B CA 1
ATOM 2934 C C . ILE B 1 153 ? 6.09 3.453 -3.441 1 98.81 153 ILE B C 1
ATOM 2936 O O . ILE B 1 153 ? 5.367 2.516 -3.787 1 98.81 153 ILE B O 1
ATOM 2940 N N . PHE B 1 154 ? 5.988 4.66 -3.885 1 98.88 154 PHE B N 1
ATOM 2941 C CA . PHE B 1 154 ? 4.895 4.918 -4.809 1 98.88 154 PHE B CA 1
ATOM 2942 C C . PHE B 1 154 ? 5.25 6.043 -5.773 1 98.88 154 PHE B C 1
ATOM 2944 O O . PHE B 1 154 ? 6.234 6.758 -5.562 1 98.88 154 PHE B O 1
ATOM 2951 N N . HIS B 1 155 ? 4.5 6.152 -6.867 1 98.81 155 HIS B N 1
ATOM 2952 C CA . HIS B 1 155 ? 4.594 7.188 -7.891 1 98.81 155 HIS B CA 1
ATOM 2953 C C . HIS B 1 155 ? 3.381 8.109 -7.855 1 98.81 155 HIS B C 1
ATOM 2955 O O . HIS B 1 155 ? 2.246 7.648 -7.715 1 98.81 155 HIS B O 1
ATOM 2961 N N . LEU B 1 156 ? 3.596 9.336 -7.883 1 98.62 156 LEU B N 1
ATOM 2962 C CA . LEU B 1 156 ? 2.525 10.297 -8.117 1 98.62 156 LEU B CA 1
ATOM 2963 C C . LEU B 1 156 ? 2.639 10.906 -9.516 1 98.62 156 LEU B C 1
ATOM 2965 O O . LEU B 1 156 ? 3.604 11.617 -9.805 1 98.62 156 LEU B O 1
ATOM 2969 N N . PHE B 1 157 ? 1.666 10.695 -10.32 1 97.62 157 PHE B N 1
ATOM 2970 C CA . PHE B 1 157 ? 1.702 11.211 -11.688 1 97.62 157 PHE B CA 1
ATOM 2971 C C . PHE B 1 157 ? 1.748 12.734 -11.68 1 97.62 157 PHE B C 1
ATOM 2973 O O . PHE B 1 157 ? 2.346 13.344 -12.57 1 97.62 157 PHE B O 1
ATOM 2980 N N . SER B 1 158 ? 1.203 13.32 -10.719 1 97.5 158 SER B N 1
ATOM 2981 C CA . SER B 1 158 ? 1.178 14.773 -10.594 1 97.5 158 SER B CA 1
ATOM 2982 C C . SER B 1 158 ? 2.377 15.281 -9.797 1 97.5 158 SER B C 1
ATOM 2984 O O . SER B 1 158 ? 2.391 16.438 -9.352 1 97.5 158 SER B O 1
ATOM 2986 N N . GLY B 1 159 ? 3.322 14.453 -9.562 1 96.25 159 GLY B N 1
ATOM 2987 C CA . GLY B 1 159 ? 4.438 14.797 -8.695 1 96.25 159 GLY B CA 1
ATOM 2988 C C . GLY B 1 159 ? 5.641 15.328 -9.445 1 96.25 159 GLY B C 1
ATOM 2989 O O . GLY B 1 159 ? 6.734 15.422 -8.891 1 96.25 159 GLY B O 1
ATOM 2990 N N . ASN B 1 160 ? 5.469 15.664 -10.727 1 93.56 160 ASN B N 1
ATOM 2991 C CA . ASN B 1 160 ? 6.617 15.992 -11.562 1 93.56 160 ASN B CA 1
ATOM 2992 C C . ASN B 1 160 ? 7.02 17.453 -11.422 1 93.56 160 ASN B C 1
ATOM 2994 O O . ASN B 1 160 ? 8.086 17.859 -11.891 1 93.56 160 ASN B O 1
ATOM 2998 N N . GLU B 1 161 ? 6.258 18.266 -10.836 1 96 161 GLU B N 1
ATOM 2999 C CA . GLU B 1 161 ? 6.566 19.656 -10.562 1 96 161 GLU B CA 1
ATOM 3000 C C . GLU B 1 161 ? 6.559 19.938 -9.062 1 96 161 GLU B C 1
ATOM 3002 O O . GLU B 1 161 ? 7.129 19.188 -8.273 1 96 161 GLU B O 1
ATOM 3007 N N . THR B 1 162 ? 6 21.078 -8.734 1 98 162 THR B N 1
ATOM 3008 C CA . THR B 1 162 ? 5.875 21.406 -7.32 1 98 162 THR B CA 1
ATOM 3009 C C . THR B 1 162 ? 4.977 20.406 -6.605 1 98 162 THR B C 1
ATOM 3011 O O . THR B 1 162 ? 3.924 20.031 -7.121 1 98 162 THR B O 1
ATOM 3014 N N . VAL B 1 163 ? 5.445 19.906 -5.543 1 98.38 163 VAL B N 1
ATOM 3015 C CA . VAL B 1 163 ? 4.59 19.094 -4.688 1 98.38 163 VAL B CA 1
ATOM 3016 C C . VAL B 1 163 ? 4.281 19.844 -3.393 1 98.38 163 VAL B C 1
ATOM 3018 O O . VAL B 1 163 ? 5.121 20.578 -2.885 1 98.38 163 VAL B O 1
ATOM 3021 N N . ASN B 1 164 ? 3.115 19.672 -2.896 1 98.62 164 ASN B N 1
ATOM 3022 C CA . ASN B 1 164 ? 2.672 20.266 -1.644 1 98.62 164 ASN B CA 1
ATOM 3023 C C . ASN B 1 164 ? 2.668 19.25 -0.505 1 98.62 164 ASN B C 1
ATOM 3025 O O . ASN B 1 164 ? 1.741 18.453 -0.388 1 98.62 164 ASN B O 1
ATOM 3029 N N . ILE B 1 165 ? 3.688 19.359 0.332 1 98.81 165 ILE B N 1
ATOM 3030 C CA . ILE B 1 165 ? 3.83 18.375 1.396 1 98.81 165 ILE B CA 1
ATOM 3031 C C . ILE B 1 165 ? 3.453 19 2.736 1 98.81 165 ILE B C 1
ATOM 3033 O O . ILE B 1 165 ? 3.551 20.219 2.908 1 98.81 165 ILE B O 1
ATOM 3037 N N . GLY B 1 166 ? 2.998 18.109 3.689 1 98.81 166 GLY B N 1
ATOM 3038 C CA . GLY B 1 166 ? 2.76 18.672 5.016 1 98.81 166 GLY B CA 1
ATOM 3039 C C . GLY B 1 166 ? 2.094 17.688 5.961 1 98.81 166 GLY B C 1
ATOM 3040 O O . GLY B 1 166 ? 2.439 16.5 5.977 1 98.81 166 GLY B O 1
ATOM 3041 N N . ILE B 1 167 ? 1.27 18.234 6.859 1 98.94 167 ILE B N 1
ATOM 3042 C CA . ILE B 1 167 ? 0.612 17.469 7.91 1 98.94 167 ILE B CA 1
ATOM 3043 C C . ILE B 1 167 ? -0.901 17.656 7.809 1 98.94 167 ILE B C 1
ATOM 3045 O O . ILE B 1 167 ? -1.38 18.641 7.242 1 98.94 167 ILE B O 1
ATOM 3049 N N . TYR B 1 168 ? -1.555 16.703 8.289 1 98.94 168 TYR B N 1
ATOM 3050 C CA . TYR B 1 168 ? -3.012 16.75 8.328 1 98.94 168 TYR B CA 1
ATOM 3051 C C . TYR B 1 168 ? -3.555 16.047 9.555 1 98.94 168 TYR B C 1
ATOM 3053 O O . TYR B 1 168 ? -2.84 15.266 10.195 1 98.94 168 TYR B O 1
ATOM 3061 N N . ALA B 1 169 ? -4.812 16.312 9.914 1 98.88 169 ALA B N 1
ATOM 3062 C CA . ALA B 1 169 ? -5.551 15.633 10.977 1 98.88 169 ALA B CA 1
ATOM 3063 C C . ALA B 1 169 ? -7.047 15.617 10.68 1 98.88 169 ALA B C 1
ATOM 3065 O O . ALA B 1 169 ? -7.594 16.594 10.164 1 98.88 169 ALA B O 1
ATOM 3066 N N . CYS B 1 170 ? -7.68 14.492 11.062 1 98.88 170 CYS B N 1
ATOM 3067 C CA . CYS B 1 170 ? -9.109 14.492 10.758 1 98.88 170 CYS B CA 1
ATOM 3068 C C . CYS B 1 170 ? -9.852 13.508 11.648 1 98.88 170 CYS B C 1
ATOM 3070 O O . CYS B 1 170 ? -9.242 12.625 12.25 1 98.88 170 CYS B O 1
ATOM 3072 N N . SER B 1 171 ? -11.117 13.711 11.742 1 98.88 171 SER B N 1
ATOM 3073 C CA . SER B 1 171 ? -12.094 12.859 12.406 1 98.88 171 SER B CA 1
ATOM 3074 C C . SER B 1 171 ? -13.273 12.547 11.492 1 98.88 171 SER B C 1
ATOM 3076 O O . SER B 1 171 ? -14.242 13.305 11.438 1 98.88 171 SER B O 1
ATOM 3078 N N . PRO B 1 172 ? -13.211 11.414 10.859 1 98.31 172 PRO B N 1
ATOM 3079 C CA . PRO B 1 172 ? -14.227 11.102 9.852 1 98.31 172 PRO B CA 1
ATOM 3080 C C . PRO B 1 172 ? -15.617 10.945 10.445 1 98.31 172 PRO B C 1
ATOM 3082 O O . PRO B 1 172 ? -16.625 11.18 9.758 1 98.31 172 PRO B O 1
ATOM 3085 N N . GLU B 1 173 ? -15.711 10.531 11.633 1 98 173 GLU B N 1
ATOM 3086 C CA . GLU B 1 173 ? -17 10.367 12.289 1 98 173 GLU B CA 1
ATOM 3087 C C . GLU B 1 173 ? -17.281 11.516 13.258 1 98 173 GLU B C 1
ATOM 3089 O O . GLU B 1 173 ? -16.75 12.617 13.094 1 98 173 GLU B O 1
ATOM 3094 N N . SER B 1 174 ? -18.281 11.344 14.148 1 98.12 174 SER B N 1
ATOM 3095 C CA . SER B 1 174 ? -18.609 12.375 15.117 1 98.12 174 SER B CA 1
ATOM 3096 C C . SER B 1 174 ? -17.609 12.375 16.281 1 98.12 174 SER B C 1
ATOM 3098 O O . SER B 1 174 ? -17.922 11.891 17.375 1 98.12 174 SER B O 1
ATOM 3100 N N . SER B 1 175 ? -16.5 12.93 16.031 1 98.31 175 SER B N 1
ATOM 3101 C CA . SER B 1 175 ? -15.406 12.961 17 1 98.31 175 SER B CA 1
ATOM 3102 C C . SER B 1 175 ? -14.547 14.211 16.828 1 98.31 175 SER B C 1
ATOM 3104 O O . SER B 1 175 ? -14.688 14.93 15.836 1 98.31 175 SER B O 1
ATOM 3106 N N . SER B 1 176 ? -13.773 14.43 17.797 1 98.5 176 SER B N 1
ATOM 3107 C CA . SER B 1 176 ? -12.758 15.477 17.797 1 98.5 176 SER B CA 1
ATOM 3108 C C . SER B 1 176 ? -11.586 15.117 18.703 1 98.5 176 SER B C 1
ATOM 3110 O O . SER B 1 176 ? -11.781 14.531 19.766 1 98.5 176 SER B O 1
ATOM 3112 N N . PHE B 1 177 ? -10.398 15.461 18.312 1 98.62 177 PHE B N 1
ATOM 3113 C CA . PHE B 1 177 ? -9.234 15.234 19.156 1 98.62 177 PHE B CA 1
ATOM 3114 C C . PHE B 1 177 ? -8.148 16.266 18.875 1 98.62 177 PHE B C 1
ATOM 3116 O O . PHE B 1 177 ? -8.25 17.031 17.906 1 98.62 177 PHE B O 1
ATOM 3123 N N . LEU B 1 178 ? -7.18 16.297 19.734 1 98.5 178 LEU B N 1
ATOM 3124 C CA . LEU B 1 178 ? -6.031 17.188 19.547 1 98.5 178 LEU B CA 1
ATOM 3125 C C . LEU B 1 178 ? -4.852 16.422 18.953 1 98.5 178 LEU B C 1
ATOM 3127 O O . LEU B 1 178 ? -4.352 15.469 19.562 1 98.5 178 LEU B O 1
ATOM 3131 N N . ALA B 1 179 ? -4.402 16.781 17.797 1 98.81 179 ALA B N 1
ATOM 3132 C CA . ALA B 1 179 ? -3.199 16.266 17.141 1 98.81 179 ALA B CA 1
ATOM 3133 C C . ALA B 1 179 ? -2.02 17.219 17.344 1 98.81 179 ALA B C 1
ATOM 3135 O O . ALA B 1 179 ? -2.162 18.422 17.203 1 98.81 179 ALA B O 1
ATOM 3136 N N . ARG B 1 180 ? -0.893 16.641 17.641 1 98.81 180 ARG B N 1
ATOM 3137 C CA . ARG B 1 180 ? 0.31 17.453 17.812 1 98.81 180 ARG B CA 1
ATOM 3138 C C . ARG B 1 180 ? 1.424 16.984 16.891 1 98.81 180 ARG B C 1
ATOM 3140 O O . ARG B 1 180 ? 1.638 15.789 16.703 1 98.81 180 ARG B O 1
ATOM 3147 N N . PHE B 1 181 ? 2.107 17.938 16.297 1 98.81 181 PHE B N 1
ATOM 3148 C CA . PHE B 1 181 ? 3.215 17.703 15.375 1 98.81 181 PHE B CA 1
ATOM 3149 C C . PHE B 1 181 ? 4.465 18.453 15.836 1 98.81 181 PHE B C 1
ATOM 3151 O O . PHE B 1 181 ? 4.402 19.641 16.156 1 98.81 181 PHE B O 1
ATOM 3158 N N . SER B 1 182 ? 5.492 17.719 15.836 1 98.44 182 SER B N 1
ATOM 3159 C CA . SER B 1 182 ? 6.746 18.297 16.297 1 98.44 182 SER B CA 1
ATOM 3160 C C . SER B 1 182 ? 7.945 17.688 15.578 1 98.44 182 SER B C 1
ATOM 3162 O O . SER B 1 182 ? 7.785 16.781 14.758 1 98.44 182 SER B O 1
ATOM 3164 N N . GLU B 1 183 ? 9.141 18.281 15.766 1 98 183 GLU B N 1
ATOM 3165 C CA . GLU B 1 183 ? 10.422 17.781 15.281 1 98 183 GLU B CA 1
ATOM 3166 C C . GLU B 1 183 ? 10.453 17.719 13.758 1 98 183 GLU B C 1
ATOM 3168 O O . GLU B 1 183 ? 10.875 16.719 13.18 1 98 183 GLU B O 1
ATOM 3173 N N . PHE B 1 184 ? 9.984 18.812 13.25 1 98.06 184 PHE B N 1
ATOM 3174 C CA . PHE B 1 184 ? 10.023 18.922 11.797 1 98.06 184 PHE B CA 1
ATOM 3175 C C . PHE B 1 184 ? 11.461 18.984 11.297 1 98.06 184 PHE B C 1
ATOM 3177 O O . PHE B 1 184 ? 12.281 19.734 11.82 1 98.06 184 PHE B O 1
ATOM 3184 N N . GLU B 1 185 ? 11.711 18.188 10.289 1 97.25 185 GLU B N 1
ATOM 3185 C CA . GLU B 1 185 ? 13.008 18.25 9.625 1 97.25 185 GLU B CA 1
ATOM 3186 C C . GLU B 1 185 ? 12.852 18.172 8.109 1 97.25 185 GLU B C 1
ATOM 3188 O O . GLU B 1 185 ? 12.148 17.297 7.598 1 97.25 185 GLU B O 1
ATOM 3193 N N . MET B 1 186 ? 13.453 19.141 7.41 1 96.88 186 MET B N 1
ATOM 3194 C CA . MET B 1 186 ? 13.641 19.078 5.965 1 96.88 186 MET B CA 1
ATOM 3195 C C . MET B 1 186 ? 15.117 18.906 5.613 1 96.88 186 MET B C 1
ATOM 3197 O O . MET B 1 186 ? 15.945 19.734 6.008 1 96.88 186 MET B O 1
ATOM 3201 N N . THR B 1 187 ? 15.414 17.875 4.941 1 97.75 187 THR B N 1
ATOM 3202 C CA . THR B 1 187 ? 16.812 17.609 4.617 1 97.75 187 THR B CA 1
ATOM 3203 C C . THR B 1 187 ? 16.953 17.188 3.152 1 97.75 187 THR B C 1
ATOM 3205 O O . THR B 1 187 ? 15.961 17.062 2.439 1 97.75 187 THR B O 1
ATOM 3208 N N . ASP B 1 188 ? 18.25 17.031 2.807 1 97.38 188 ASP B N 1
ATOM 3209 C CA . ASP B 1 188 ? 18.484 16.328 1.553 1 97.38 188 ASP B CA 1
ATOM 3210 C C . ASP B 1 188 ? 17.859 14.93 1.589 1 97.38 188 ASP B C 1
ATOM 3212 O O . ASP B 1 188 ? 17.594 14.391 2.664 1 97.38 188 ASP B O 1
ATOM 3216 N N . CYS B 1 189 ? 17.688 14.461 0.445 1 98.25 189 CYS B N 1
ATOM 3217 C CA . CYS B 1 189 ? 17 13.172 0.325 1 98.25 189 CYS B CA 1
ATOM 3218 C C . CYS B 1 189 ? 17.797 12.07 1.011 1 98.25 189 CYS B C 1
ATOM 3220 O O . CYS B 1 189 ? 18.969 11.844 0.685 1 98.25 189 CYS B O 1
ATOM 3222 N N . LEU B 1 190 ? 17.188 11.406 1.893 1 98.12 190 LEU B N 1
ATOM 3223 C CA . LEU B 1 190 ? 17.812 10.328 2.645 1 98.12 190 LEU B CA 1
ATOM 3224 C C . LEU B 1 190 ? 17.5 8.977 2.014 1 98.12 190 LEU B C 1
ATOM 3226 O O . LEU B 1 190 ? 18.094 7.961 2.383 1 98.12 190 LEU B O 1
ATOM 3230 N N . TRP B 1 191 ? 16.5 8.938 1.145 1 97.88 191 TRP B N 1
ATOM 3231 C CA . TRP B 1 191 ? 16.203 7.738 0.361 1 97.88 191 TRP B CA 1
ATOM 3232 C C . TRP B 1 191 ? 17.219 7.559 -0.762 1 97.88 191 TRP B C 1
ATOM 3234 O O . TRP B 1 191 ? 17.062 8.133 -1.844 1 97.88 191 TRP B O 1
ATOM 3244 N N . LYS B 1 192 ? 18.109 6.656 -0.562 1 93.94 192 LYS B N 1
ATOM 3245 C CA . LYS B 1 192 ? 19.25 6.52 -1.466 1 93.94 192 LYS B CA 1
ATOM 3246 C C . LYS B 1 192 ? 18.828 5.914 -2.801 1 93.94 192 LYS B C 1
ATOM 3248 O O . LYS B 1 192 ? 17.891 5.117 -2.855 1 93.94 192 LYS B O 1
ATOM 3253 N N . GLU B 1 193 ? 19.516 6.32 -3.789 1 89.19 193 GLU B N 1
ATOM 3254 C CA . GLU B 1 193 ? 19.297 5.73 -5.105 1 89.19 193 GLU B CA 1
ATOM 3255 C C . GLU B 1 193 ? 19.625 4.238 -5.102 1 89.19 193 GLU B C 1
ATOM 3257 O O . GLU B 1 193 ? 20.531 3.795 -4.387 1 89.19 193 GLU B O 1
ATOM 3262 N N . HIS B 1 194 ? 18.812 3.568 -5.941 1 84.75 194 HIS B N 1
ATOM 3263 C CA . HIS B 1 194 ? 19.125 2.148 -6.066 1 84.75 194 HIS B CA 1
ATOM 3264 C C . HIS B 1 194 ? 20.438 1.937 -6.805 1 84.75 194 HIS B C 1
ATOM 3266 O O . HIS B 1 194 ? 20.703 2.576 -7.828 1 84.75 194 HIS B O 1
ATOM 3272 N N . GLU B 1 195 ? 21.469 1.165 -6.215 1 72.75 195 GLU B N 1
ATOM 3273 C CA . GLU B 1 195 ? 22.75 0.875 -6.852 1 72.75 195 GLU B CA 1
ATOM 3274 C C . GLU B 1 195 ? 22.609 -0.235 -7.887 1 72.75 195 GLU B C 1
ATOM 3276 O O . GLU B 1 195 ? 21.766 -1.13 -7.742 1 72.75 195 GLU B O 1
#